Protein AF-A0A939FLE1-F1 (afdb_monomer)

pLDDT: mean 82.6, std 15.69, range [25.11, 98.5]

Radius of gyration: 25.69 Å; Cα contacts (8 Å, |Δi|>4): 641; chains: 1; bounding box: 63×46×70 Å

Sequence (372 aa):
MAMTPRTAQSLAADYDLPSAEVRSLHVERAGSRLTGCLELAVSRSYPVDDETSPDDSPESATLAIRLRDITEVRFDSRDARGVAFRPDAEGTSIGIGARGALRAATADVSPDDRCWHLSSAGRRADATTPPRESRPAPAGPPREGDLGDYAMAAATLLHHAMLEIRTVRYHQHAHQAPVRVLQRVFAGAGQAVLAAGGHRPHLRREAAFRRLIETWARRGGPALTEWIAEVLDVTCRQPDFVADLREQARAARAVGAPRRSAPTPWALPGPPESELRLAMYTAAHTRYGTHHDSSALVHLAVPPHPEDAAGTPWRLRSARSTGLARFQLRTEAFQGAGHARVTVDDDALRHVLLRDGALHITSGEDGDHDPS

Nearest PDB structures (foldseek):
  7cm1-assembly1_B  TM=2.220E-01  e=6.611E+00  Wuhan asiatic toad influenza virus

Structure (mmCIF, N/CA/C/O backbone):
data_AF-A0A939FLE1-F1
#
_entry.id   AF-A0A939FLE1-F1
#
loop_
_atom_site.group_PDB
_atom_site.id
_atom_site.type_symbol
_atom_site.label_atom_id
_atom_site.label_alt_id
_atom_site.label_comp_id
_atom_site.label_asym_id
_atom_site.label_entity_id
_atom_site.label_seq_id
_atom_site.pdbx_PDB_ins_code
_atom_site.Cartn_x
_atom_site.Cartn_y
_atom_site.Cartn_z
_atom_site.occupancy
_atom_site.B_iso_or_equiv
_atom_site.auth_seq_id
_atom_site.auth_comp_id
_atom_site.auth_asym_id
_atom_site.auth_atom_id
_atom_site.pdbx_PDB_model_num
ATOM 1 N N . MET A 1 1 ? 4.320 -12.207 12.372 1.00 90.38 1 MET A N 1
ATOM 2 C CA . MET A 1 1 ? 3.696 -13.267 13.197 1.00 90.38 1 MET A CA 1
ATOM 3 C C . MET A 1 1 ? 2.248 -13.419 12.758 1.00 90.38 1 MET A C 1
ATOM 5 O O . MET A 1 1 ? 1.597 -12.398 12.606 1.00 90.38 1 MET A O 1
ATOM 9 N N . ALA A 1 2 ? 1.736 -14.636 12.562 1.00 94.12 2 ALA A N 1
ATOM 10 C CA . ALA A 1 2 ? 0.326 -14.825 12.201 1.00 94.12 2 ALA A CA 1
ATOM 11 C C . ALA A 1 2 ? -0.610 -14.357 13.334 1.00 94.12 2 ALA A C 1
ATOM 13 O O . ALA A 1 2 ? -0.315 -14.572 14.514 1.00 94.12 2 ALA A O 1
ATOM 14 N N . MET A 1 3 ? -1.732 -13.728 12.986 1.00 95.31 3 MET A N 1
ATOM 15 C CA . MET A 1 3 ? -2.747 -13.276 13.938 1.00 95.31 3 MET A CA 1
ATOM 16 C C . MET A 1 3 ? -3.595 -14.461 14.411 1.00 95.31 3 MET A C 1
ATOM 18 O O . MET A 1 3 ? -4.607 -14.812 13.817 1.00 95.31 3 MET A O 1
ATOM 22 N N . THR A 1 4 ? -3.160 -15.096 15.494 1.00 94.88 4 THR A N 1
ATOM 23 C CA . THR A 1 4 ? -3.895 -16.171 16.181 1.00 94.88 4 THR A CA 1
ATOM 24 C C . THR A 1 4 ? -4.601 -15.638 17.433 1.00 94.88 4 THR A C 1
ATOM 26 O O . THR A 1 4 ? -4.225 -14.565 17.912 1.00 94.88 4 THR A O 1
ATOM 29 N N . PRO A 1 5 ? -5.557 -16.370 18.045 1.00 95.25 5 PRO A N 1
ATOM 30 C CA . PRO A 1 5 ? -6.156 -15.960 19.321 1.00 95.25 5 PRO A CA 1
ATOM 31 C C . PRO A 1 5 ? -5.118 -15.685 20.417 1.00 95.25 5 PRO A C 1
ATOM 33 O O . PRO A 1 5 ? -5.212 -14.694 21.138 1.00 95.25 5 PRO A O 1
ATOM 36 N N . ARG A 1 6 ? -4.060 -16.505 20.483 1.00 93.12 6 ARG A N 1
ATOM 37 C CA . ARG A 1 6 ? -2.935 -16.309 21.410 1.00 93.12 6 ARG A CA 1
ATOM 38 C C . ARG A 1 6 ? -2.147 -15.037 21.097 1.00 93.12 6 ARG A C 1
ATOM 40 O O . ARG A 1 6 ? -1.749 -14.320 22.010 1.00 93.12 6 ARG A O 1
ATOM 47 N N . THR A 1 7 ? -1.913 -14.761 19.816 1.00 93.88 7 THR A N 1
ATOM 48 C CA . THR A 1 7 ? -1.240 -13.536 19.369 1.00 93.88 7 THR A CA 1
ATOM 49 C C . THR A 1 7 ? -2.056 -12.299 19.724 1.00 93.88 7 THR A C 1
ATOM 51 O O . THR A 1 7 ? -1.506 -11.369 20.305 1.00 93.88 7 THR A O 1
ATOM 54 N N . ALA A 1 8 ? -3.361 -12.308 19.438 1.00 95.81 8 ALA A N 1
ATOM 55 C CA . ALA A 1 8 ? -4.273 -11.220 19.774 1.00 95.81 8 ALA A CA 1
ATOM 56 C C . ALA A 1 8 ? -4.303 -10.957 21.288 1.00 95.81 8 ALA A C 1
ATOM 58 O O . ALA A 1 8 ? -4.186 -9.809 21.711 1.00 95.81 8 ALA A O 1
ATOM 59 N N . GLN A 1 9 ? -4.365 -12.015 22.105 1.00 95.00 9 GLN A N 1
ATOM 60 C CA . GLN A 1 9 ? -4.299 -11.897 23.562 1.00 95.00 9 GLN A CA 1
ATOM 61 C C . GLN A 1 9 ? -2.957 -11.324 24.038 1.00 95.00 9 GLN A C 1
ATOM 63 O O . GLN A 1 9 ? -2.938 -10.482 24.929 1.00 95.00 9 GLN A O 1
ATOM 68 N N . SER A 1 10 ? -1.835 -11.754 23.449 1.00 94.12 10 SER A N 1
ATOM 69 C CA . SER A 1 10 ? -0.522 -11.212 23.813 1.00 94.12 10 SER A CA 1
ATOM 70 C C . SER A 1 10 ? -0.400 -9.734 23.457 1.00 94.12 10 SER A C 1
ATOM 72 O O . SER A 1 10 ? 0.109 -8.969 24.263 1.00 94.12 10 SER A O 1
ATOM 74 N N . LEU A 1 11 ? -0.887 -9.325 22.282 1.00 95.44 11 LEU A N 1
ATOM 75 C CA . LEU A 1 11 ? -0.887 -7.918 21.884 1.00 95.44 11 LEU A CA 1
ATOM 76 C C . LEU A 1 11 ? -1.749 -7.069 22.818 1.00 95.44 11 LEU A C 1
ATOM 78 O O . LEU A 1 11 ? -1.311 -6.000 23.210 1.00 95.44 11 LEU A O 1
ATOM 82 N N . ALA A 1 12 ? -2.929 -7.555 23.211 1.00 95.38 12 ALA A N 1
ATOM 83 C CA . ALA A 1 12 ? -3.807 -6.854 24.149 1.00 95.38 12 ALA A CA 1
ATOM 84 C C . ALA A 1 12 ? -3.231 -6.749 25.574 1.00 95.38 12 ALA A C 1
ATOM 86 O O . ALA A 1 12 ? -3.673 -5.906 26.346 1.00 95.38 12 ALA A O 1
ATOM 87 N N . ALA A 1 13 ? -2.278 -7.613 25.939 1.00 94.62 13 ALA A N 1
ATOM 88 C CA . ALA A 1 13 ? -1.564 -7.528 27.211 1.00 94.62 13 ALA A CA 1
ATOM 89 C C . ALA A 1 13 ? -0.372 -6.558 27.154 1.00 94.62 13 ALA A C 1
ATOM 91 O O . ALA A 1 13 ? -0.027 -5.954 28.165 1.00 94.62 13 ALA A O 1
ATOM 92 N N . ASP A 1 14 ? 0.269 -6.437 25.989 1.00 94.88 14 ASP A N 1
ATOM 93 C CA . ASP A 1 14 ? 1.469 -5.618 25.806 1.00 94.88 14 ASP A CA 1
ATOM 94 C C . ASP A 1 14 ? 1.139 -4.181 25.329 1.00 94.88 14 ASP A C 1
ATOM 96 O O . ASP A 1 14 ? 1.942 -3.269 25.539 1.00 94.88 14 ASP A O 1
ATOM 100 N N . TYR A 1 15 ? -0.040 -3.953 24.737 1.00 95.81 15 TYR A N 1
ATOM 101 C CA . TYR A 1 15 ? -0.453 -2.674 24.151 1.00 95.81 15 TYR A CA 1
ATOM 102 C C . TYR A 1 15 ? -1.910 -2.297 24.467 1.00 95.81 15 TYR A C 1
ATOM 104 O O . TYR A 1 15 ? -2.803 -3.148 24.466 1.00 95.81 15 TYR A O 1
ATOM 112 N N . ASP A 1 16 ? -2.171 -0.994 24.613 1.00 95.38 16 ASP A N 1
ATOM 113 C CA . ASP A 1 16 ? -3.520 -0.430 24.756 1.00 95.38 16 ASP A CA 1
ATOM 114 C C . ASP A 1 16 ? -4.223 -0.341 23.389 1.00 95.38 16 ASP A C 1
ATOM 116 O O . ASP A 1 16 ? -4.225 0.689 22.710 1.00 95.38 16 ASP A O 1
ATOM 120 N N . LEU A 1 17 ? -4.796 -1.467 22.954 1.00 96.50 17 LEU A N 1
ATOM 121 C CA . LEU A 1 17 ? -5.547 -1.558 21.698 1.00 96.50 17 LEU A CA 1
ATOM 122 C C . LEU A 1 17 ? -6.850 -0.727 21.684 1.00 96.50 17 LEU A C 1
ATOM 124 O O . LEU A 1 17 ? -7.159 -0.156 20.636 1.00 96.50 17 LEU A O 1
ATOM 128 N N . PRO A 1 18 ? -7.619 -0.607 22.787 1.00 96.25 18 PRO A N 1
ATOM 129 C CA . PRO A 1 18 ? -8.783 0.283 22.847 1.00 96.25 18 PRO A CA 1
ATOM 130 C C . PRO A 1 18 ? -8.490 1.763 22.572 1.00 96.25 18 PRO A C 1
ATOM 132 O O . PRO A 1 18 ? -9.369 2.449 22.053 1.00 96.25 18 PRO A O 1
ATOM 135 N N . SER A 1 19 ? -7.277 2.240 22.861 1.00 94.62 19 SER A N 1
ATOM 136 C CA . SER A 1 19 ? -6.845 3.611 22.535 1.00 94.62 19 SER A CA 1
ATOM 137 C C . SER A 1 19 ? -6.023 3.712 21.245 1.00 94.62 19 SER A C 1
ATOM 139 O O . SER A 1 19 ? -5.601 4.807 20.879 1.00 94.62 19 SER A O 1
ATOM 141 N N . ALA A 1 20 ? -5.784 2.596 20.547 1.00 96.00 20 ALA A N 1
ATOM 142 C CA . ALA A 1 20 ? -4.977 2.567 19.330 1.00 96.00 20 ALA A CA 1
ATOM 143 C C . ALA A 1 20 ? -5.545 3.481 18.239 1.00 96.00 20 ALA A C 1
ATOM 145 O O . ALA A 1 20 ? -6.753 3.509 18.009 1.00 96.00 20 ALA A O 1
ATOM 146 N N . GLU A 1 21 ? -4.678 4.165 17.502 1.00 95.94 21 GLU A N 1
ATOM 147 C CA . GLU A 1 21 ? -5.082 5.024 16.390 1.00 95.94 21 GLU A CA 1
ATOM 148 C C . GLU A 1 21 ? -4.643 4.425 15.057 1.00 95.94 21 GLU A C 1
ATOM 150 O O . GLU A 1 21 ? -3.504 3.976 14.908 1.00 95.94 21 GLU A O 1
ATOM 155 N N . VAL A 1 22 ? -5.525 4.439 14.056 1.00 96.94 22 VAL A N 1
ATOM 156 C CA . VAL A 1 22 ? -5.148 4.066 12.690 1.00 96.94 22 VAL A CA 1
ATOM 157 C C . VAL A 1 22 ? -4.247 5.146 12.106 1.00 96.94 22 VAL A C 1
ATOM 159 O O . VAL A 1 22 ? -4.700 6.244 11.782 1.00 96.94 22 VAL A O 1
ATOM 162 N N . ARG A 1 23 ? -2.972 4.804 11.926 1.00 94.75 23 ARG A N 1
ATOM 163 C CA . ARG A 1 23 ? -1.963 5.678 11.327 1.00 94.75 23 ARG A CA 1
ATOM 164 C C . ARG A 1 23 ? -1.992 5.583 9.805 1.00 94.75 23 ARG A C 1
ATOM 166 O O . ARG A 1 23 ? -1.932 6.607 9.129 1.00 94.75 23 ARG A O 1
ATOM 173 N N . SER A 1 24 ? -2.146 4.378 9.261 1.00 95.69 24 SER A N 1
ATOM 174 C CA . SER A 1 24 ? -2.373 4.186 7.829 1.00 95.69 24 SER A CA 1
ATOM 175 C C . SER A 1 24 ? -3.265 2.977 7.546 1.00 95.69 24 SER A C 1
ATOM 177 O O . SER A 1 24 ? -3.230 1.969 8.252 1.00 95.69 24 SER A O 1
ATOM 179 N N . LEU A 1 25 ? -4.091 3.083 6.506 1.00 98.12 25 LEU A N 1
ATOM 180 C CA . LEU A 1 25 ? -4.851 1.972 5.943 1.00 98.12 25 LEU A CA 1
ATOM 181 C C . LEU A 1 25 ? -4.618 1.945 4.442 1.00 98.12 25 LEU A C 1
ATOM 183 O O . LEU A 1 25 ? -4.825 2.936 3.750 1.00 98.12 25 LEU A O 1
ATOM 187 N N . HIS A 1 26 ? -4.254 0.782 3.935 1.00 95.56 26 HIS A N 1
ATOM 188 C CA . HIS A 1 26 ? -4.019 0.563 2.527 1.00 95.56 26 HIS A CA 1
ATOM 189 C C . HIS A 1 26 ? -4.739 -0.710 2.074 1.00 95.56 26 HIS A C 1
ATOM 191 O O . HIS A 1 26 ? -4.555 -1.773 2.667 1.00 95.56 26 HIS A O 1
ATOM 197 N N . VAL A 1 27 ? -5.555 -0.600 1.023 1.00 97.88 27 VAL A N 1
ATOM 198 C CA . VAL A 1 27 ? -6.233 -1.724 0.371 1.00 97.88 27 VAL A CA 1
ATOM 199 C C . VAL A 1 27 ? -5.961 -1.690 -1.132 1.00 97.88 27 VAL A C 1
ATOM 201 O O . VAL A 1 27 ? -6.165 -0.671 -1.795 1.00 97.88 27 VAL A O 1
ATOM 204 N N . GLU A 1 28 ? -5.531 -2.827 -1.667 1.00 96.12 28 GLU A N 1
ATOM 205 C CA . GLU A 1 28 ? -5.142 -3.023 -3.060 1.00 96.12 28 GLU A CA 1
ATOM 206 C C . GLU A 1 28 ? -5.879 -4.214 -3.676 1.00 96.12 28 GLU A C 1
ATOM 208 O O . GLU A 1 28 ? -6.033 -5.263 -3.048 1.00 96.12 28 GLU A O 1
ATOM 213 N N . ARG A 1 29 ? -6.270 -4.090 -4.946 1.00 93.94 29 ARG A N 1
ATOM 214 C CA . ARG A 1 29 ? -6.736 -5.206 -5.770 1.00 93.94 29 ARG A CA 1
ATOM 215 C C . ARG A 1 29 ? -5.552 -5.903 -6.447 1.00 93.94 29 ARG A C 1
ATOM 217 O O . ARG A 1 29 ? -5.091 -5.474 -7.504 1.00 93.94 29 ARG A O 1
ATOM 224 N N . ALA A 1 30 ? -5.138 -7.037 -5.888 1.00 86.69 30 ALA A N 1
ATOM 225 C CA . ALA A 1 30 ? -4.135 -7.937 -6.449 1.00 86.69 30 ALA A CA 1
ATOM 226 C C . ALA A 1 30 ? -4.813 -9.069 -7.247 1.00 86.69 30 ALA A C 1
ATOM 228 O O . ALA A 1 30 ? -5.282 -10.071 -6.702 1.00 86.69 30 ALA A O 1
ATOM 229 N N . GLY A 1 31 ? -4.895 -8.905 -8.570 1.00 84.62 31 GLY A N 1
ATOM 230 C CA . GLY A 1 31 ? -5.644 -9.828 -9.428 1.00 84.62 31 GLY A CA 1
ATOM 231 C C . GLY A 1 31 ? -7.146 -9.779 -9.123 1.00 84.62 31 GLY A C 1
ATOM 232 O O . GLY A 1 31 ? -7.768 -8.719 -9.217 1.00 84.62 31 GLY A O 1
ATOM 233 N N . SER A 1 32 ? -7.741 -10.920 -8.764 1.00 85.62 32 SER A N 1
ATOM 234 C CA . SER A 1 32 ? -9.157 -11.005 -8.373 1.00 85.62 32 SER A CA 1
ATOM 235 C C . SER A 1 32 ? -9.409 -10.723 -6.889 1.00 85.62 32 SER A C 1
ATOM 237 O O . SER A 1 32 ? -10.562 -10.525 -6.505 1.00 85.62 32 SER A O 1
ATOM 239 N N . ARG A 1 33 ? -8.359 -10.672 -6.062 1.00 93.19 33 ARG A N 1
ATOM 240 C CA . ARG A 1 33 ? -8.459 -10.602 -4.600 1.00 93.19 33 ARG A CA 1
ATOM 241 C C . ARG A 1 33 ? -8.031 -9.241 -4.066 1.00 93.19 33 ARG A C 1
ATOM 243 O O . ARG A 1 33 ? -7.329 -8.492 -4.744 1.00 93.19 33 ARG A O 1
ATOM 250 N N . LEU A 1 34 ? -8.459 -8.934 -2.846 1.00 97.38 34 LEU A N 1
ATOM 251 C CA . LEU A 1 34 ? -8.019 -7.750 -2.119 1.00 97.38 34 LEU A CA 1
ATOM 252 C C . LEU A 1 34 ? -6.916 -8.120 -1.122 1.00 97.38 34 LEU A C 1
ATOM 254 O O . LEU A 1 34 ? -6.986 -9.141 -0.438 1.00 97.38 34 LEU A O 1
ATOM 258 N N . THR A 1 35 ? -5.900 -7.277 -1.032 1.00 97.38 35 THR A N 1
ATOM 259 C CA . THR A 1 35 ? -4.821 -7.345 -0.041 1.00 97.38 35 THR A CA 1
ATOM 260 C C . THR A 1 35 ? -4.679 -5.991 0.626 1.00 97.38 35 THR A C 1
ATOM 262 O O . THR A 1 35 ? -5.128 -4.989 0.077 1.00 97.38 35 THR A O 1
ATOM 265 N N . GLY A 1 36 ? -4.051 -5.925 1.795 1.00 96.69 36 GLY A N 1
ATOM 266 C CA . GLY A 1 36 ? -3.911 -4.643 2.467 1.00 96.69 36 GLY A CA 1
ATOM 267 C C . GLY A 1 36 ? -2.871 -4.608 3.566 1.00 96.69 36 GLY A C 1
ATOM 268 O O . GLY A 1 36 ? -2.272 -5.621 3.934 1.00 96.69 36 GLY A O 1
ATOM 269 N N . CYS A 1 37 ? -2.670 -3.406 4.081 1.00 97.06 37 CYS A N 1
ATOM 270 C CA . CYS A 1 37 ? -1.846 -3.126 5.240 1.00 97.06 37 CYS A CA 1
ATOM 271 C C . CYS A 1 37 ? -2.591 -2.140 6.139 1.00 97.06 37 CYS A C 1
ATOM 273 O O . CYS A 1 37 ? -3.116 -1.140 5.656 1.00 97.06 37 CYS A O 1
ATOM 275 N N . LEU A 1 38 ? -2.645 -2.438 7.430 1.00 98.19 38 LEU A N 1
ATOM 276 C CA . LEU A 1 38 ? -3.150 -1.552 8.469 1.00 98.19 38 LEU A CA 1
ATOM 277 C C . LEU A 1 38 ? -1.992 -1.254 9.415 1.00 98.19 38 LEU A C 1
ATOM 279 O O . LEU A 1 38 ? -1.392 -2.186 9.944 1.00 98.19 38 LEU A O 1
ATOM 283 N N . GLU A 1 39 ? -1.683 0.016 9.632 1.00 96.94 39 GLU A N 1
ATOM 284 C CA . GLU A 1 39 ? -0.706 0.440 10.630 1.00 96.94 39 GLU A CA 1
ATOM 285 C C . GLU A 1 39 ? -1.403 1.182 11.758 1.00 96.94 39 GLU A C 1
ATOM 287 O O . GLU A 1 39 ? -2.199 2.098 11.529 1.00 96.94 39 GLU A O 1
ATOM 292 N N . LEU A 1 40 ? -1.080 0.785 12.982 1.00 96.81 40 LEU A N 1
ATOM 293 C CA . LEU A 1 40 ? -1.652 1.339 14.199 1.00 96.81 40 LEU A CA 1
ATOM 294 C C . LEU A 1 40 ? -0.562 2.008 15.020 1.00 96.81 40 LEU A C 1
ATOM 296 O O . LEU A 1 40 ? 0.481 1.395 15.246 1.00 96.81 40 LEU A O 1
ATOM 300 N N . ALA A 1 41 ? -0.823 3.217 15.504 1.00 94.69 41 ALA A N 1
ATOM 301 C CA . ALA A 1 41 ? -0.088 3.787 16.622 1.00 94.69 41 ALA A CA 1
ATOM 302 C C . ALA A 1 41 ? -0.702 3.254 17.921 1.00 94.69 41 ALA A C 1
ATOM 304 O O . ALA A 1 41 ? -1.914 3.359 18.122 1.00 94.69 41 ALA A O 1
ATOM 305 N N . VAL A 1 42 ? 0.119 2.652 18.780 1.00 94.31 42 VAL A N 1
ATOM 306 C CA . VAL A 1 42 ? -0.329 2.042 20.036 1.00 94.31 42 VAL A CA 1
ATOM 307 C C . VAL A 1 42 ? 0.528 2.494 21.212 1.00 94.31 42 VAL A C 1
ATOM 309 O O . VAL A 1 42 ? 1.749 2.647 21.102 1.00 94.31 42 VAL A O 1
ATOM 312 N N . SER A 1 43 ? -0.119 2.674 22.359 1.00 92.50 43 SER A N 1
ATOM 313 C CA . SER A 1 43 ? 0.560 2.902 23.633 1.00 92.50 43 SER A CA 1
ATOM 314 C C . SER A 1 43 ? 0.997 1.570 24.237 1.00 92.50 43 SER A C 1
ATOM 316 O O . SER A 1 43 ? 0.275 0.574 24.155 1.00 92.50 43 SER A O 1
ATOM 318 N N . ARG A 1 44 ? 2.184 1.547 24.845 1.00 92.44 44 ARG A N 1
ATOM 319 C CA . ARG A 1 44 ? 2.702 0.375 25.565 1.00 92.44 44 ARG A CA 1
ATOM 320 C C . ARG A 1 44 ? 1.988 0.247 26.907 1.00 92.44 44 ARG A C 1
ATOM 322 O O . ARG A 1 44 ? 1.769 1.247 27.582 1.00 92.44 44 ARG A O 1
ATOM 329 N N . SER A 1 45 ? 1.666 -0.978 27.303 1.00 92.50 45 SER A N 1
ATOM 330 C CA . SER A 1 45 ? 1.094 -1.279 28.626 1.00 92.50 45 SER A CA 1
ATOM 331 C C . SER A 1 45 ? 2.142 -1.767 29.633 1.00 92.50 45 SER A C 1
ATOM 333 O O . SER A 1 45 ? 1.813 -2.062 30.779 1.00 92.50 45 SER A O 1
ATOM 335 N N . TYR A 1 46 ? 3.404 -1.866 29.214 1.00 89.25 46 TYR A N 1
ATOM 336 C CA . TYR A 1 46 ? 4.541 -2.276 30.036 1.00 89.25 46 TYR A CA 1
ATOM 337 C C . TYR A 1 46 ? 5.503 -1.099 30.272 1.00 89.25 46 TYR A C 1
ATOM 339 O O . TYR A 1 46 ? 5.548 -0.178 29.453 1.00 89.25 46 TYR A O 1
ATOM 347 N N . PRO A 1 47 ? 6.271 -1.119 31.378 1.00 84.44 47 PRO A N 1
ATOM 348 C CA . PRO A 1 47 ? 7.175 -0.029 31.726 1.00 84.44 47 PRO A CA 1
ATOM 349 C C . PRO A 1 47 ? 8.337 0.088 30.732 1.00 84.44 47 PRO A C 1
ATOM 351 O O . PRO A 1 47 ? 8.887 -0.920 30.281 1.00 84.44 47 PRO A O 1
ATOM 354 N N . VAL A 1 48 ? 8.706 1.329 30.423 1.00 81.75 48 VAL A N 1
ATOM 355 C CA . VAL A 1 48 ? 9.886 1.714 29.642 1.00 81.75 48 VAL A CA 1
ATOM 356 C C . VAL A 1 48 ? 10.564 2.847 30.405 1.00 81.75 48 VAL A C 1
ATOM 358 O O . VAL A 1 48 ? 9.874 3.755 30.860 1.00 81.75 48 VAL A O 1
ATOM 361 N N . ASP A 1 49 ? 11.883 2.784 30.564 1.00 71.44 49 ASP A N 1
ATOM 362 C CA . ASP A 1 49 ? 12.637 3.846 31.229 1.00 71.44 49 ASP A CA 1
ATOM 363 C C . ASP A 1 49 ? 12.763 5.063 30.292 1.00 71.44 49 ASP A C 1
ATOM 365 O O . ASP A 1 49 ? 13.185 4.926 29.136 1.00 71.44 49 ASP A O 1
ATOM 369 N N . ASP A 1 50 ? 12.404 6.252 30.789 1.00 56.69 50 ASP A N 1
ATOM 370 C CA . ASP A 1 50 ? 12.373 7.506 30.013 1.00 56.69 50 ASP A CA 1
ATOM 371 C C . ASP A 1 50 ? 13.748 7.881 29.419 1.00 56.69 50 ASP A C 1
ATOM 373 O O . ASP A 1 50 ? 13.816 8.475 28.345 1.00 56.69 50 ASP A O 1
ATOM 377 N N . GLU A 1 51 ? 14.861 7.452 30.032 1.00 54.69 51 GLU A N 1
ATOM 378 C CA . GLU A 1 51 ? 16.227 7.746 29.554 1.00 54.69 51 GLU A CA 1
ATOM 379 C C . GLU A 1 51 ? 16.582 7.090 28.206 1.00 54.69 51 GLU A C 1
ATOM 381 O O . GLU A 1 51 ? 17.563 7.465 27.561 1.00 54.69 51 GLU A O 1
ATOM 386 N N . THR A 1 52 ? 15.792 6.114 27.746 1.00 52.66 52 THR A N 1
ATOM 387 C CA . THR A 1 52 ? 16.021 5.432 26.460 1.00 52.66 52 THR A CA 1
ATOM 388 C C . THR A 1 52 ? 15.410 6.153 25.255 1.00 52.66 52 THR A C 1
ATOM 390 O O . THR A 1 52 ? 15.602 5.704 24.119 1.00 52.66 52 THR A O 1
ATOM 393 N N . SER A 1 53 ? 14.678 7.249 25.475 1.00 51.22 53 SER A N 1
ATOM 394 C CA . SER A 1 53 ? 14.029 8.027 24.421 1.00 51.22 53 SER A CA 1
ATOM 395 C C . SER A 1 53 ? 14.768 9.362 24.244 1.00 51.22 53 SER A C 1
ATOM 397 O O . SER A 1 53 ? 14.539 10.289 25.009 1.00 51.22 53 SER A O 1
ATOM 399 N N . PRO A 1 54 ? 15.686 9.492 23.265 1.00 47.88 54 PRO A N 1
ATOM 400 C CA . PRO A 1 54 ? 16.457 10.726 23.062 1.00 47.88 54 PRO A CA 1
ATOM 401 C C . PRO A 1 54 ? 15.615 11.930 22.599 1.00 47.88 54 PRO A C 1
ATOM 403 O O . PRO A 1 54 ? 16.146 13.033 22.524 1.00 47.88 54 PRO A O 1
ATOM 406 N N . ASP A 1 55 ? 14.329 11.725 22.308 1.00 52.91 55 ASP A N 1
ATOM 407 C CA . ASP A 1 55 ? 13.340 12.775 22.078 1.00 52.91 55 ASP A CA 1
ATOM 408 C C . ASP A 1 55 ? 12.300 12.710 23.209 1.00 52.91 55 ASP A C 1
ATOM 410 O O . ASP A 1 55 ? 11.722 11.643 23.433 1.00 52.91 55 ASP A O 1
ATOM 414 N N . ASP A 1 56 ? 12.032 13.847 23.865 1.00 47.06 56 ASP A N 1
ATOM 415 C CA . ASP A 1 56 ? 11.069 14.109 24.965 1.00 47.06 56 ASP A CA 1
ATOM 416 C C . ASP A 1 56 ? 9.582 13.805 24.629 1.00 47.06 56 ASP A C 1
ATOM 418 O O . ASP A 1 56 ? 8.645 14.395 25.170 1.00 47.06 56 ASP A O 1
ATOM 422 N N . SER A 1 57 ? 9.319 12.877 23.711 1.00 50.78 57 SER A N 1
ATOM 423 C CA . SER A 1 57 ? 7.993 12.336 23.440 1.00 50.78 57 SER A CA 1
ATOM 424 C C . SER A 1 57 ? 8.040 10.814 23.578 1.00 50.78 57 SER A C 1
ATOM 426 O O . SER A 1 57 ? 8.897 10.180 22.955 1.00 50.78 57 SER A O 1
ATOM 428 N N . PRO A 1 58 ? 7.143 10.189 24.363 1.00 56.53 58 PRO A N 1
ATOM 429 C CA . PRO A 1 58 ? 7.059 8.737 24.416 1.00 56.53 58 PRO A CA 1
ATOM 430 C C . PRO A 1 58 ? 6.590 8.242 23.043 1.00 56.53 58 PRO A C 1
ATOM 432 O O . PRO A 1 58 ? 5.394 8.221 22.745 1.00 56.53 58 PRO A O 1
ATOM 435 N N . GLU A 1 59 ? 7.536 7.901 22.165 1.00 67.31 59 GLU A N 1
ATOM 436 C CA . GLU A 1 59 ? 7.231 7.540 20.784 1.00 67.31 59 GLU A CA 1
ATOM 437 C C . GLU A 1 59 ? 6.340 6.292 20.796 1.00 67.31 59 GLU A C 1
ATOM 439 O O . GLU A 1 59 ? 6.730 5.224 21.281 1.00 67.31 59 GLU A O 1
ATOM 444 N N . SER A 1 60 ? 5.111 6.435 20.300 1.00 78.88 60 SER A N 1
ATOM 445 C CA . SER A 1 60 ? 4.124 5.357 20.223 1.00 78.88 60 SER A CA 1
ATOM 446 C C . SER A 1 60 ? 4.704 4.170 19.458 1.00 78.88 60 SER A C 1
ATOM 448 O O . SER A 1 60 ? 5.322 4.346 18.405 1.00 78.88 60 SER A O 1
ATOM 450 N N . ALA A 1 61 ? 4.482 2.951 19.948 1.00 89.88 61 ALA A N 1
ATOM 451 C CA . ALA A 1 61 ? 4.836 1.761 19.184 1.00 89.88 61 ALA A CA 1
ATOM 452 C C . ALA A 1 61 ? 3.953 1.667 17.931 1.00 89.88 61 ALA A C 1
ATOM 454 O O . ALA A 1 61 ? 2.823 2.162 17.914 1.00 89.88 61 ALA A O 1
ATOM 455 N N . THR A 1 62 ? 4.461 1.037 16.869 1.00 93.31 62 THR A N 1
ATOM 456 C CA . THR A 1 62 ? 3.676 0.801 15.651 1.00 93.31 62 THR A CA 1
ATOM 457 C C . THR A 1 62 ? 3.380 -0.682 15.494 1.00 93.31 62 THR A C 1
ATOM 459 O O . THR A 1 62 ? 4.284 -1.510 15.536 1.00 93.31 62 THR A O 1
ATOM 462 N N . LEU A 1 63 ? 2.118 -1.040 15.263 1.00 95.81 63 LEU A N 1
ATOM 463 C CA . LEU A 1 63 ? 1.755 -2.387 14.824 1.00 95.81 63 LEU A CA 1
ATOM 464 C C . LEU A 1 63 ? 1.435 -2.343 13.335 1.00 95.81 63 LEU A C 1
ATOM 466 O O . LEU A 1 63 ? 0.462 -1.706 12.940 1.00 95.81 63 LEU A O 1
ATOM 470 N N . ALA A 1 64 ? 2.231 -3.031 12.517 1.00 96.69 64 ALA A N 1
ATOM 471 C CA . ALA A 1 64 ? 1.953 -3.211 11.096 1.00 96.69 64 ALA A CA 1
ATOM 472 C C . ALA A 1 64 ? 1.252 -4.556 10.872 1.00 96.69 64 ALA A C 1
ATOM 474 O O . ALA A 1 64 ? 1.795 -5.611 11.202 1.00 96.69 64 ALA A O 1
ATOM 475 N N . ILE A 1 65 ? 0.048 -4.529 10.304 1.00 98.12 65 ILE A N 1
ATOM 476 C CA . ILE A 1 65 ? -0.777 -5.705 10.033 1.00 98.12 65 ILE A CA 1
ATOM 477 C C . ILE A 1 65 ? -0.944 -5.862 8.526 1.00 98.12 65 ILE A C 1
ATOM 479 O O . ILE A 1 65 ? -1.623 -5.072 7.876 1.00 98.12 65 ILE A O 1
ATOM 483 N N . ARG A 1 66 ? -0.365 -6.921 7.965 1.00 98.00 66 ARG A N 1
ATOM 484 C CA . ARG A 1 66 ? -0.554 -7.307 6.566 1.00 98.00 66 ARG A CA 1
ATOM 485 C C . ARG A 1 66 ? -1.748 -8.243 6.440 1.00 98.00 66 ARG A C 1
ATOM 487 O O . ARG A 1 66 ? -1.789 -9.279 7.093 1.00 98.00 66 ARG A O 1
ATOM 494 N N . LEU A 1 67 ? -2.670 -7.904 5.550 1.00 97.88 67 LEU A N 1
ATOM 495 C CA . LEU A 1 67 ? -3.913 -8.624 5.296 1.00 97.88 67 LEU A CA 1
ATOM 496 C C . LEU A 1 67 ? -3.872 -9.250 3.900 1.00 97.88 67 LEU A C 1
ATOM 498 O O . LEU A 1 67 ? -3.507 -8.582 2.927 1.00 97.88 67 LEU A O 1
ATOM 502 N N . ARG A 1 68 ? -4.265 -10.521 3.782 1.00 96.94 68 ARG A N 1
ATOM 503 C CA . ARG A 1 68 ? -4.432 -11.190 2.482 1.00 96.94 68 AR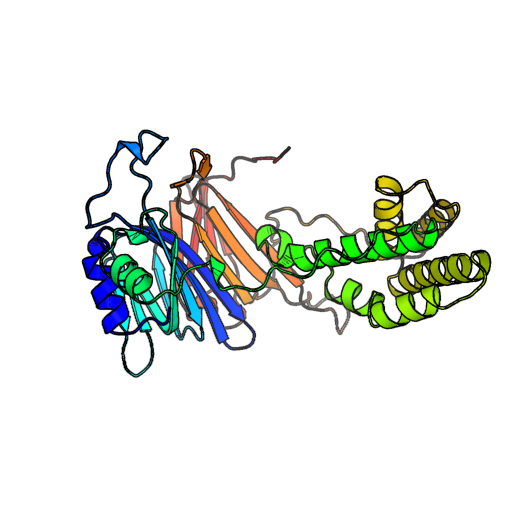G A CA 1
ATOM 504 C C . ARG A 1 68 ? -5.831 -11.766 2.347 1.00 96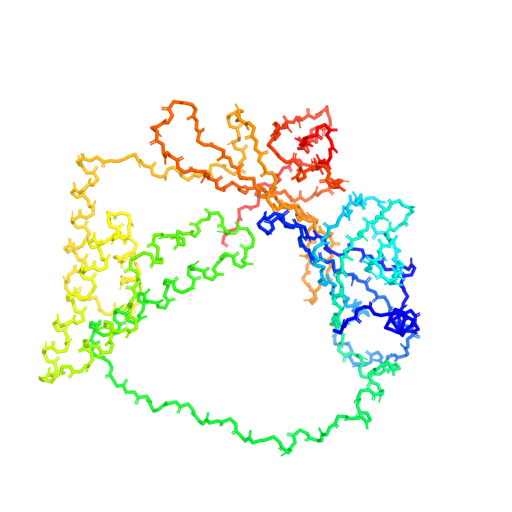.94 68 ARG A C 1
ATOM 506 O O . ARG A 1 68 ? -6.375 -12.287 3.317 1.00 96.94 68 ARG A O 1
ATOM 513 N N . ASP A 1 69 ? -6.348 -11.709 1.125 1.00 96.44 69 ASP A N 1
ATOM 514 C CA . ASP A 1 69 ? -7.687 -12.166 0.761 1.00 96.44 69 ASP A CA 1
ATOM 515 C C . ASP A 1 69 ? -8.763 -11.470 1.611 1.00 96.44 69 ASP A C 1
ATOM 517 O O . ASP A 1 69 ? -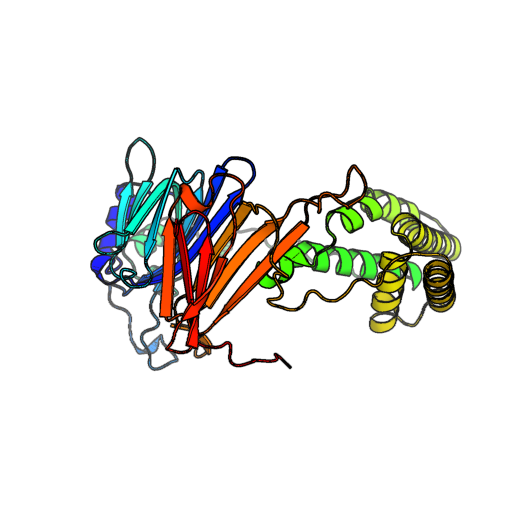9.525 -12.103 2.339 1.00 96.44 69 ASP A O 1
ATOM 521 N N . ILE A 1 70 ? -8.769 -10.136 1.550 1.00 97.75 70 ILE A N 1
ATOM 522 C CA . ILE A 1 70 ? -9.749 -9.291 2.235 1.00 97.75 70 ILE A CA 1
ATOM 523 C C . ILE A 1 70 ? -11.126 -9.492 1.592 1.00 97.75 70 ILE A C 1
ATOM 525 O O . ILE A 1 70 ? -11.274 -9.390 0.372 1.00 97.75 70 ILE A O 1
ATOM 529 N N . THR A 1 71 ? -12.131 -9.748 2.424 1.00 96.44 71 THR A N 1
ATOM 530 C CA . THR A 1 71 ? -13.532 -9.949 2.023 1.00 96.44 71 THR A CA 1
ATOM 531 C C . THR A 1 71 ? -14.436 -8.801 2.462 1.00 96.44 71 THR A C 1
ATOM 533 O O . THR A 1 71 ? -15.429 -8.521 1.794 1.00 96.44 71 THR A O 1
ATOM 536 N N . GLU A 1 72 ? -14.076 -8.098 3.538 1.00 97.44 72 GLU A N 1
ATOM 537 C CA . GLU A 1 72 ? -14.811 -6.940 4.047 1.00 97.44 72 GLU A CA 1
ATOM 538 C C . GLU A 1 72 ? -13.852 -5.785 4.348 1.00 97.44 72 GLU A C 1
ATOM 540 O O . GLU A 1 72 ? -12.842 -5.963 5.032 1.00 97.44 72 GLU A O 1
ATOM 545 N N . VAL A 1 73 ? -14.204 -4.594 3.866 1.00 98.12 73 VAL A N 1
ATOM 546 C CA . VAL A 1 73 ? -13.619 -3.309 4.233 1.00 98.12 73 VAL A CA 1
ATOM 547 C C . VAL A 1 73 ? -14.750 -2.363 4.598 1.00 98.12 73 VAL A C 1
ATOM 549 O O . VAL A 1 73 ? -15.660 -2.137 3.804 1.00 98.12 73 VAL A O 1
ATOM 552 N N . ARG A 1 74 ? -14.671 -1.776 5.788 1.00 98.31 74 ARG A N 1
ATOM 553 C CA . ARG A 1 74 ? -15.503 -0.662 6.230 1.00 98.31 74 ARG A CA 1
ATOM 554 C C . ARG A 1 74 ? -14.646 0.240 7.102 1.00 98.31 74 ARG A C 1
ATOM 556 O O . ARG A 1 74 ? -14.264 -0.144 8.201 1.00 98.31 74 ARG A O 1
ATOM 563 N N . PHE A 1 75 ? -14.333 1.428 6.610 1.00 98.50 75 PHE A N 1
ATOM 564 C CA . PHE A 1 75 ? -13.468 2.374 7.303 1.00 98.50 75 PHE A CA 1
ATOM 565 C C . PHE A 1 75 ? -13.984 3.804 7.138 1.00 98.50 75 PHE A C 1
ATOM 567 O O . PHE A 1 75 ? -14.465 4.178 6.069 1.00 98.50 75 PHE A O 1
ATOM 574 N N . ASP A 1 76 ? -13.882 4.588 8.207 1.00 97.69 76 ASP A N 1
ATOM 575 C CA . ASP A 1 76 ? -14.171 6.020 8.248 1.00 97.69 76 ASP A CA 1
ATOM 576 C C . ASP A 1 76 ? -13.097 6.673 9.116 1.00 97.69 76 ASP A C 1
ATOM 578 O O . ASP A 1 76 ? -12.936 6.299 10.277 1.00 97.69 76 ASP A O 1
ATOM 582 N N . SER A 1 77 ? -12.363 7.643 8.576 1.00 96.94 77 SER A N 1
ATOM 583 C CA . SER A 1 77 ? -11.278 8.311 9.299 1.00 96.94 77 SER A CA 1
ATOM 584 C C . SER A 1 77 ? -11.759 9.047 10.555 1.00 96.94 77 SER A C 1
ATOM 586 O O . SER A 1 77 ? -10.963 9.294 11.454 1.00 96.94 77 SER A O 1
ATOM 588 N N . ARG A 1 78 ? -13.060 9.365 10.660 1.00 95.88 78 ARG A N 1
ATOM 589 C CA . ARG A 1 78 ? -13.670 9.936 11.878 1.00 95.88 78 ARG A CA 1
ATOM 590 C C . ARG A 1 78 ? -13.891 8.915 12.999 1.00 95.88 78 ARG A C 1
ATOM 592 O O . ARG A 1 78 ? -14.207 9.307 14.115 1.00 95.88 78 ARG A O 1
ATOM 599 N N . ASP A 1 79 ? -13.751 7.627 12.702 1.00 95.75 79 ASP A N 1
ATOM 600 C CA . ASP A 1 79 ? -13.940 6.495 13.618 1.00 95.75 79 ASP A CA 1
ATOM 601 C C . ASP A 1 79 ? -12.660 5.634 13.668 1.00 95.75 79 ASP A C 1
ATOM 603 O O . ASP A 1 79 ? -12.701 4.411 13.732 1.00 95.75 79 ASP A O 1
ATOM 607 N N . ALA A 1 80 ? -11.499 6.291 13.559 1.00 95.94 80 ALA A N 1
ATOM 608 C CA . ALA A 1 80 ? -10.182 5.673 13.397 1.00 95.94 80 ALA A CA 1
ATOM 609 C C . ALA A 1 80 ? -9.474 5.318 14.721 1.00 95.94 80 ALA A C 1
ATOM 611 O O . ALA A 1 80 ? -8.283 5.005 14.709 1.00 95.94 80 ALA A O 1
ATOM 612 N N . ARG A 1 81 ? -10.176 5.393 15.858 1.00 96.81 81 ARG A N 1
ATOM 613 C CA . ARG A 1 81 ? -9.629 5.117 17.196 1.00 96.81 81 ARG A CA 1
ATOM 614 C C . ARG A 1 81 ? -10.248 3.869 17.801 1.00 96.81 81 ARG A C 1
ATOM 616 O O . ARG A 1 81 ? -11.452 3.675 17.705 1.00 96.81 81 ARG A O 1
ATOM 623 N N . GLY A 1 82 ? -9.428 3.083 18.479 1.00 97.06 82 GLY A N 1
ATOM 624 C CA . GLY A 1 82 ? -9.782 1.823 19.108 1.00 97.06 82 GLY A CA 1
ATOM 625 C C . GLY A 1 82 ? -9.778 0.661 18.131 1.00 97.06 82 GLY A C 1
ATOM 626 O O . GLY A 1 82 ? -10.379 0.714 17.060 1.00 97.06 82 GLY A O 1
ATOM 627 N N . VAL A 1 83 ? -9.084 -0.411 18.505 1.00 97.69 83 VAL A N 1
ATOM 628 C CA . VAL A 1 83 ? -8.936 -1.607 17.677 1.00 97.69 83 VAL A CA 1
ATOM 629 C C . VAL A 1 83 ? -9.184 -2.864 18.496 1.00 97.69 83 VAL A C 1
ATOM 631 O O . VAL A 1 83 ? -8.751 -2.989 19.639 1.00 97.69 83 VAL A O 1
ATOM 634 N N . ALA A 1 84 ? -9.858 -3.834 17.883 1.00 97.19 84 ALA A N 1
ATOM 635 C CA . ALA A 1 84 ? -10.040 -5.162 18.453 1.00 97.19 84 ALA A CA 1
ATOM 636 C C . ALA A 1 84 ? -9.750 -6.242 17.408 1.00 97.19 84 ALA A C 1
ATOM 638 O O . ALA A 1 84 ? -10.407 -6.304 16.367 1.00 97.19 84 ALA A O 1
ATOM 639 N N . PHE A 1 85 ? -8.804 -7.131 17.713 1.00 97.38 85 PHE A N 1
ATOM 640 C CA . PHE A 1 85 ? -8.511 -8.306 16.894 1.00 97.38 85 PHE A CA 1
ATOM 641 C C . PHE A 1 85 ? -9.390 -9.484 17.318 1.00 97.38 85 PHE A C 1
ATOM 643 O O . PHE A 1 85 ? -9.425 -9.858 18.489 1.00 97.38 85 PHE A O 1
ATOM 650 N N . ARG A 1 86 ? -10.080 -10.092 16.354 1.00 96.75 86 ARG A N 1
ATOM 651 C CA . ARG A 1 86 ? -10.928 -11.275 16.530 1.00 96.75 86 ARG A CA 1
ATOM 652 C C . ARG A 1 86 ? -10.550 -12.320 15.472 1.00 96.75 86 ARG A C 1
ATOM 654 O O . ARG A 1 86 ? -11.197 -12.387 14.428 1.00 96.75 86 ARG A O 1
ATOM 661 N N . PRO A 1 87 ? -9.449 -13.061 15.678 1.00 95.06 87 PRO A N 1
ATOM 662 C CA . PRO A 1 87 ? -9.122 -14.212 14.846 1.00 95.06 87 PRO A CA 1
ATOM 663 C C . PRO A 1 87 ? -10.099 -15.360 15.127 1.00 95.06 87 PRO A C 1
ATOM 665 O O . PRO A 1 87 ? -10.405 -15.649 16.285 1.00 95.06 87 PRO A O 1
ATOM 668 N N . ASP A 1 88 ? -10.569 -16.010 14.072 1.00 91.38 88 ASP A N 1
ATOM 669 C CA . ASP A 1 88 ? -11.518 -17.121 14.106 1.00 91.38 88 ASP A CA 1
ATOM 670 C C . ASP A 1 88 ? -11.100 -18.220 13.105 1.00 91.38 88 ASP A C 1
ATOM 672 O O . ASP A 1 88 ? -9.984 -18.209 12.582 1.00 91.38 88 ASP A O 1
ATOM 676 N N . ALA A 1 89 ? -11.952 -19.229 12.900 1.00 89.12 89 ALA A N 1
ATOM 677 C CA . ALA A 1 89 ? -11.656 -20.340 11.993 1.00 89.12 89 ALA A CA 1
ATOM 678 C C . ALA A 1 89 ? -11.733 -19.954 10.502 1.00 89.12 89 ALA A C 1
ATOM 680 O O . ALA A 1 89 ? -11.137 -20.637 9.672 1.00 89.12 89 ALA A O 1
ATOM 681 N N . GLU A 1 90 ? -12.460 -18.887 10.163 1.00 88.25 90 GLU A N 1
ATOM 682 C CA . GLU A 1 90 ? -12.662 -18.412 8.788 1.00 88.25 90 GLU A CA 1
ATOM 683 C C . GLU A 1 90 ? -11.625 -17.351 8.385 1.00 88.25 90 GLU A C 1
ATOM 685 O O . GLU A 1 90 ? -11.407 -17.106 7.197 1.00 88.25 90 GLU A O 1
ATOM 690 N N . GLY A 1 91 ? -10.945 -16.747 9.361 1.00 93.88 91 GLY A N 1
ATOM 691 C CA . GLY A 1 91 ? -9.831 -15.841 9.141 1.00 93.88 91 GLY A CA 1
ATOM 692 C C . GLY A 1 91 ? -9.603 -14.898 10.316 1.00 93.88 91 GLY A C 1
ATOM 693 O O . GLY A 1 91 ? -9.536 -15.288 11.479 1.00 93.88 91 GLY A O 1
ATOM 694 N N . THR A 1 92 ? -9.400 -13.619 10.018 1.00 96.94 92 THR A N 1
ATOM 695 C CA . THR A 1 92 ? -9.219 -12.576 11.028 1.00 96.94 92 THR A CA 1
ATOM 696 C C . THR A 1 92 ? -10.154 -11.415 10.764 1.00 96.94 92 THR A C 1
ATOM 698 O O . THR A 1 92 ? -10.133 -10.812 9.689 1.00 96.94 92 THR A O 1
ATOM 701 N N . SER A 1 93 ? -10.915 -11.066 11.796 1.00 97.50 93 SER A N 1
ATOM 702 C CA . SER A 1 93 ? -11.755 -9.878 11.829 1.00 97.50 93 SER A CA 1
ATOM 703 C C . SER A 1 93 ? -11.107 -8.811 12.709 1.00 97.50 93 SER A C 1
ATOM 705 O O . SER A 1 93 ? -10.708 -9.084 13.840 1.00 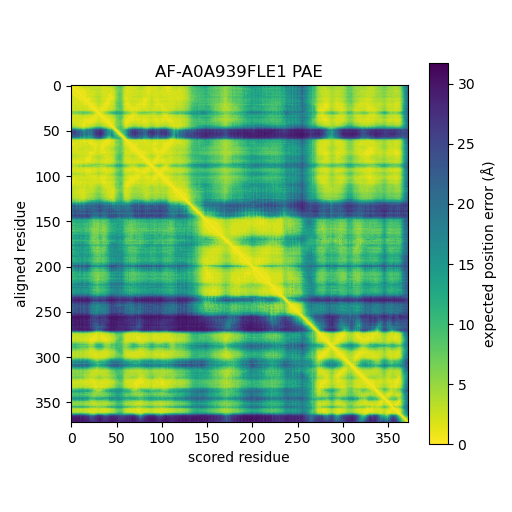97.50 93 SER A O 1
ATOM 707 N N . ILE A 1 94 ? -11.003 -7.585 12.208 1.00 98.06 94 ILE A N 1
ATOM 708 C CA . ILE A 1 94 ? -10.437 -6.436 12.920 1.00 98.06 94 ILE A CA 1
ATOM 709 C C . ILE A 1 94 ? -11.530 -5.382 13.032 1.00 98.06 94 ILE A C 1
ATOM 711 O O . ILE A 1 94 ? -11.972 -4.847 12.018 1.00 98.06 94 ILE A O 1
ATOM 715 N N . GLY A 1 95 ? -11.988 -5.103 14.250 1.00 98.12 95 GLY A N 1
ATOM 716 C CA . GLY A 1 95 ? -12.859 -3.958 14.519 1.00 98.12 95 GLY A CA 1
ATOM 717 C C . GLY A 1 95 ? -12.028 -2.688 14.662 1.00 98.12 95 GLY A C 1
ATOM 718 O O . GLY A 1 95 ? -10.972 -2.740 15.290 1.00 98.12 95 GLY A O 1
ATOM 719 N N . ILE A 1 96 ? -12.502 -1.581 14.092 1.00 98.25 96 ILE A N 1
ATOM 720 C CA . ILE A 1 96 ? -11.879 -0.253 14.191 1.00 98.25 96 ILE A CA 1
ATOM 721 C C . ILE A 1 96 ? -12.962 0.726 14.641 1.00 98.25 96 ILE A C 1
ATOM 723 O O . ILE A 1 96 ? -13.990 0.835 13.978 1.00 98.25 96 ILE A O 1
ATOM 727 N N . GLY A 1 97 ? -12.768 1.404 15.766 1.00 97.00 97 GLY A N 1
ATOM 728 C CA . GLY A 1 97 ? -13.784 2.273 16.346 1.00 97.00 97 GLY A CA 1
ATOM 729 C C . GLY A 1 97 ? -15.116 1.572 16.587 1.00 97.00 97 GLY A C 1
ATOM 730 O O . GLY A 1 97 ? -15.181 0.374 16.882 1.00 97.00 97 GLY A O 1
ATOM 731 N N . ALA A 1 98 ? -16.199 2.334 16.480 1.00 95.69 98 ALA A N 1
ATOM 732 C CA . ALA A 1 98 ? -17.547 1.832 16.718 1.00 95.69 98 ALA A CA 1
ATOM 733 C C . ALA A 1 98 ? -18.106 1.044 15.523 1.00 95.69 98 ALA A C 1
ATOM 735 O O . ALA A 1 98 ? -18.922 0.134 15.693 1.00 95.69 98 ALA A O 1
ATOM 736 N N . ARG A 1 99 ? -17.721 1.418 14.298 1.00 95.31 99 ARG A N 1
ATOM 737 C CA . ARG A 1 99 ? -18.347 0.942 13.056 1.00 95.31 99 ARG A CA 1
ATOM 738 C C . ARG A 1 99 ? -17.348 0.464 12.011 1.00 95.31 99 ARG A C 1
ATOM 740 O O . ARG A 1 99 ? -17.785 -0.035 10.983 1.00 95.31 99 ARG A O 1
ATOM 747 N N . GLY A 1 100 ? -16.049 0.605 12.202 1.00 97.44 100 GLY A N 1
ATOM 748 C CA . GLY A 1 100 ? -15.059 0.091 11.263 1.00 97.44 100 GLY A CA 1
ATOM 749 C C . GLY A 1 100 ? -14.879 -1.425 11.371 1.00 97.44 100 GLY A C 1
ATOM 750 O O . GLY A 1 100 ? -14.982 -2.013 12.451 1.00 97.44 100 GLY A O 1
ATOM 751 N N . ALA A 1 101 ? -14.621 -2.071 10.237 1.00 97.38 101 ALA A N 1
ATOM 752 C CA . ALA A 1 101 ? -14.337 -3.498 10.156 1.00 97.38 101 ALA A CA 1
ATOM 753 C C . ALA A 1 101 ? -13.410 -3.819 8.975 1.00 97.38 101 ALA A C 1
ATOM 755 O O . ALA A 1 101 ? -13.590 -3.304 7.872 1.00 97.38 101 ALA A O 1
ATOM 756 N N . LEU A 1 102 ? -12.450 -4.714 9.198 1.00 98.00 102 LEU A N 1
ATOM 757 C CA . LEU A 1 102 ? -11.694 -5.398 8.150 1.00 98.00 102 LEU A CA 1
ATOM 758 C C . LEU A 1 102 ? -11.819 -6.905 8.369 1.00 98.00 102 LEU A C 1
ATOM 760 O O . LEU A 1 102 ? -11.626 -7.371 9.493 1.00 98.00 102 LEU A O 1
ATOM 764 N N . ARG A 1 103 ? -12.099 -7.671 7.313 1.00 98.00 103 ARG A N 1
ATOM 765 C CA . ARG A 1 103 ? -12.055 -9.141 7.353 1.00 98.00 103 ARG A CA 1
ATOM 766 C C . ARG A 1 103 ? -11.153 -9.674 6.266 1.00 98.00 103 ARG A C 1
ATOM 768 O O . ARG A 1 103 ? -11.269 -9.263 5.114 1.00 98.00 103 ARG A O 1
ATOM 775 N N . ALA A 1 104 ? -10.272 -10.590 6.636 1.00 97.88 104 ALA A N 1
ATOM 776 C CA . ALA A 1 104 ? -9.316 -11.205 5.728 1.00 97.88 104 ALA A CA 1
ATOM 777 C C . ALA A 1 104 ? -9.119 -12.678 6.078 1.00 97.88 104 ALA A C 1
ATOM 779 O O . ALA A 1 104 ? -9.178 -13.038 7.253 1.00 97.88 104 ALA A O 1
ATOM 780 N N . ALA A 1 105 ? -8.818 -13.514 5.083 1.00 96.88 105 ALA A N 1
ATOM 781 C CA . ALA A 1 105 ? -8.509 -14.922 5.336 1.00 96.88 105 ALA A CA 1
ATOM 782 C C . ALA A 1 105 ? -7.242 -15.082 6.194 1.00 96.88 105 ALA A C 1
ATOM 784 O O . ALA A 1 105 ? -7.153 -15.983 7.023 1.00 96.88 105 ALA A O 1
ATOM 785 N N . THR A 1 106 ? -6.253 -14.196 6.015 1.00 96.19 106 THR A N 1
ATOM 786 C CA . THR A 1 106 ? -5.042 -14.184 6.848 1.00 96.19 106 THR A CA 1
ATOM 787 C C . THR A 1 106 ? -4.624 -12.771 7.230 1.00 96.19 106 THR A C 1
ATOM 789 O O . THR A 1 106 ? -4.735 -11.834 6.433 1.00 96.19 106 THR A O 1
ATOM 792 N N . ALA A 1 107 ? -4.088 -12.646 8.443 1.00 97.56 107 ALA A N 1
ATOM 793 C CA . ALA A 1 107 ? -3.455 -11.438 8.943 1.00 97.56 107 ALA A CA 1
ATOM 794 C C . ALA A 1 107 ? -2.100 -11.784 9.578 1.00 97.56 107 ALA A C 1
ATOM 796 O O . ALA A 1 107 ? -2.008 -12.689 10.406 1.00 97.56 107 ALA A O 1
ATOM 797 N N . ASP A 1 108 ? -1.055 -11.052 9.202 1.00 97.38 108 ASP A N 1
ATOM 798 C CA . ASP A 1 108 ? 0.277 -11.132 9.797 1.00 97.38 108 ASP A CA 1
ATOM 799 C C . ASP A 1 108 ? 0.596 -9.805 10.486 1.00 97.38 108 ASP A C 1
ATOM 801 O O . ASP A 1 108 ? 0.585 -8.760 9.843 1.00 97.38 108 ASP A O 1
ATOM 805 N N . VAL A 1 109 ? 0.918 -9.843 11.775 1.00 95.44 109 VAL A N 1
ATOM 806 C CA . VAL A 1 109 ? 1.326 -8.676 12.563 1.00 95.44 109 VAL A CA 1
ATOM 807 C C . VAL A 1 109 ? 2.838 -8.631 12.758 1.00 95.44 109 VAL A C 1
ATOM 809 O O . VAL A 1 109 ? 3.480 -9.653 13.036 1.00 95.44 109 VAL A O 1
ATOM 812 N N . SER A 1 110 ? 3.387 -7.429 12.647 1.00 93.56 110 SER A N 1
ATOM 813 C CA . SER A 1 110 ? 4.779 -7.094 12.916 1.00 93.56 110 SER A CA 1
ATOM 814 C C . SER A 1 110 ? 4.821 -5.856 13.815 1.00 93.56 110 SER A C 1
ATOM 816 O O . SER A 1 110 ? 4.498 -4.765 13.341 1.00 93.56 110 SER A O 1
ATOM 818 N N . PRO A 1 111 ? 5.183 -6.008 15.101 1.00 91.56 111 PRO A N 1
ATOM 819 C CA . PRO A 1 111 ? 5.482 -4.873 15.963 1.00 91.56 111 PRO A CA 1
ATOM 820 C C . PRO A 1 111 ? 6.766 -4.184 15.490 1.00 91.56 111 PRO A C 1
ATOM 822 O O . PRO A 1 111 ? 7.802 -4.831 15.338 1.00 91.56 111 PRO A O 1
ATOM 825 N N . ASP A 1 112 ? 6.685 -2.884 15.251 1.00 90.00 112 ASP A N 1
ATOM 826 C CA . ASP A 1 112 ? 7.814 -1.975 15.088 1.00 90.00 112 ASP A CA 1
ATOM 827 C C . ASP A 1 112 ? 7.908 -1.146 16.371 1.00 90.00 112 ASP A C 1
ATOM 829 O O . ASP A 1 112 ? 7.189 -0.163 16.580 1.00 90.00 112 ASP A O 1
ATOM 833 N N . ASP A 1 113 ? 8.722 -1.656 17.290 1.00 89.06 113 ASP A N 1
ATOM 834 C CA . ASP A 1 113 ? 8.861 -1.134 18.636 1.00 89.06 113 ASP A CA 1
ATOM 835 C C . ASP A 1 113 ? 10.258 -1.445 19.184 1.00 89.06 113 ASP A C 1
ATOM 837 O O . ASP A 1 113 ? 10.630 -2.601 19.399 1.00 89.06 113 ASP A O 1
ATOM 841 N N . ARG A 1 114 ? 11.041 -0.391 19.432 1.00 85.75 114 ARG A N 1
ATOM 842 C CA . ARG A 1 114 ? 12.415 -0.491 19.954 1.00 85.75 114 ARG A CA 1
ATOM 843 C C . ARG A 1 114 ? 12.465 -1.122 21.349 1.00 85.75 114 ARG A C 1
ATOM 845 O O . ARG A 1 114 ? 13.421 -1.819 21.684 1.00 85.75 114 ARG A O 1
ATOM 852 N N . CYS A 1 115 ? 11.406 -0.942 22.131 1.00 88.31 115 CYS A N 1
ATOM 853 C CA . CYS A 1 115 ? 11.272 -1.469 23.483 1.00 88.31 115 CYS A CA 1
ATOM 854 C C . CYS A 1 115 ? 10.519 -2.807 23.502 1.00 88.31 115 CYS A C 1
ATOM 856 O O . CYS A 1 115 ? 10.148 -3.279 24.573 1.00 88.31 115 CYS A O 1
ATOM 858 N N . TRP A 1 116 ? 10.280 -3.443 22.344 1.00 89.69 116 TRP A N 1
ATOM 859 C CA . TRP A 1 116 ? 9.513 -4.693 22.270 1.00 89.69 116 TRP A CA 1
ATOM 860 C C . TRP A 1 116 ? 10.115 -5.821 23.112 1.00 89.69 116 TRP A C 1
ATOM 862 O O . TRP A 1 116 ? 9.375 -6.631 23.662 1.00 89.69 116 TRP A O 1
ATOM 872 N N . HIS A 1 117 ? 11.439 -5.861 23.270 1.00 88.00 117 HIS A N 1
ATOM 873 C CA . HIS A 1 117 ? 12.137 -6.834 24.117 1.00 88.00 117 HIS A CA 1
ATOM 874 C C . HIS A 1 117 ? 11.706 -6.763 25.601 1.00 88.00 117 HIS A C 1
ATOM 876 O O . HIS A 1 117 ? 11.727 -7.771 26.304 1.00 88.00 117 HIS A O 1
ATOM 882 N N . LEU A 1 118 ? 11.218 -5.603 26.061 1.00 90.44 118 LEU A N 1
ATOM 883 C CA . LEU A 1 118 ? 10.657 -5.402 27.404 1.00 90.44 118 LEU A CA 1
ATOM 884 C C . LEU A 1 118 ? 9.189 -5.844 27.523 1.00 90.44 118 LEU A C 1
ATOM 886 O O . LEU A 1 118 ? 8.642 -5.881 28.626 1.00 90.44 118 LEU A O 1
ATOM 890 N N . SER A 1 119 ? 8.533 -6.200 26.419 1.00 91.81 119 SER A N 1
ATOM 891 C CA . SER A 1 119 ? 7.178 -6.755 26.444 1.00 91.81 119 SER A CA 1
ATOM 892 C C . SER A 1 119 ? 7.174 -8.203 26.943 1.00 91.81 119 SER A C 1
ATOM 894 O O . SER A 1 119 ? 8.200 -8.894 26.978 1.00 91.81 119 SER A O 1
ATOM 896 N N . SER A 1 120 ? 5.999 -8.718 27.303 1.00 91.00 120 SER A N 1
ATOM 897 C CA . SER A 1 120 ? 5.863 -10.127 27.680 1.00 91.00 120 SER A CA 1
ATOM 898 C C . SER A 1 120 ? 6.141 -11.056 26.498 1.00 91.00 120 SER A C 1
ATOM 900 O O . SER A 1 120 ? 6.715 -12.133 26.678 1.00 91.00 120 SER A O 1
ATOM 902 N N . ALA A 1 121 ? 5.749 -10.660 25.283 1.00 89.69 121 ALA A N 1
ATOM 903 C CA . ALA A 1 121 ? 6.083 -11.392 24.066 1.00 89.69 121 ALA A CA 1
ATOM 904 C C . ALA A 1 121 ? 7.587 -11.375 23.759 1.00 89.69 121 ALA A C 1
ATOM 906 O O . ALA A 1 121 ? 8.142 -12.437 23.471 1.00 89.69 121 ALA A O 1
ATOM 907 N N . GLY A 1 122 ? 8.229 -10.211 23.871 1.00 88.94 122 GLY A N 1
ATOM 908 C CA . GLY A 1 122 ? 9.659 -10.019 23.625 1.00 88.94 122 GLY A CA 1
ATOM 909 C C . GLY A 1 122 ? 10.518 -10.865 24.552 1.00 88.94 122 GLY A C 1
ATOM 910 O O . GLY A 1 122 ? 11.278 -11.702 24.075 1.00 88.94 122 GLY A O 1
ATOM 911 N N . ARG A 1 123 ? 10.284 -10.789 25.869 1.00 90.38 123 ARG A N 1
ATOM 912 C CA . ARG A 1 123 ? 11.002 -11.619 26.855 1.00 90.38 123 ARG A CA 1
ATOM 913 C C . ARG A 1 123 ? 10.900 -13.120 26.577 1.00 90.38 123 ARG A C 1
ATOM 915 O O . ARG A 1 123 ? 11.865 -13.857 26.763 1.00 90.38 123 ARG A O 1
ATOM 922 N N . ARG A 1 124 ? 9.732 -13.601 26.128 1.00 88.75 124 ARG A N 1
ATOM 923 C CA . ARG A 1 124 ? 9.558 -15.015 25.745 1.00 88.75 124 ARG A CA 1
ATOM 924 C C . ARG A 1 124 ? 10.339 -15.367 24.481 1.00 88.75 124 ARG A C 1
ATOM 926 O O . ARG A 1 124 ? 10.873 -16.468 24.405 1.00 88.75 124 ARG A O 1
ATOM 933 N N . ALA A 1 125 ? 10.383 -14.468 23.500 1.00 87.19 125 ALA A N 1
ATOM 934 C CA . ALA A 1 125 ? 11.162 -14.671 22.285 1.00 87.19 125 ALA A CA 1
ATOM 935 C C . ALA A 1 125 ? 12.666 -14.698 22.596 1.00 87.19 125 ALA A C 1
ATOM 937 O O . ALA A 1 125 ? 13.350 -15.633 22.172 1.00 87.19 125 ALA A O 1
ATOM 938 N N . ASP A 1 126 ? 13.155 -13.756 23.404 1.00 86.00 126 ASP A N 1
ATOM 939 C CA . ASP A 1 126 ? 14.558 -13.671 23.824 1.00 86.00 126 ASP A CA 1
ATOM 940 C C . ASP A 1 126 ? 15.008 -14.936 24.560 1.00 86.00 126 ASP A C 1
ATOM 942 O O . ASP A 1 126 ? 16.050 -15.498 24.233 1.00 86.00 126 ASP A O 1
ATOM 946 N N . ALA A 1 127 ? 14.173 -15.472 25.458 1.00 85.94 127 ALA A N 1
ATOM 947 C CA . ALA A 1 127 ? 14.458 -16.718 26.174 1.00 85.94 127 ALA A CA 1
ATOM 948 C C . ALA A 1 127 ? 14.648 -17.946 25.257 1.00 85.94 127 ALA A C 1
ATOM 950 O O . ALA A 1 127 ? 15.211 -18.953 25.683 1.00 85.94 127 ALA A O 1
ATOM 951 N N . THR A 1 128 ? 14.170 -17.885 24.010 1.00 86.44 128 THR A N 1
ATOM 952 C CA . THR A 1 128 ? 14.254 -18.985 23.030 1.00 86.44 128 THR A CA 1
ATOM 953 C C . THR A 1 128 ? 15.186 -18.693 21.853 1.00 86.44 128 THR A C 1
ATOM 955 O O . THR A 1 128 ? 15.411 -19.574 21.022 1.00 86.44 128 THR A O 1
ATOM 958 N N . THR A 1 129 ? 15.730 -17.476 21.759 1.00 79.88 129 THR A N 1
ATOM 959 C CA . THR A 1 129 ? 16.559 -17.055 20.626 1.00 79.88 129 THR A CA 1
ATOM 960 C C . THR A 1 129 ? 18.028 -17.391 20.904 1.00 79.88 129 THR A C 1
ATOM 962 O O . THR A 1 129 ? 18.595 -16.876 21.866 1.00 79.88 129 THR A O 1
ATOM 965 N N . PRO A 1 130 ? 18.683 -18.243 20.090 1.00 75.50 130 PRO A N 1
ATOM 966 C CA . PRO A 1 130 ? 20.085 -18.589 20.305 1.00 75.50 130 PRO A CA 1
ATOM 967 C C . PRO A 1 130 ? 21.020 -17.379 20.094 1.00 75.50 130 PRO A C 1
ATOM 969 O O . PRO A 1 130 ? 20.700 -16.488 19.299 1.00 75.50 130 PRO A O 1
ATOM 972 N N . PRO A 1 131 ? 22.201 -17.344 20.749 1.00 75.56 131 PRO A N 1
ATOM 973 C CA . PRO A 1 131 ? 23.136 -16.223 20.659 1.00 75.56 131 PRO A CA 1
ATOM 974 C C . PRO A 1 131 ? 23.577 -15.922 19.223 1.00 75.56 131 PRO A C 1
ATOM 976 O O . PRO A 1 131 ? 23.937 -16.823 18.462 1.00 75.56 131 PRO A O 1
ATOM 979 N N . ARG A 1 132 ? 23.617 -14.632 18.865 1.00 64.56 132 ARG A N 1
ATOM 980 C CA . ARG A 1 132 ? 23.928 -14.136 17.509 1.00 64.56 132 ARG A CA 1
ATOM 981 C C . ARG A 1 132 ? 25.305 -14.574 16.984 1.00 64.56 132 ARG A C 1
ATOM 983 O O . ARG A 1 132 ? 25.477 -14.696 15.774 1.00 64.56 132 ARG A O 1
ATOM 990 N N . GLU A 1 133 ? 26.249 -14.848 17.880 1.00 65.94 133 GLU A N 1
ATOM 991 C CA . GLU A 1 133 ? 27.629 -15.277 17.589 1.00 65.94 133 GLU A CA 1
ATOM 992 C C . GLU A 1 133 ? 27.727 -16.664 16.935 1.00 65.94 133 GLU A C 1
ATOM 994 O O . GLU A 1 133 ? 28.747 -17.007 16.348 1.00 65.94 133 GLU A O 1
ATOM 999 N N . SER A 1 134 ? 26.651 -17.451 16.973 1.00 61.75 134 SER A N 1
ATOM 1000 C CA . SER A 1 134 ? 26.596 -18.777 16.346 1.00 61.75 134 SER A CA 1
ATOM 1001 C C . SER A 1 134 ? 26.300 -18.745 14.837 1.00 61.75 134 SER A C 1
ATOM 1003 O O . SER A 1 134 ? 26.245 -19.794 14.190 1.00 61.75 134 SER A O 1
ATOM 1005 N N . ARG A 1 135 ? 26.113 -17.556 14.240 1.00 63.75 135 ARG A N 1
ATOM 1006 C CA . ARG A 1 135 ? 25.816 -17.412 12.809 1.00 63.75 135 ARG A CA 1
ATOM 1007 C C . ARG A 1 135 ? 27.113 -17.306 11.991 1.00 63.75 135 ARG A C 1
ATOM 1009 O O . ARG A 1 135 ? 27.945 -16.458 12.308 1.00 63.75 135 ARG A O 1
ATOM 1016 N N . PRO A 1 136 ? 27.282 -18.096 10.912 1.00 65.88 136 PRO A N 1
ATOM 1017 C CA . PRO A 1 136 ? 28.435 -17.970 10.027 1.00 65.88 136 PRO A CA 1
ATOM 1018 C C . PRO A 1 136 ? 28.562 -16.540 9.504 1.00 65.88 136 PRO A C 1
ATOM 1020 O O . PRO A 1 136 ? 27.554 -15.927 9.132 1.00 65.88 136 PRO A O 1
ATOM 1023 N N . ALA A 1 137 ? 29.792 -16.025 9.450 1.00 69.12 137 ALA A N 1
ATOM 1024 C CA . ALA A 1 137 ? 30.060 -14.741 8.822 1.00 69.12 137 ALA A CA 1
ATOM 1025 C C . ALA A 1 137 ? 29.533 -14.761 7.372 1.00 69.12 137 ALA A C 1
ATOM 1027 O O . ALA A 1 137 ? 29.734 -15.757 6.666 1.00 69.12 137 ALA A O 1
ATOM 1028 N N . PRO A 1 138 ? 28.841 -13.703 6.914 1.00 68.75 138 PRO A N 1
ATOM 1029 C CA . PRO A 1 138 ? 28.450 -13.608 5.517 1.00 68.75 138 PRO A CA 1
ATOM 1030 C C . PRO A 1 138 ? 29.698 -13.686 4.633 1.00 68.75 138 PRO A C 1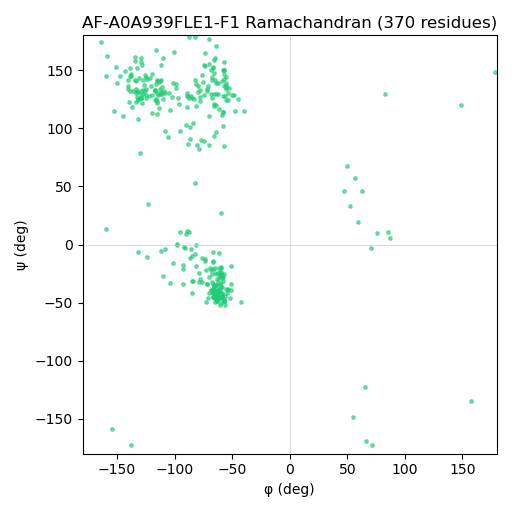
ATOM 1032 O O . PRO A 1 138 ? 30.753 -13.156 4.985 1.00 68.75 138 PRO A O 1
ATOM 1035 N N . ALA A 1 139 ? 29.578 -14.364 3.489 1.00 75.56 139 ALA A N 1
ATOM 1036 C CA . ALA A 1 139 ? 30.644 -14.392 2.497 1.00 75.56 139 ALA A CA 1
ATOM 1037 C C . ALA A 1 139 ? 31.051 -12.951 2.152 1.00 75.56 139 ALA A C 1
ATOM 1039 O O . ALA A 1 139 ? 30.186 -12.091 1.964 1.00 75.56 139 ALA A O 1
ATOM 1040 N N . GLY A 1 140 ? 32.361 -12.693 2.107 1.00 66.50 140 GLY A N 1
ATOM 1041 C CA . GLY A 1 140 ? 32.888 -11.376 1.762 1.00 66.50 140 GLY A CA 1
ATOM 1042 C C . GLY A 1 140 ? 32.390 -10.906 0.388 1.00 66.50 140 GLY A C 1
ATOM 1043 O O . GLY A 1 140 ? 31.998 -11.735 -0.442 1.00 66.50 140 GLY A O 1
ATOM 1044 N N . PRO A 1 141 ? 32.393 -9.587 0.133 1.00 68.94 141 PRO A N 1
ATOM 1045 C CA . PRO A 1 141 ? 31.993 -9.056 -1.162 1.00 68.94 141 PRO A CA 1
ATOM 1046 C C . PRO A 1 141 ? 32.854 -9.659 -2.289 1.00 68.94 141 PRO A C 1
ATOM 1048 O O . PRO A 1 141 ? 34.017 -10.017 -2.061 1.00 68.94 141 PRO A O 1
ATOM 1051 N N . PRO A 1 142 ? 32.308 -9.793 -3.512 1.00 68.38 142 PRO A N 1
ATOM 1052 C CA . PRO A 1 142 ? 33.104 -10.198 -4.664 1.00 68.38 142 PRO A CA 1
ATOM 1053 C C . PRO A 1 142 ? 34.261 -9.214 -4.885 1.00 68.38 142 PRO A C 1
ATOM 1055 O O . PRO A 1 142 ? 34.152 -8.031 -4.567 1.00 68.38 142 PRO A O 1
ATOM 1058 N N . ARG A 1 143 ? 35.377 -9.703 -5.440 1.00 66.81 143 ARG A N 1
ATOM 1059 C CA . ARG A 1 143 ? 36.531 -8.852 -5.765 1.00 66.81 143 ARG A CA 1
ATOM 1060 C C . ARG A 1 143 ? 36.132 -7.804 -6.803 1.00 66.81 143 ARG A C 1
ATOM 1062 O O . ARG A 1 143 ? 35.590 -8.162 -7.848 1.00 66.81 143 ARG A O 1
ATOM 1069 N N . GLU A 1 144 ? 36.441 -6.545 -6.520 1.00 63.53 144 GLU A N 1
ATOM 1070 C CA . GLU A 1 144 ? 36.289 -5.444 -7.469 1.00 63.53 144 GLU A CA 1
ATOM 1071 C C . GLU A 1 144 ? 37.218 -5.654 -8.674 1.00 63.53 144 GLU A C 1
ATOM 1073 O O . GLU A 1 144 ? 38.358 -6.104 -8.537 1.00 63.53 144 GLU A O 1
ATOM 1078 N N . GLY A 1 145 ? 36.708 -5.369 -9.869 1.00 67.62 145 GLY A N 1
ATOM 1079 C CA . GLY A 1 145 ? 37.455 -5.431 -11.119 1.00 67.62 145 GLY A CA 1
ATOM 1080 C C . GLY A 1 145 ? 37.090 -4.245 -12.001 1.00 67.62 145 GLY A C 1
ATOM 1081 O O . GLY A 1 145 ? 35.979 -3.727 -11.906 1.00 67.62 145 GLY A O 1
ATOM 1082 N N . ASP A 1 146 ? 38.026 -3.824 -12.848 1.00 75.31 146 ASP A N 1
ATOM 1083 C CA . ASP A 1 146 ? 37.834 -2.669 -13.722 1.00 75.31 146 ASP A CA 1
ATOM 1084 C C . ASP A 1 146 ? 36.961 -3.033 -14.936 1.00 75.31 146 ASP A C 1
ATOM 1086 O O . ASP A 1 146 ? 37.216 -4.021 -15.644 1.00 75.31 146 ASP A O 1
ATOM 1090 N N . LEU A 1 147 ? 35.900 -2.257 -15.154 1.00 76.56 147 LEU A N 1
ATOM 1091 C CA . LEU A 1 147 ? 34.984 -2.415 -16.280 1.00 76.56 147 LEU A CA 1
ATOM 1092 C C . LEU A 1 147 ? 35.363 -1.407 -17.363 1.00 76.56 147 LEU A C 1
ATOM 1094 O O . LEU A 1 147 ? 35.553 -0.232 -17.073 1.00 76.56 147 LEU A O 1
ATOM 1098 N N . GLY A 1 148 ? 35.414 -1.854 -18.620 1.00 81.81 148 GLY A N 1
ATOM 1099 C CA . GLY A 1 148 ? 35.520 -0.925 -19.745 1.00 81.81 148 GLY A CA 1
ATOM 1100 C C . GLY A 1 148 ? 34.269 -0.047 -19.864 1.00 81.81 148 GLY A C 1
ATOM 1101 O O . GLY A 1 148 ? 33.207 -0.392 -19.336 1.00 81.81 148 GLY A O 1
ATOM 1102 N N . ASP A 1 149 ? 34.388 1.081 -20.562 1.00 84.62 149 ASP A N 1
ATOM 1103 C CA . ASP A 1 149 ? 33.358 2.126 -20.618 1.00 84.62 149 ASP A CA 1
ATOM 1104 C C . ASP A 1 149 ? 31.980 1.604 -21.060 1.00 84.62 149 ASP A C 1
ATOM 1106 O O . ASP A 1 149 ? 30.958 1.948 -20.464 1.00 84.62 149 ASP A O 1
ATOM 1110 N N . TYR A 1 150 ? 31.921 0.719 -22.063 1.00 87.75 150 TYR A N 1
ATOM 1111 C CA . TYR A 1 150 ? 30.655 0.162 -22.551 1.00 87.75 150 TYR A CA 1
ATOM 1112 C C . TYR A 1 150 ? 30.087 -0.900 -21.607 1.00 87.75 150 TYR A C 1
ATOM 1114 O O . TYR A 1 150 ? 28.865 -1.025 -21.483 1.00 87.75 150 TYR A O 1
ATOM 1122 N N . ALA A 1 151 ? 30.947 -1.662 -20.926 1.00 88.50 151 ALA A N 1
ATOM 1123 C CA . ALA A 1 151 ? 30.516 -2.592 -19.886 1.00 88.50 151 ALA A CA 1
ATOM 1124 C C . ALA A 1 151 ? 29.927 -1.838 -18.681 1.00 88.50 151 ALA A C 1
ATOM 1126 O O . ALA A 1 151 ? 28.873 -2.227 -18.171 1.00 88.50 151 ALA A O 1
ATOM 1127 N N . MET A 1 152 ? 30.561 -0.731 -18.282 1.00 86.12 152 MET A N 1
ATOM 1128 C CA . MET A 1 152 ? 30.062 0.171 -17.246 1.00 86.12 152 MET A CA 1
ATOM 1129 C C . MET A 1 152 ? 28.729 0.806 -17.661 1.00 86.12 152 MET A C 1
ATOM 1131 O O . MET A 1 152 ? 27.754 0.713 -16.921 1.00 86.12 152 MET A O 1
ATOM 1135 N N . ALA A 1 153 ? 28.634 1.348 -18.878 1.00 87.50 153 ALA A N 1
ATOM 1136 C CA . ALA A 1 153 ? 27.398 1.916 -19.417 1.00 87.50 153 ALA A CA 1
ATOM 1137 C C . ALA A 1 153 ? 26.234 0.905 -19.406 1.00 87.50 153 ALA A C 1
ATOM 1139 O O . ALA A 1 153 ? 25.124 1.226 -18.977 1.00 87.50 153 ALA A O 1
ATOM 1140 N N . ALA A 1 154 ? 26.478 -0.342 -19.825 1.00 90.31 154 ALA A N 1
ATOM 1141 C CA . ALA A 1 154 ? 25.463 -1.393 -19.796 1.00 90.31 154 ALA A CA 1
ATOM 1142 C C . ALA A 1 154 ? 25.024 -1.753 -18.363 1.00 90.31 154 ALA A C 1
ATOM 1144 O O . ALA A 1 154 ? 23.833 -1.974 -18.126 1.00 90.31 154 ALA A O 1
ATOM 1145 N N . ALA A 1 155 ? 25.963 -1.793 -17.410 1.00 89.06 155 ALA A N 1
ATOM 1146 C CA . ALA A 1 155 ? 25.671 -2.038 -15.999 1.00 89.06 155 ALA A CA 1
ATOM 1147 C C . ALA A 1 155 ? 24.832 -0.906 -15.387 1.00 89.06 155 ALA A C 1
ATOM 1149 O O . ALA A 1 155 ? 23.814 -1.180 -14.748 1.00 89.06 155 ALA A O 1
ATOM 1150 N N . THR A 1 156 ? 25.199 0.349 -15.652 1.00 87.19 156 THR A N 1
ATOM 1151 C CA . THR A 1 156 ? 24.450 1.541 -15.237 1.00 87.19 156 THR A CA 1
ATOM 1152 C C . THR A 1 156 ? 23.021 1.512 -15.768 1.00 87.19 156 THR A C 1
ATOM 1154 O O . THR A 1 156 ? 22.077 1.669 -14.996 1.00 87.19 156 THR A O 1
ATOM 1157 N N . LEU A 1 157 ? 22.825 1.235 -17.061 1.00 89.50 157 LEU A N 1
ATOM 1158 C CA . LEU A 1 157 ? 21.484 1.156 -17.650 1.00 89.50 157 LEU A CA 1
ATOM 1159 C C . LEU A 1 157 ? 20.613 0.093 -16.980 1.00 89.50 157 LEU A C 1
ATOM 1161 O O . LEU A 1 157 ? 19.443 0.346 -16.693 1.00 89.50 157 LEU A O 1
ATOM 1165 N N . LEU A 1 158 ? 21.174 -1.088 -16.705 1.00 89.69 158 LEU A N 1
ATOM 1166 C CA . LEU A 1 158 ? 20.437 -2.151 -16.029 1.00 89.69 158 LEU A CA 1
ATOM 1167 C C . LEU A 1 158 ? 20.121 -1.775 -14.576 1.00 89.69 158 LEU A C 1
ATOM 1169 O O . LEU A 1 158 ? 19.009 -2.023 -14.112 1.00 89.69 158 LEU A O 1
ATOM 1173 N N . HIS A 1 159 ? 21.064 -1.142 -13.875 1.00 87.38 159 HIS A N 1
ATOM 1174 C CA . HIS A 1 159 ? 20.857 -0.643 -12.520 1.00 87.38 159 HIS A CA 1
ATOM 1175 C C . HIS A 1 159 ? 19.720 0.385 -12.469 1.00 87.38 159 HIS A C 1
ATOM 1177 O O . HIS A 1 159 ? 18.775 0.209 -11.701 1.00 87.38 159 HIS A O 1
ATOM 1183 N N . HIS A 1 160 ? 19.745 1.392 -13.344 1.00 86.69 160 HIS A N 1
ATOM 1184 C CA . HIS A 1 160 ? 18.681 2.390 -13.440 1.00 86.69 160 HIS A CA 1
ATOM 1185 C C . HIS A 1 160 ? 17.345 1.766 -13.848 1.00 86.69 160 HIS A C 1
ATOM 1187 O O . HIS A 1 160 ? 16.330 2.066 -13.232 1.00 86.69 160 HIS A O 1
ATOM 1193 N N . ALA A 1 161 ? 17.321 0.823 -14.796 1.00 88.19 161 ALA A N 1
ATOM 1194 C CA . ALA A 1 161 ? 16.094 0.104 -15.144 1.00 88.19 161 ALA A CA 1
ATOM 1195 C C . ALA A 1 161 ? 15.523 -0.681 -13.947 1.00 88.19 161 ALA A C 1
ATOM 1197 O O . ALA A 1 161 ? 14.308 -0.727 -13.752 1.00 88.19 161 ALA A O 1
ATOM 1198 N N . MET A 1 162 ? 16.382 -1.285 -13.119 1.00 87.88 162 MET A N 1
ATOM 1199 C CA . MET A 1 162 ? 15.963 -1.953 -11.885 1.00 87.88 162 MET A CA 1
ATOM 1200 C C . MET A 1 162 ? 15.437 -0.965 -10.839 1.00 87.88 162 MET A C 1
ATOM 1202 O O . MET A 1 162 ? 14.455 -1.285 -10.167 1.00 87.88 162 MET A O 1
ATOM 1206 N N . LEU A 1 163 ? 16.053 0.214 -10.699 1.00 85.31 163 LEU A N 1
ATOM 1207 C CA . LEU A 1 163 ? 15.558 1.282 -9.828 1.00 85.31 163 LEU A CA 1
ATOM 1208 C C . LEU A 1 163 ? 14.191 1.787 -10.298 1.00 85.31 163 LEU A C 1
ATOM 1210 O O . LEU A 1 163 ? 13.265 1.822 -9.493 1.00 85.31 163 LEU A O 1
ATOM 1214 N N . GLU A 1 164 ? 14.032 2.053 -11.595 1.00 83.56 164 GLU A N 1
ATOM 1215 C CA . GLU A 1 164 ? 12.766 2.446 -12.227 1.00 83.56 164 GLU A CA 1
ATOM 1216 C C . GLU A 1 164 ? 11.668 1.410 -11.985 1.00 83.56 164 GLU A C 1
ATOM 1218 O O . GLU A 1 164 ? 10.583 1.745 -11.520 1.00 83.56 164 GLU A O 1
ATOM 1223 N N . ILE A 1 165 ? 11.945 0.121 -12.203 1.00 83.69 165 ILE A N 1
ATOM 1224 C CA . ILE A 1 165 ? 10.986 -0.944 -11.877 1.00 83.69 165 ILE A CA 1
ATOM 1225 C C . ILE A 1 165 ? 10.682 -0.955 -10.377 1.00 83.69 165 ILE A C 1
ATOM 1227 O O . ILE A 1 165 ? 9.539 -1.178 -9.990 1.00 83.69 165 ILE A O 1
ATOM 1231 N N . ARG A 1 166 ? 11.673 -0.708 -9.515 1.00 82.19 166 ARG A N 1
ATOM 1232 C CA . ARG A 1 166 ? 11.485 -0.668 -8.061 1.00 82.19 166 ARG A CA 1
ATOM 1233 C C . ARG A 1 166 ? 10.647 0.528 -7.615 1.00 82.19 166 ARG A C 1
ATOM 1235 O O . ARG A 1 166 ? 10.027 0.420 -6.555 1.00 82.19 166 ARG A O 1
ATOM 1242 N N . THR A 1 167 ? 10.555 1.600 -8.408 1.00 77.88 167 THR A N 1
ATOM 1243 C CA . THR A 1 167 ? 9.719 2.762 -8.070 1.00 77.88 167 THR A CA 1
ATOM 1244 C C . THR A 1 167 ? 8.243 2.411 -7.915 1.00 77.88 167 THR A C 1
ATOM 1246 O O . THR A 1 167 ? 7.557 3.063 -7.137 1.00 77.88 167 THR A O 1
ATOM 1249 N N . VAL A 1 168 ? 7.765 1.318 -8.530 1.00 77.25 168 VAL A N 1
ATOM 1250 C CA . VAL A 1 168 ? 6.387 0.825 -8.338 1.00 77.25 168 VAL A CA 1
ATOM 1251 C C . VAL A 1 168 ? 6.061 0.465 -6.891 1.00 77.25 168 VAL A C 1
ATOM 1253 O O . VAL A 1 168 ? 4.891 0.415 -6.529 1.00 77.25 168 VAL A O 1
ATOM 1256 N N . ARG A 1 169 ? 7.080 0.220 -6.053 1.00 70.88 169 ARG A N 1
ATOM 1257 C CA . ARG A 1 169 ? 6.896 0.023 -4.608 1.00 70.88 169 ARG A CA 1
ATOM 1258 C C . ARG A 1 169 ? 6.449 1.300 -3.904 1.00 70.88 169 ARG A C 1
ATOM 1260 O O . ARG A 1 169 ? 5.835 1.217 -2.848 1.00 70.88 169 ARG A O 1
ATOM 1267 N N . TYR A 1 170 ? 6.763 2.461 -4.467 1.00 75.81 170 TYR A N 1
ATOM 1268 C CA . TYR A 1 170 ? 6.277 3.742 -3.985 1.00 75.81 170 TYR A CA 1
ATOM 1269 C C . TYR A 1 170 ? 4.967 4.035 -4.702 1.00 75.81 170 TYR A C 1
ATOM 1271 O O . TYR A 1 170 ? 4.953 4.429 -5.868 1.00 75.81 170 TYR A O 1
ATOM 1279 N N . HIS A 1 171 ? 3.851 3.837 -4.001 1.00 76.50 171 HIS A N 1
ATOM 1280 C CA . HIS A 1 171 ? 2.514 3.945 -4.584 1.00 76.50 171 HIS A CA 1
ATOM 1281 C C . HIS A 1 171 ? 2.301 5.266 -5.344 1.00 76.50 171 HIS A C 1
ATOM 1283 O O . HIS A 1 171 ? 1.657 5.279 -6.388 1.00 76.50 171 HIS A O 1
ATOM 1289 N N . GLN A 1 172 ? 2.898 6.369 -4.895 1.00 73.31 172 GLN A N 1
ATOM 1290 C CA . GLN A 1 172 ? 2.807 7.670 -5.567 1.00 73.31 172 GLN A CA 1
ATOM 1291 C C . GLN A 1 172 ? 3.415 7.701 -6.989 1.00 73.31 172 GLN A C 1
ATOM 1293 O O . GLN A 1 172 ? 2.956 8.478 -7.821 1.00 73.31 172 GLN A O 1
ATOM 1298 N N . HIS A 1 173 ? 4.370 6.820 -7.306 1.00 72.25 173 HIS A N 1
ATOM 1299 C CA . HIS A 1 173 ? 5.065 6.762 -8.603 1.00 72.25 173 HIS A CA 1
ATOM 1300 C C . HIS A 1 173 ? 4.666 5.558 -9.466 1.00 72.25 173 HIS A C 1
ATOM 1302 O O . HIS A 1 173 ? 5.089 5.450 -10.616 1.00 72.25 173 HIS A O 1
ATOM 1308 N N . ALA A 1 174 ? 3.824 4.651 -8.961 1.00 74.69 174 ALA A N 1
ATOM 1309 C CA . ALA A 1 174 ? 3.531 3.388 -9.641 1.00 74.69 174 ALA A CA 1
ATOM 1310 C C . ALA A 1 174 ? 2.945 3.550 -11.059 1.00 74.69 174 ALA A C 1
ATOM 1312 O O . ALA A 1 174 ? 3.173 2.703 -11.919 1.00 74.69 174 ALA A O 1
ATOM 1313 N N . HIS A 1 175 ? 2.233 4.648 -11.329 1.00 70.94 175 HIS A N 1
ATOM 1314 C CA . HIS A 1 175 ? 1.677 4.960 -12.650 1.00 70.94 175 HIS A CA 1
ATOM 1315 C C . HIS A 1 175 ? 2.727 5.421 -13.682 1.00 70.94 175 HIS A C 1
ATOM 1317 O O . HIS A 1 175 ? 2.434 5.465 -14.878 1.00 70.94 175 HIS A O 1
ATOM 1323 N N . GLN A 1 176 ? 3.936 5.777 -13.241 1.00 72.81 176 GLN A N 1
ATOM 1324 C CA . GLN A 1 176 ? 4.985 6.374 -14.077 1.00 72.81 176 GLN A CA 1
ATOM 1325 C C . GLN A 1 176 ? 5.923 5.309 -14.659 1.00 72.81 176 GLN A C 1
ATOM 1327 O O . GLN A 1 176 ? 6.356 5.432 -15.811 1.00 72.81 176 GLN A O 1
ATOM 1332 N N . ALA A 1 177 ? 6.174 4.239 -13.897 1.00 75.00 177 ALA A N 1
ATOM 1333 C CA . ALA A 1 177 ? 7.143 3.202 -14.229 1.00 75.00 177 ALA A CA 1
ATOM 1334 C C . ALA A 1 177 ? 6.743 2.401 -15.489 1.00 75.00 177 ALA A C 1
ATOM 1336 O O . ALA A 1 177 ? 5.726 1.695 -15.495 1.00 75.00 177 ALA A O 1
ATOM 1337 N N . PRO A 1 178 ? 7.554 2.411 -16.564 1.00 78.25 178 PRO A N 1
ATOM 1338 C CA . PRO A 1 178 ? 7.239 1.713 -17.807 1.00 78.25 178 PRO A CA 1
ATOM 1339 C C . PRO A 1 178 ? 7.606 0.217 -17.739 1.00 78.25 178 PRO A C 1
ATOM 1341 O O . PRO A 1 178 ? 8.292 -0.309 -18.617 1.00 78.25 178 PRO A O 1
ATOM 1344 N N . VAL A 1 179 ? 7.126 -0.502 -16.715 1.00 81.75 179 VAL A N 1
ATOM 1345 C CA . VAL A 1 179 ? 7.548 -1.880 -16.379 1.00 81.75 179 VAL A CA 1
ATOM 1346 C C . VAL A 1 179 ? 7.473 -2.830 -17.572 1.00 81.75 179 VAL A C 1
ATOM 1348 O O . VAL A 1 179 ? 8.429 -3.550 -17.840 1.00 81.75 179 VAL A O 1
ATOM 1351 N N . ARG A 1 180 ? 6.372 -2.817 -18.338 1.00 80.50 180 ARG A N 1
ATOM 1352 C CA . ARG A 1 180 ? 6.211 -3.704 -19.509 1.00 80.50 180 ARG A CA 1
ATOM 1353 C C . ARG A 1 180 ? 7.230 -3.419 -20.613 1.00 80.50 180 ARG A C 1
ATOM 1355 O O . ARG A 1 180 ? 7.640 -4.342 -21.313 1.00 80.50 180 ARG A O 1
ATOM 1362 N N . VAL A 1 181 ? 7.607 -2.154 -20.794 1.00 83.81 181 VAL A N 1
ATOM 1363 C CA . VAL A 1 181 ? 8.607 -1.753 -21.791 1.00 83.81 181 VAL A CA 1
ATOM 1364 C C . VAL A 1 181 ? 9.989 -2.184 -21.312 1.00 83.81 181 VAL A C 1
ATOM 1366 O O . VAL A 1 181 ? 10.681 -2.886 -22.044 1.00 83.81 181 VAL A O 1
ATOM 1369 N N . LEU A 1 182 ? 10.347 -1.870 -20.062 1.00 87.19 182 LEU A N 1
ATOM 1370 C CA . LEU A 1 182 ? 11.633 -2.252 -19.472 1.00 87.19 182 LEU A CA 1
ATOM 1371 C C . LEU A 1 182 ? 11.810 -3.777 -19.439 1.00 87.19 182 LEU A C 1
ATOM 1373 O O . LEU A 1 182 ? 12.830 -4.284 -19.897 1.00 87.19 182 LEU A O 1
ATOM 1377 N N . GLN A 1 183 ? 10.792 -4.529 -19.008 1.00 86.50 183 GLN A N 1
ATOM 1378 C CA . GLN A 1 183 ? 10.816 -5.994 -19.011 1.00 86.50 183 GLN A CA 1
ATOM 1379 C C . GLN A 1 183 ? 11.068 -6.548 -20.417 1.00 86.50 183 GLN A C 1
ATOM 1381 O O . GLN A 1 183 ? 11.893 -7.441 -20.586 1.00 86.50 183 GLN A O 1
ATOM 1386 N N . ARG A 1 184 ? 10.362 -6.035 -21.432 1.00 88.06 184 ARG A N 1
ATOM 1387 C CA . ARG A 1 184 ? 10.508 -6.496 -22.819 1.00 88.06 184 ARG A CA 1
ATOM 1388 C C . ARG A 1 184 ? 11.903 -6.209 -23.366 1.00 88.06 184 ARG A C 1
ATOM 1390 O O . ARG A 1 184 ? 12.480 -7.054 -24.043 1.00 88.06 184 ARG A O 1
ATOM 1397 N N . VAL A 1 185 ? 12.432 -5.020 -23.093 1.00 90.44 185 VAL A N 1
ATOM 1398 C CA . VAL A 1 185 ? 13.721 -4.570 -23.630 1.00 90.44 185 VAL A CA 1
ATOM 1399 C C . VAL A 1 185 ? 14.882 -5.322 -22.995 1.00 90.44 185 VAL A C 1
ATOM 1401 O O . VAL A 1 185 ? 15.742 -5.833 -23.717 1.00 90.44 185 VAL A O 1
ATOM 1404 N N . PHE A 1 186 ? 14.862 -5.452 -21.668 1.00 91.12 186 PHE A N 1
ATOM 1405 C CA . PHE A 1 186 ? 15.905 -6.118 -20.889 1.00 91.12 186 PHE A CA 1
ATOM 1406 C C . PHE A 1 186 ? 15.659 -7.624 -20.700 1.00 91.12 186 PHE A C 1
ATOM 1408 O O . PHE A 1 186 ? 16.387 -8.288 -19.958 1.00 91.12 186 PHE A O 1
ATOM 1415 N N . ALA A 1 187 ? 14.669 -8.205 -21.385 1.00 90.19 187 ALA A N 1
ATOM 1416 C CA . ALA A 1 187 ? 14.452 -9.647 -21.388 1.00 90.19 187 ALA A CA 1
ATOM 1417 C C . ALA A 1 187 ? 15.731 -10.379 -21.839 1.00 90.19 187 ALA A C 1
ATOM 1419 O O . ALA A 1 187 ? 16.277 -10.111 -22.912 1.00 90.19 187 ALA A O 1
ATOM 1420 N N . GLY A 1 188 ? 16.218 -11.299 -20.999 1.00 90.69 188 GLY A N 1
ATOM 1421 C CA . GLY A 1 188 ? 17.454 -12.046 -21.249 1.00 90.69 188 GLY A CA 1
ATOM 1422 C C . GLY A 1 188 ? 18.751 -11.258 -21.012 1.00 90.69 188 GLY A C 1
ATOM 1423 O O . GLY A 1 188 ? 19.820 -11.767 -21.346 1.00 90.69 188 GLY A O 1
ATOM 1424 N N . ALA A 1 189 ? 18.698 -10.056 -20.419 1.00 91.38 189 ALA A N 1
ATOM 1425 C CA . ALA A 1 189 ? 19.881 -9.217 -20.190 1.00 91.38 189 ALA A CA 1
ATOM 1426 C C . ALA A 1 189 ? 21.003 -9.950 -19.438 1.00 91.38 189 ALA A C 1
ATOM 1428 O O . ALA A 1 189 ? 22.159 -9.818 -19.818 1.00 91.38 189 ALA A O 1
ATOM 1429 N N . GLY A 1 190 ? 20.677 -10.790 -18.447 1.00 89.50 190 GLY A N 1
ATOM 1430 C CA . GLY A 1 190 ? 21.682 -11.575 -17.719 1.00 89.50 190 GLY A CA 1
ATOM 1431 C C . GLY A 1 190 ? 22.508 -12.495 -18.627 1.00 89.50 190 GLY A C 1
ATOM 1432 O O . GLY A 1 190 ? 23.733 -12.495 -18.557 1.00 89.50 190 GLY A O 1
ATOM 1433 N N . GLN A 1 191 ? 21.858 -13.223 -19.541 1.00 92.94 191 GLN A N 1
ATOM 1434 C CA . GLN A 1 191 ? 22.554 -14.081 -20.508 1.00 92.94 191 GLN A CA 1
ATOM 1435 C C . GLN A 1 191 ? 23.361 -13.254 -21.514 1.00 92.94 191 GLN A C 1
ATOM 1437 O O . GLN A 1 191 ? 24.497 -13.601 -21.827 1.00 92.94 191 GLN A O 1
ATOM 1442 N N . ALA A 1 192 ? 22.802 -12.140 -21.991 1.00 92.88 192 ALA A N 1
ATOM 1443 C CA . ALA A 1 192 ? 23.465 -11.273 -22.960 1.00 92.88 192 ALA A CA 1
ATOM 1444 C C . ALA A 1 192 ? 24.712 -10.576 -22.382 1.00 92.88 192 ALA A C 1
ATOM 1446 O O . ALA A 1 192 ? 25.725 -10.475 -23.070 1.00 92.88 192 ALA A O 1
ATOM 1447 N N . VAL A 1 193 ? 24.666 -10.152 -21.114 1.00 93.25 193 VAL A N 1
ATOM 1448 C CA . VAL A 1 193 ? 25.806 -9.561 -20.394 1.00 93.25 193 VAL A CA 1
ATOM 1449 C C . VAL A 1 193 ? 26.913 -10.593 -20.188 1.00 93.25 193 VAL A C 1
ATOM 1451 O O . VAL A 1 193 ? 28.074 -10.298 -20.463 1.00 93.25 193 VAL A O 1
ATOM 1454 N N . LEU A 1 194 ? 26.569 -11.819 -19.774 1.00 91.94 194 LEU A N 1
ATOM 1455 C CA . LEU A 1 194 ? 27.548 -12.904 -19.642 1.00 91.94 194 LEU A CA 1
ATOM 1456 C C . LEU A 1 194 ? 28.188 -13.259 -20.992 1.00 91.94 194 LEU A C 1
ATOM 1458 O O . LEU A 1 194 ? 29.404 -13.434 -21.066 1.00 91.94 194 LEU A O 1
ATOM 1462 N N . ALA A 1 195 ? 27.397 -13.308 -22.068 1.00 92.56 195 ALA A N 1
ATOM 1463 C CA . ALA A 1 195 ? 27.901 -13.553 -23.417 1.00 92.56 195 ALA A CA 1
ATOM 1464 C C . ALA A 1 195 ? 28.844 -12.435 -23.894 1.00 92.56 195 ALA A C 1
ATOM 1466 O O . ALA A 1 195 ? 29.928 -12.724 -24.401 1.00 92.56 195 ALA A O 1
ATOM 1467 N N . ALA A 1 196 ? 28.478 -11.166 -23.676 1.00 91.44 196 ALA A N 1
ATOM 1468 C CA . ALA A 1 196 ? 29.327 -10.022 -24.001 1.00 91.44 196 ALA A CA 1
ATOM 1469 C C . ALA A 1 196 ? 30.648 -10.054 -23.208 1.00 91.44 196 ALA A C 1
ATOM 1471 O O . ALA A 1 196 ? 31.725 -9.921 -23.792 1.00 91.44 196 ALA A O 1
ATOM 1472 N N . GLY A 1 197 ? 30.574 -10.317 -21.898 1.00 89.44 197 GLY A N 1
ATOM 1473 C CA . GLY A 1 197 ? 31.730 -10.423 -21.004 1.00 89.44 197 GLY A CA 1
ATOM 1474 C C . GLY A 1 197 ? 32.665 -11.600 -21.306 1.00 89.44 197 GLY A C 1
ATOM 1475 O O . GLY A 1 197 ? 33.853 -11.527 -20.993 1.00 89.44 197 GLY A O 1
ATOM 1476 N N . GLY A 1 198 ? 32.160 -12.658 -21.950 1.00 89.56 198 GLY A N 1
ATOM 1477 C CA . GLY A 1 198 ? 32.928 -13.848 -22.328 1.00 89.56 198 GLY A CA 1
ATOM 1478 C C . GLY A 1 198 ? 33.899 -13.649 -23.499 1.00 89.56 198 GLY A C 1
ATOM 1479 O O . GLY A 1 198 ? 34.755 -14.503 -23.738 1.00 89.56 198 GLY A O 1
ATOM 1480 N N . HIS A 1 199 ? 33.811 -12.536 -24.235 1.00 87.88 199 HIS A N 1
ATOM 1481 C CA . HIS A 1 199 ? 34.720 -12.268 -25.347 1.00 87.88 199 HIS A CA 1
ATOM 1482 C C . HIS A 1 199 ? 36.140 -11.918 -24.873 1.00 87.88 199 HIS A C 1
ATOM 1484 O O . HIS A 1 199 ? 36.355 -11.048 -24.031 1.00 87.88 199 HIS A O 1
ATOM 1490 N N . ARG A 1 200 ? 37.138 -12.539 -25.511 1.00 81.31 200 ARG A N 1
ATOM 1491 C CA . ARG A 1 200 ? 38.544 -12.101 -25.505 1.00 81.31 200 ARG A CA 1
ATOM 1492 C C . ARG A 1 200 ? 38.932 -11.699 -26.936 1.00 81.31 200 ARG A C 1
ATOM 1494 O O . ARG A 1 200 ? 38.498 -12.393 -27.864 1.00 81.31 200 ARG A O 1
ATOM 1501 N N . PRO A 1 201 ? 39.730 -10.636 -27.182 1.00 86.19 201 PRO A N 1
ATOM 1502 C CA . PRO A 1 201 ? 40.342 -9.633 -26.281 1.00 86.19 201 PRO A CA 1
ATOM 1503 C C . PRO A 1 201 ? 39.405 -8.467 -25.876 1.00 86.19 201 PRO A C 1
ATOM 1505 O O . PRO A 1 201 ? 38.282 -8.383 -26.371 1.00 86.19 201 PRO A O 1
ATOM 1508 N N . HIS A 1 202 ? 39.894 -7.540 -25.030 1.00 84.50 202 HIS A N 1
ATOM 1509 C CA . HIS A 1 202 ? 39.171 -6.363 -24.494 1.00 84.50 202 HIS A CA 1
ATOM 1510 C C . HIS A 1 202 ? 38.314 -5.623 -25.535 1.00 84.50 202 HIS A C 1
ATOM 1512 O O . HIS A 1 202 ? 37.125 -5.413 -25.324 1.00 84.50 202 HIS A O 1
ATOM 1518 N N . LEU A 1 203 ? 38.885 -5.295 -26.698 1.00 86.75 203 LEU A N 1
ATOM 1519 C CA . LEU A 1 203 ? 38.181 -4.561 -27.757 1.00 86.75 203 LEU A CA 1
ATOM 1520 C C . LEU A 1 203 ? 36.934 -5.294 -28.279 1.00 86.75 203 LEU A C 1
ATOM 1522 O O . LEU A 1 203 ? 35.924 -4.664 -28.582 1.00 86.75 203 LEU A O 1
ATOM 1526 N N . ARG A 1 204 ? 36.971 -6.632 -28.367 1.00 88.69 204 ARG A N 1
ATOM 1527 C CA . ARG A 1 204 ? 35.807 -7.421 -28.808 1.00 88.69 204 ARG A CA 1
ATOM 1528 C C . ARG A 1 204 ? 34.709 -7.453 -27.752 1.00 88.69 204 ARG A C 1
ATOM 1530 O O . ARG A 1 204 ? 33.537 -7.462 -28.120 1.00 88.69 204 ARG A O 1
ATOM 1537 N N . ARG A 1 205 ? 35.095 -7.456 -26.474 1.00 89.94 205 ARG A N 1
ATOM 1538 C CA . ARG A 1 205 ? 34.184 -7.358 -25.330 1.00 89.94 205 ARG A CA 1
ATOM 1539 C C . ARG A 1 205 ? 33.473 -6.006 -25.314 1.00 89.94 205 ARG A C 1
ATOM 1541 O O . ARG A 1 205 ? 32.248 -5.983 -25.302 1.00 89.94 205 ARG A O 1
ATOM 1548 N N . GLU A 1 206 ? 34.209 -4.904 -25.438 1.00 90.94 206 GLU A N 1
ATOM 1549 C CA . GLU A 1 206 ? 33.625 -3.555 -25.503 1.00 90.94 206 GLU A CA 1
ATOM 1550 C C . GLU A 1 206 ? 32.702 -3.382 -26.716 1.00 90.94 206 GLU A C 1
ATOM 1552 O O . GLU A 1 206 ? 31.573 -2.917 -26.582 1.00 90.94 206 GLU A O 1
ATOM 1557 N N . ALA A 1 207 ? 33.111 -3.864 -27.895 1.00 91.12 207 ALA A N 1
ATOM 1558 C CA . ALA A 1 207 ? 32.249 -3.849 -29.075 1.00 91.12 207 ALA A CA 1
ATOM 1559 C C . ALA A 1 207 ? 30.977 -4.704 -28.896 1.00 91.12 207 ALA A C 1
ATOM 1561 O O . ALA A 1 207 ? 29.932 -4.383 -29.464 1.00 91.12 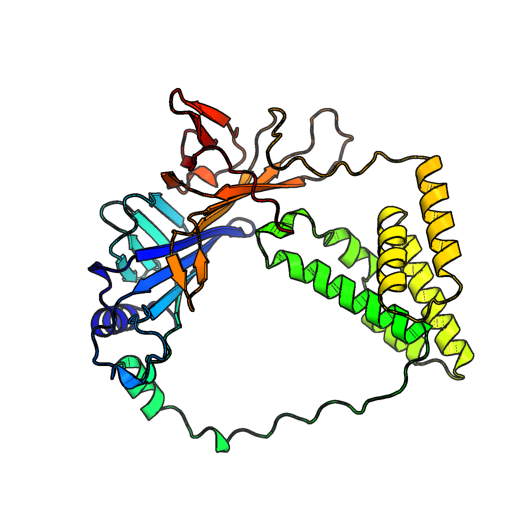207 ALA A O 1
ATOM 1562 N N . ALA A 1 208 ? 31.045 -5.799 -28.131 1.00 92.69 208 ALA A N 1
ATOM 1563 C CA . ALA A 1 208 ? 29.874 -6.609 -27.802 1.00 92.69 208 ALA A CA 1
ATOM 1564 C C . ALA A 1 208 ? 28.924 -5.877 -26.841 1.00 92.69 208 ALA A C 1
ATOM 1566 O O . ALA A 1 208 ? 27.716 -5.894 -27.077 1.00 92.69 208 ALA A O 1
ATOM 1567 N N . PHE A 1 209 ? 29.450 -5.182 -25.828 1.00 93.06 209 PHE A N 1
ATOM 1568 C CA . PHE A 1 209 ? 28.647 -4.335 -24.941 1.00 93.06 209 PHE A CA 1
ATOM 1569 C C . PHE A 1 209 ? 28.018 -3.145 -25.675 1.00 93.06 209 PHE A C 1
ATOM 1571 O O . PHE A 1 209 ? 26.831 -2.884 -25.490 1.00 93.06 209 PHE A O 1
ATOM 1578 N N . ARG A 1 210 ? 28.740 -2.493 -26.593 1.00 91.31 210 ARG A N 1
ATOM 1579 C CA . ARG A 1 210 ? 28.167 -1.449 -27.458 1.00 91.31 210 ARG A CA 1
ATOM 1580 C C . ARG A 1 210 ? 26.961 -1.963 -28.250 1.00 91.31 210 ARG A C 1
ATOM 1582 O O . ARG A 1 210 ? 25.876 -1.392 -28.167 1.00 91.31 210 ARG A O 1
ATOM 1589 N N . ARG A 1 211 ? 27.116 -3.090 -28.960 1.00 93.12 211 ARG A N 1
ATOM 1590 C CA . ARG A 1 211 ? 26.016 -3.713 -29.725 1.00 93.12 211 ARG A CA 1
ATOM 1591 C C . ARG A 1 211 ? 24.834 -4.108 -28.840 1.00 93.12 211 ARG A C 1
ATOM 1593 O O . ARG A 1 211 ? 23.688 -4.074 -29.292 1.00 93.12 211 ARG A O 1
ATOM 1600 N N . LEU A 1 212 ? 25.099 -4.504 -27.595 1.00 94.00 212 LEU A N 1
ATOM 1601 C CA . LEU A 1 212 ? 24.059 -4.827 -26.624 1.00 94.00 212 LEU A CA 1
ATOM 1602 C C . LEU A 1 212 ? 23.210 -3.591 -26.289 1.00 94.00 212 LEU A C 1
ATOM 1604 O O . LEU A 1 212 ? 21.984 -3.672 -26.363 1.00 94.00 212 LEU A O 1
ATOM 1608 N N . ILE A 1 213 ? 23.841 -2.445 -26.017 1.00 91.44 213 ILE A N 1
ATOM 1609 C CA . ILE A 1 213 ? 23.135 -1.186 -25.730 1.00 91.44 213 ILE A CA 1
ATOM 1610 C C . ILE A 1 213 ? 22.329 -0.719 -26.950 1.00 91.44 213 ILE A C 1
ATOM 1612 O O . ILE A 1 213 ? 21.145 -0.408 -26.825 1.00 91.44 213 ILE A O 1
ATOM 1616 N N . GLU A 1 214 ? 22.920 -0.756 -28.147 1.00 89.88 214 GLU A N 1
ATOM 1617 C CA . GLU A 1 214 ? 22.224 -0.429 -29.404 1.00 89.88 214 GLU A CA 1
ATOM 1618 C C . GLU A 1 214 ? 21.004 -1.341 -29.638 1.00 89.88 214 GLU A C 1
ATOM 1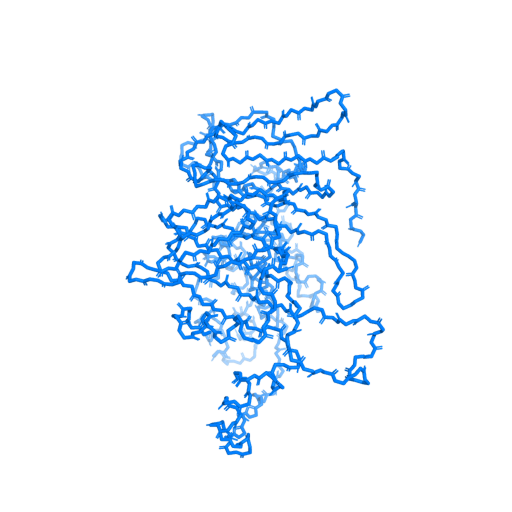620 O O . GLU A 1 214 ? 19.954 -0.901 -30.113 1.00 89.88 214 GLU A O 1
ATOM 1625 N N . THR A 1 215 ? 21.111 -2.622 -29.268 1.00 92.00 215 THR A N 1
ATOM 1626 C CA . THR A 1 215 ? 19.997 -3.576 -29.345 1.00 92.00 215 THR A CA 1
ATOM 1627 C C . THR A 1 215 ? 18.878 -3.209 -28.373 1.00 92.00 215 THR A C 1
ATOM 1629 O O . THR A 1 215 ? 17.704 -3.280 -28.745 1.00 92.00 215 THR A O 1
ATOM 1632 N N . TRP A 1 216 ? 19.208 -2.803 -27.144 1.00 92.88 216 TRP A N 1
ATOM 1633 C CA . TRP A 1 216 ? 18.215 -2.345 -26.172 1.00 92.88 216 TRP A CA 1
ATOM 1634 C C . TRP A 1 216 ? 17.503 -1.071 -26.633 1.00 92.88 216 TRP A C 1
ATOM 1636 O O . TRP A 1 216 ? 16.272 -1.038 -26.611 1.00 92.88 216 TRP A O 1
ATOM 1646 N N . ALA A 1 217 ? 18.243 -0.080 -27.140 1.00 87.38 217 ALA A N 1
ATOM 1647 C CA . ALA A 1 217 ? 17.671 1.145 -27.701 1.00 87.38 217 ALA A CA 1
ATOM 1648 C C . ALA A 1 217 ? 16.691 0.836 -28.846 1.00 87.38 217 ALA A C 1
ATOM 1650 O O . ALA A 1 217 ? 15.527 1.243 -28.813 1.00 87.38 217 ALA A O 1
ATOM 1651 N N . ARG A 1 218 ? 17.105 -0.012 -29.798 1.00 86.25 218 ARG A N 1
ATOM 1652 C CA . ARG A 1 218 ? 16.258 -0.424 -30.927 1.00 86.25 218 ARG A CA 1
ATOM 1653 C C . ARG A 1 218 ? 14.980 -1.139 -30.484 1.00 86.25 218 ARG A C 1
ATOM 1655 O O . ARG A 1 218 ? 13.914 -0.874 -31.031 1.00 86.25 218 ARG A O 1
ATOM 1662 N N . ARG A 1 219 ? 15.067 -2.039 -29.497 1.00 86.88 219 ARG A N 1
ATOM 1663 C CA . ARG A 1 219 ? 13.895 -2.747 -28.944 1.00 86.88 219 ARG A CA 1
ATOM 1664 C C . ARG A 1 219 ? 12.951 -1.817 -28.181 1.00 86.88 219 ARG A C 1
ATOM 1666 O O . ARG A 1 219 ? 11.752 -2.083 -28.137 1.00 86.88 219 ARG A O 1
ATOM 1673 N N . GLY A 1 220 ? 13.492 -0.781 -27.545 1.00 81.19 220 GLY A N 1
ATOM 1674 C CA . GLY A 1 220 ? 12.741 0.168 -26.729 1.00 81.19 220 GLY A CA 1
ATOM 1675 C C . GLY A 1 220 ? 12.035 1.271 -27.506 1.00 81.19 220 GLY A C 1
ATOM 1676 O O . GLY A 1 220 ? 11.110 1.889 -26.979 1.00 81.19 220 GLY A O 1
ATOM 1677 N N . GLY A 1 221 ? 12.443 1.504 -28.753 1.00 83.31 221 GLY A N 1
ATOM 1678 C CA . GLY A 1 221 ? 11.912 2.583 -29.575 1.00 83.31 221 GLY A CA 1
ATOM 1679 C C . GLY A 1 221 ? 12.370 3.974 -29.106 1.00 83.31 221 GLY A C 1
ATOM 1680 O O . GLY A 1 221 ? 13.216 4.093 -28.214 1.00 83.31 221 GLY A O 1
ATOM 1681 N N . PRO A 1 222 ? 11.818 5.049 -29.698 1.00 77.88 222 PRO A N 1
ATOM 1682 C CA . PRO A 1 222 ? 12.348 6.406 -29.535 1.00 77.88 222 PRO A CA 1
ATOM 1683 C C . PRO A 1 222 ? 12.322 6.915 -28.091 1.00 77.88 222 PRO A C 1
ATOM 1685 O O . PRO A 1 222 ? 13.299 7.492 -27.627 1.00 77.88 222 PRO A O 1
ATOM 1688 N N . ALA A 1 223 ? 11.236 6.644 -27.360 1.00 75.06 223 ALA A N 1
ATOM 1689 C CA . ALA A 1 223 ? 11.074 7.108 -25.982 1.00 75.06 223 ALA A CA 1
ATOM 1690 C C . ALA A 1 223 ? 12.085 6.468 -25.017 1.00 75.06 223 ALA A C 1
ATOM 1692 O O . ALA A 1 223 ? 12.611 7.145 -24.141 1.00 75.06 223 ALA A O 1
ATOM 1693 N N . LEU A 1 224 ? 12.387 5.174 -25.177 1.00 81.31 224 LEU A N 1
ATOM 1694 C CA . LEU A 1 224 ? 13.405 4.535 -24.342 1.00 81.31 224 LEU A CA 1
ATOM 1695 C C . LEU A 1 224 ? 14.821 4.885 -24.805 1.00 81.31 224 LEU A C 1
ATOM 1697 O O . LEU A 1 224 ? 15.728 4.933 -23.987 1.00 81.31 224 LEU A O 1
ATOM 1701 N N . THR A 1 225 ? 15.017 5.144 -26.098 1.00 84.12 225 THR A N 1
ATOM 1702 C CA . THR A 1 225 ? 16.311 5.601 -26.626 1.00 84.12 225 THR A CA 1
ATOM 1703 C C . THR A 1 225 ? 16.711 6.947 -26.020 1.00 84.12 225 THR A C 1
ATOM 1705 O O . THR A 1 225 ? 17.863 7.127 -25.640 1.00 84.12 225 THR A O 1
ATOM 1708 N N . GLU A 1 226 ? 15.755 7.865 -25.863 1.00 81.19 226 GLU A N 1
ATOM 1709 C CA . GLU A 1 226 ? 15.968 9.140 -25.171 1.00 81.19 226 GLU A CA 1
ATOM 1710 C C . GLU A 1 226 ? 16.314 8.940 -23.691 1.00 81.19 226 GLU A C 1
ATOM 1712 O O . GLU A 1 226 ? 17.332 9.453 -23.240 1.00 81.19 226 GLU A O 1
ATOM 1717 N N . TRP A 1 227 ? 15.556 8.104 -22.974 1.00 84.31 227 TRP A N 1
ATOM 1718 C CA . TRP A 1 227 ? 15.858 7.761 -21.579 1.00 84.31 227 TRP A CA 1
ATOM 1719 C C . TRP A 1 227 ? 17.245 7.112 -21.413 1.00 84.31 227 TRP A C 1
ATOM 1721 O O . TRP A 1 227 ? 17.986 7.456 -20.498 1.00 84.31 227 TRP A O 1
ATOM 1731 N N . ILE A 1 228 ? 17.642 6.207 -22.319 1.00 85.19 228 ILE A N 1
ATOM 1732 C CA . ILE A 1 228 ? 18.991 5.612 -22.331 1.00 85.19 228 ILE A CA 1
ATOM 1733 C C . ILE A 1 228 ? 20.049 6.712 -22.473 1.00 85.19 228 ILE A C 1
ATOM 1735 O O . ILE A 1 228 ? 21.047 6.694 -21.755 1.00 85.19 228 ILE A O 1
ATOM 1739 N N . ALA A 1 229 ? 19.840 7.669 -23.380 1.00 82.69 229 ALA A N 1
ATOM 1740 C CA . ALA A 1 229 ? 20.772 8.772 -23.581 1.00 82.69 229 ALA A CA 1
ATOM 1741 C C . ALA A 1 229 ? 20.851 9.701 -22.357 1.00 82.69 229 ALA A C 1
ATOM 1743 O O . ALA A 1 229 ? 21.942 10.151 -22.026 1.00 82.69 229 ALA A O 1
ATOM 1744 N N . GLU A 1 230 ? 19.732 9.969 -21.679 1.00 83.38 230 GLU A N 1
ATOM 1745 C CA . GLU A 1 230 ? 19.688 10.756 -20.437 1.00 83.38 230 GLU A CA 1
ATOM 1746 C C . GLU A 1 230 ? 20.457 10.068 -19.300 1.00 83.38 230 GLU A C 1
ATOM 1748 O O . GLU A 1 230 ? 21.326 10.683 -18.685 1.00 83.38 230 GLU A O 1
ATOM 1753 N N . VAL A 1 231 ? 20.212 8.774 -19.062 1.00 81.81 231 VAL A N 1
ATOM 1754 C CA . VAL A 1 231 ? 20.901 8.007 -18.008 1.00 81.81 231 VAL A CA 1
ATOM 1755 C C . VAL A 1 231 ? 22.410 7.945 -18.253 1.00 81.81 231 VAL A C 1
ATOM 1757 O O . VAL A 1 231 ? 23.200 8.092 -17.320 1.00 81.81 231 VAL A O 1
ATOM 1760 N N . LEU A 1 232 ? 22.843 7.739 -19.498 1.00 81.94 232 LEU A N 1
ATOM 1761 C CA . LEU A 1 232 ? 24.272 7.652 -19.807 1.00 81.94 232 LEU A CA 1
ATOM 1762 C C . LEU A 1 232 ? 25.000 8.998 -19.679 1.00 81.94 232 LEU A C 1
ATOM 1764 O O . LEU A 1 232 ? 26.185 8.996 -19.352 1.00 81.94 232 LEU A O 1
ATOM 1768 N N . ASP A 1 233 ? 24.309 10.121 -19.883 1.00 75.56 233 ASP A N 1
ATOM 1769 C CA . ASP A 1 233 ? 24.894 11.467 -19.784 1.00 75.56 233 ASP A CA 1
ATOM 1770 C C . ASP A 1 233 ? 25.208 11.868 -18.336 1.00 75.56 233 ASP A C 1
ATOM 1772 O O . ASP A 1 233 ? 26.197 12.544 -18.071 1.00 75.56 233 ASP A O 1
ATOM 1776 N N . VAL A 1 234 ? 24.388 11.413 -17.385 1.00 66.06 234 VAL A N 1
ATOM 1777 C CA . VAL A 1 234 ? 24.538 11.744 -15.958 1.00 66.06 234 VAL A CA 1
ATOM 1778 C C . VAL A 1 234 ? 25.633 10.913 -15.282 1.00 66.06 234 VAL A C 1
ATOM 1780 O O . VAL A 1 234 ? 26.202 11.339 -14.278 1.00 66.06 234 VAL A O 1
ATOM 1783 N N . THR A 1 235 ? 25.945 9.727 -15.813 1.00 61.69 235 THR A N 1
ATOM 1784 C CA . THR A 1 235 ? 26.581 8.675 -15.001 1.00 61.69 235 THR A CA 1
ATOM 1785 C C . THR A 1 235 ? 27.905 8.137 -15.550 1.00 61.69 235 THR A C 1
ATOM 1787 O O . THR A 1 235 ? 28.594 7.401 -14.845 1.00 61.69 235 THR A O 1
ATOM 1790 N N . CYS A 1 236 ? 28.296 8.454 -16.788 1.00 57.53 236 CYS A N 1
ATOM 1791 C CA . CYS A 1 236 ? 29.511 7.907 -17.407 1.00 57.53 236 CYS A CA 1
ATOM 1792 C C . CYS A 1 236 ? 30.361 9.000 -18.074 1.00 57.53 236 CYS A C 1
ATOM 1794 O O . CYS A 1 236 ? 29.830 9.989 -18.575 1.00 57.53 236 CYS A O 1
ATOM 1796 N N . ARG A 1 237 ? 31.691 8.799 -18.154 1.00 56.34 237 ARG A N 1
ATOM 1797 C CA . ARG A 1 237 ? 32.510 9.505 -19.158 1.00 56.34 237 ARG A CA 1
ATOM 1798 C C . ARG A 1 237 ? 31.917 9.141 -20.519 1.00 56.34 237 ARG A C 1
ATOM 1800 O O . ARG A 1 237 ? 31.869 7.963 -20.857 1.00 56.34 237 ARG A O 1
ATOM 1807 N N . GLN A 1 238 ? 31.364 10.138 -21.203 1.00 57.94 238 GLN A N 1
ATOM 1808 C CA . GLN A 1 238 ? 30.467 9.978 -22.345 1.00 57.94 238 GLN A CA 1
ATOM 1809 C C . GLN A 1 238 ? 31.004 8.965 -23.367 1.00 57.94 238 GLN A C 1
ATOM 1811 O O . GLN A 1 238 ? 32.028 9.235 -23.991 1.00 57.94 238 GLN A O 1
ATOM 1816 N N . PRO A 1 239 ? 30.337 7.819 -23.581 1.00 59.41 239 PRO A N 1
ATOM 1817 C CA . PRO A 1 239 ? 30.696 6.971 -24.701 1.00 59.41 239 PRO A CA 1
ATOM 1818 C C . PRO A 1 239 ? 30.242 7.658 -25.999 1.00 59.41 239 PRO A C 1
ATOM 1820 O O . PRO A 1 239 ? 29.099 8.107 -26.097 1.00 59.41 239 PRO A O 1
ATOM 1823 N N . ASP A 1 240 ? 31.126 7.721 -27.000 1.00 68.00 240 ASP A N 1
ATOM 1824 C CA . ASP A 1 240 ? 31.010 8.560 -28.213 1.00 68.00 240 ASP A CA 1
ATOM 1825 C C . ASP A 1 240 ? 29.675 8.449 -28.988 1.00 68.00 240 ASP A C 1
ATOM 1827 O O . ASP A 1 240 ? 29.325 9.326 -29.771 1.00 68.00 240 ASP A O 1
ATOM 1831 N N . PHE A 1 241 ? 28.898 7.385 -28.771 1.00 71.62 241 PHE A N 1
ATOM 1832 C CA . PHE A 1 241 ? 27.650 7.090 -29.484 1.00 71.62 241 PHE A CA 1
ATOM 1833 C C . PHE A 1 241 ? 26.371 7.651 -28.825 1.00 71.62 241 PHE A C 1
ATOM 1835 O O . PHE A 1 241 ? 25.282 7.495 -29.381 1.00 71.62 241 PHE A O 1
ATOM 1842 N N . VAL A 1 242 ? 26.452 8.300 -27.653 1.00 71.06 242 VAL A N 1
ATOM 1843 C CA . VAL A 1 242 ? 25.274 8.936 -27.015 1.00 71.06 242 VAL A CA 1
ATOM 1844 C C . VAL A 1 242 ? 24.678 10.027 -27.917 1.00 71.06 242 VAL A C 1
ATOM 1846 O O . VAL A 1 242 ? 23.456 10.188 -27.971 1.00 71.06 242 VAL A O 1
ATOM 1849 N N . ALA A 1 243 ? 25.523 10.741 -28.668 1.00 71.94 243 ALA A N 1
ATOM 1850 C CA . ALA A 1 243 ? 25.088 11.725 -29.658 1.00 71.94 243 ALA A CA 1
ATOM 1851 C C . ALA A 1 243 ? 24.237 11.080 -30.769 1.00 71.94 243 ALA A C 1
ATOM 1853 O O . ALA A 1 243 ? 23.131 11.555 -31.041 1.00 71.94 243 ALA A O 1
ATOM 1854 N N . ASP A 1 244 ? 24.688 9.945 -31.313 1.00 76.38 244 ASP A N 1
ATOM 1855 C CA . ASP A 1 244 ? 23.977 9.195 -32.357 1.00 76.38 244 ASP A CA 1
ATOM 1856 C C . ASP A 1 244 ? 22.595 8.722 -31.878 1.00 76.38 244 ASP A C 1
ATOM 1858 O O . ASP A 1 244 ? 21.604 8.818 -32.606 1.00 76.38 244 ASP A O 1
ATOM 1862 N N . LEU A 1 245 ? 22.493 8.247 -30.629 1.00 73.94 245 LEU A N 1
ATOM 1863 C CA . LEU A 1 245 ? 21.210 7.840 -30.042 1.00 73.94 245 LEU A CA 1
ATOM 1864 C C . LEU A 1 245 ? 20.223 9.014 -29.939 1.00 73.94 245 LEU A C 1
ATOM 1866 O O . LEU A 1 245 ? 19.030 8.850 -30.213 1.00 73.94 245 LEU A O 1
ATOM 1870 N N . ARG A 1 246 ? 20.701 10.213 -29.579 1.00 70.38 246 ARG A N 1
ATOM 1871 C CA . ARG A 1 246 ? 19.861 11.422 -29.507 1.00 70.38 246 ARG A CA 1
ATOM 1872 C C . ARG A 1 246 ? 19.347 11.831 -30.879 1.00 70.38 246 ARG A C 1
ATOM 1874 O O . ARG A 1 246 ? 18.170 12.170 -31.006 1.00 70.38 246 ARG A O 1
ATOM 1881 N N . GLU A 1 247 ? 20.199 11.806 -31.899 1.00 74.06 247 GLU A N 1
ATOM 1882 C CA . GLU A 1 247 ? 19.782 12.114 -33.268 1.00 74.06 247 GLU A CA 1
ATOM 1883 C C . GLU A 1 247 ? 18.735 11.123 -33.774 1.00 74.06 247 GLU A C 1
ATOM 1885 O O . GLU A 1 247 ? 17.713 11.543 -34.316 1.00 74.06 247 GLU A O 1
ATOM 1890 N N . GLN A 1 248 ? 18.911 9.828 -33.497 1.00 71.62 248 GLN A N 1
ATOM 1891 C CA . GLN A 1 248 ? 17.922 8.799 -33.829 1.00 71.62 248 GLN A CA 1
ATOM 1892 C C . GLN A 1 248 ? 16.571 9.047 -33.138 1.00 71.62 248 GLN A C 1
ATOM 1894 O O . GLN A 1 248 ? 15.523 8.968 -33.783 1.00 71.62 248 GLN A O 1
ATOM 1899 N N . ALA A 1 249 ? 16.574 9.401 -31.848 1.00 68.75 249 ALA A N 1
ATOM 1900 C CA . ALA A 1 249 ? 15.349 9.722 -31.114 1.00 68.75 249 ALA A CA 1
ATOM 1901 C C . ALA A 1 249 ? 14.651 10.983 -31.663 1.00 68.75 249 ALA A C 1
ATOM 1903 O O . ALA A 1 249 ? 13.425 11.001 -31.814 1.00 68.75 249 ALA A O 1
ATOM 1904 N N . ARG A 1 250 ? 15.417 12.028 -32.012 1.00 70.94 250 ARG A N 1
ATOM 1905 C CA . ARG A 1 250 ? 14.895 13.267 -32.619 1.00 70.94 250 ARG A CA 1
ATOM 1906 C C . ARG A 1 250 ? 14.325 13.030 -34.017 1.00 70.94 250 ARG A C 1
ATOM 1908 O O . ARG A 1 250 ? 13.225 13.498 -34.302 1.00 70.94 250 ARG A O 1
ATOM 1915 N N . ALA A 1 251 ? 15.026 12.276 -34.860 1.00 69.69 251 ALA A N 1
ATOM 1916 C CA . ALA A 1 251 ? 14.569 11.934 -36.204 1.00 69.69 251 ALA A CA 1
ATOM 1917 C C . ALA A 1 251 ? 13.265 11.123 -36.161 1.00 69.69 251 ALA A C 1
ATOM 1919 O O . ALA A 1 251 ? 12.332 11.411 -36.906 1.00 69.69 251 ALA A O 1
ATOM 1920 N N . ALA A 1 252 ? 13.143 10.173 -35.230 1.00 61.94 252 ALA A N 1
ATOM 1921 C CA . ALA A 1 252 ? 11.916 9.400 -35.061 1.00 61.94 252 ALA A CA 1
ATOM 1922 C C . ALA A 1 252 ? 10.725 10.251 -34.575 1.00 61.94 252 ALA A C 1
ATOM 1924 O O . ALA A 1 252 ? 9.593 10.021 -35.000 1.00 61.94 252 ALA A O 1
ATOM 1925 N N . ARG A 1 253 ? 10.962 11.279 -33.743 1.00 59.56 253 ARG A N 1
ATOM 1926 C CA . ARG A 1 253 ? 9.925 12.251 -33.336 1.00 59.56 253 ARG A CA 1
ATOM 1927 C C . ARG A 1 253 ? 9.404 13.090 -34.502 1.00 59.56 253 ARG A C 1
ATOM 1929 O O . ARG A 1 253 ? 8.217 13.398 -34.524 1.00 59.56 253 ARG A O 1
ATOM 1936 N N . ALA A 1 254 ? 10.262 13.434 -35.462 1.00 60.16 254 ALA A N 1
ATOM 1937 C CA . ALA A 1 254 ? 9.871 14.205 -36.642 1.00 60.16 254 ALA A CA 1
ATOM 1938 C C . ALA A 1 254 ? 8.966 13.415 -37.610 1.00 60.16 254 ALA A C 1
ATOM 1940 O O . ALA A 1 254 ? 8.255 14.019 -38.407 1.00 60.16 254 ALA A O 1
ATOM 1941 N N . VAL A 1 255 ? 8.971 12.078 -37.524 1.00 54.72 255 VAL A N 1
ATOM 1942 C CA . VAL A 1 255 ? 8.244 11.177 -38.438 1.00 54.72 255 VAL A CA 1
ATOM 1943 C C . VAL A 1 255 ? 6.936 10.633 -37.829 1.00 54.72 255 VAL A C 1
ATOM 1945 O O . VAL A 1 255 ? 6.055 10.209 -38.573 1.00 54.72 255 VAL A O 1
ATOM 1948 N N . GLY A 1 256 ? 6.736 10.722 -36.506 1.00 45.59 256 GLY A N 1
ATOM 1949 C CA . GLY A 1 256 ? 5.419 10.548 -35.875 1.00 45.59 256 GLY A CA 1
ATOM 1950 C C . GLY A 1 256 ? 5.435 9.945 -34.465 1.00 45.59 256 GLY A C 1
ATOM 1951 O O . GLY A 1 256 ? 5.868 8.813 -34.283 1.00 45.59 256 GLY A O 1
ATOM 1952 N N . ALA A 1 257 ? 4.907 10.686 -33.480 1.00 38.03 257 ALA A N 1
ATOM 1953 C CA . ALA A 1 257 ? 4.126 10.205 -32.323 1.00 38.03 257 ALA A CA 1
ATOM 1954 C C . ALA A 1 257 ? 3.743 11.394 -31.408 1.00 38.03 257 ALA A C 1
ATOM 1956 O O . ALA A 1 257 ? 4.513 12.353 -31.308 1.00 38.03 257 ALA A O 1
ATOM 1957 N N . PRO A 1 258 ? 2.589 11.354 -30.711 1.00 38.59 258 PRO A N 1
ATOM 1958 C CA . PRO A 1 258 ? 2.148 12.444 -29.851 1.00 38.59 258 PRO A CA 1
ATOM 1959 C C . PRO A 1 258 ? 3.063 12.600 -28.633 1.00 38.59 258 PRO A C 1
ATOM 1961 O O . PRO A 1 258 ? 3.531 11.622 -28.046 1.00 38.59 258 PRO A O 1
ATOM 1964 N N . ARG A 1 259 ? 3.261 13.855 -28.226 1.00 37.78 259 ARG A N 1
ATOM 1965 C CA . ARG A 1 259 ? 3.902 14.253 -26.968 1.00 37.78 259 ARG A CA 1
ATOM 1966 C C . ARG A 1 259 ? 3.282 13.460 -25.810 1.00 37.78 259 ARG A C 1
ATOM 1968 O O . ARG A 1 259 ? 2.063 13.447 -25.650 1.00 37.78 259 ARG A O 1
ATOM 1975 N N . ARG A 1 260 ? 4.111 12.826 -24.976 1.00 39.16 260 ARG A N 1
ATOM 1976 C CA . ARG A 1 260 ? 3.678 12.305 -23.673 1.00 39.16 260 ARG A CA 1
ATOM 1977 C C . ARG A 1 260 ? 3.409 13.526 -22.792 1.00 39.16 260 ARG A C 1
ATOM 1979 O O . ARG A 1 260 ? 4.318 14.019 -22.136 1.00 39.16 260 ARG A O 1
ATOM 1986 N N . SER A 1 261 ? 2.201 14.081 -22.867 1.00 33.25 261 SER A N 1
ATOM 1987 C CA . SER A 1 261 ? 1.784 15.149 -21.962 1.00 33.25 261 SER A CA 1
ATOM 1988 C C . SER A 1 261 ? 1.938 14.640 -20.534 1.00 33.25 261 SER A C 1
ATOM 1990 O O . SER A 1 261 ? 1.455 13.549 -20.214 1.00 33.25 261 SER A O 1
ATOM 1992 N N . ALA A 1 262 ? 2.637 15.407 -19.699 1.00 34.41 262 ALA A N 1
ATOM 1993 C CA . ALA A 1 262 ? 2.618 15.194 -18.262 1.00 34.41 262 ALA A CA 1
ATOM 1994 C C . ALA A 1 262 ? 1.143 15.185 -17.824 1.00 34.41 262 ALA A C 1
ATOM 1996 O O . ALA A 1 262 ? 0.409 16.110 -18.187 1.00 34.41 262 ALA A O 1
ATOM 1997 N N . PRO A 1 263 ? 0.654 14.130 -17.151 1.00 38.06 263 PRO A N 1
ATOM 1998 C CA . PRO A 1 263 ? -0.709 14.145 -16.660 1.00 38.06 263 PRO A CA 1
ATOM 1999 C C . PRO A 1 263 ? -0.817 15.265 -15.625 1.00 38.06 263 PRO A C 1
ATOM 2001 O O . PRO A 1 263 ? -0.104 15.262 -14.625 1.00 38.06 263 PRO A O 1
ATOM 2004 N N . THR A 1 264 ? -1.690 16.235 -15.884 1.00 36.16 264 THR A N 1
ATOM 2005 C CA . THR A 1 264 ? -2.063 17.257 -14.907 1.00 36.16 264 THR A CA 1
ATOM 2006 C C . THR A 1 264 ? -2.574 16.548 -13.645 1.00 36.16 264 THR A C 1
ATOM 2008 O O . THR A 1 264 ? -3.391 15.631 -13.797 1.00 36.16 264 THR A O 1
ATOM 2011 N N . PRO A 1 265 ? -2.151 16.935 -12.424 1.00 38.91 265 PRO A N 1
ATOM 2012 C CA . PRO A 1 265 ? -2.379 16.144 -11.208 1.00 38.91 265 PRO A CA 1
ATOM 2013 C C . PRO A 1 265 ? -3.848 15.891 -10.826 1.00 38.91 265 PRO A C 1
ATOM 2015 O O . PRO A 1 265 ? -4.122 15.101 -9.929 1.00 38.91 265 PRO A O 1
ATOM 2018 N N . TRP A 1 266 ? -4.820 16.496 -11.506 1.00 45.72 266 TRP A N 1
ATOM 2019 C CA . TRP A 1 266 ? -6.236 16.301 -11.190 1.00 45.72 266 TRP A CA 1
ATOM 2020 C C . TRP A 1 266 ? -7.203 16.651 -12.326 1.00 45.72 266 TRP A C 1
ATOM 2022 O O . TRP A 1 266 ? -8.416 16.674 -12.111 1.00 45.72 266 TRP A O 1
ATOM 2032 N N . ALA A 1 267 ? -6.718 16.831 -13.556 1.00 44.31 267 ALA A N 1
ATOM 2033 C CA . ALA A 1 267 ? -7.617 16.856 -14.700 1.00 44.31 267 ALA A CA 1
ATOM 2034 C C . ALA A 1 267 ? -8.063 15.410 -14.973 1.00 44.31 267 ALA A C 1
ATOM 2036 O O . ALA A 1 267 ? -7.436 14.648 -15.715 1.00 44.31 267 ALA A O 1
ATOM 2037 N N . LEU A 1 268 ? -9.152 14.998 -14.334 1.00 47.25 268 LEU A N 1
ATOM 2038 C CA . LEU A 1 268 ? -10.074 14.046 -14.931 1.00 47.25 268 LEU A CA 1
ATOM 2039 C C . LEU A 1 268 ? -10.940 14.896 -15.880 1.00 47.25 268 LEU A C 1
ATOM 2041 O O . LEU A 1 268 ? -11.962 15.389 -15.413 1.00 47.25 268 LEU A O 1
ATOM 2045 N N . PRO A 1 269 ? -10.547 15.178 -17.149 1.00 42.94 269 PRO A N 1
ATOM 2046 C CA . PRO A 1 269 ? -11.458 15.830 -18.088 1.00 42.94 269 PRO A CA 1
ATOM 2047 C C . PRO A 1 269 ? -12.606 14.851 -18.292 1.00 42.94 269 PRO A C 1
ATOM 2049 O O . PRO A 1 269 ? -12.411 13.860 -18.978 1.00 42.94 269 PRO A O 1
ATOM 2052 N N . GLY A 1 270 ? -13.698 15.055 -17.550 1.00 59.91 270 GLY A N 1
ATOM 2053 C CA . GLY A 1 270 ? -14.537 13.989 -16.989 1.00 59.91 270 GLY A CA 1
ATOM 2054 C C . GLY A 1 270 ? -14.769 12.794 -17.913 1.00 59.91 270 GLY A C 1
ATOM 2055 O O . GLY A 1 270 ? -15.362 12.972 -18.968 1.00 59.91 270 GLY A O 1
ATOM 2056 N N . PRO A 1 271 ? -14.274 11.591 -17.576 1.00 56.66 271 PRO A N 1
ATOM 2057 C CA . PRO A 1 271 ? -14.585 10.423 -18.404 1.00 56.66 271 PRO A CA 1
ATOM 2058 C C . PRO A 1 271 ? -14.511 9.096 -17.602 1.00 56.66 271 PRO A C 1
ATOM 2060 O O . PRO A 1 271 ? -14.503 9.113 -16.373 1.00 56.66 271 PRO A O 1
ATOM 2063 N N . PRO A 1 272 ? -14.339 7.955 -18.286 1.00 66.19 272 PRO A N 1
ATOM 2064 C CA . PRO A 1 272 ? -15.207 6.775 -18.316 1.00 66.19 272 PRO A CA 1
ATOM 2065 C C . PRO A 1 272 ? -15.225 5.951 -17.011 1.00 66.19 272 PRO A C 1
ATOM 2067 O O . PRO A 1 272 ? -14.489 6.223 -16.064 1.00 66.19 272 PRO A O 1
ATOM 2070 N N . GLU A 1 273 ? -16.049 4.901 -16.969 1.00 79.06 273 GLU A N 1
ATOM 2071 C CA . GLU A 1 273 ? -16.026 3.911 -15.887 1.00 79.06 273 GLU A CA 1
ATOM 2072 C C . GLU A 1 273 ? -14.589 3.483 -15.548 1.00 79.06 273 GLU A C 1
ATOM 2074 O O . GLU A 1 273 ? -13.824 3.067 -16.414 1.00 79.06 273 GLU A O 1
ATOM 2079 N N . SER A 1 274 ? -14.212 3.602 -14.279 1.00 86.38 274 SER A N 1
ATOM 2080 C CA . SER A 1 274 ? -12.868 3.316 -13.785 1.00 86.38 274 SER A CA 1
ATOM 2081 C C . SER A 1 274 ? -12.921 2.310 -12.647 1.00 86.38 274 SER A C 1
ATOM 2083 O O . SER A 1 274 ? -13.864 2.293 -11.856 1.00 86.38 274 SER A O 1
ATOM 2085 N N . GLU A 1 275 ? -11.912 1.453 -12.556 1.00 90.88 275 GLU A N 1
ATOM 2086 C CA . GLU A 1 275 ? -11.826 0.461 -11.488 1.00 90.88 275 GLU A CA 1
ATOM 2087 C C . GLU A 1 275 ? -10.834 0.905 -10.423 1.00 90.88 275 GLU A C 1
ATOM 2089 O O . GLU A 1 275 ? -9.661 1.152 -10.725 1.00 90.88 275 GLU A O 1
ATOM 2094 N N . LEU A 1 276 ? -11.271 0.934 -9.164 1.00 92.81 276 LEU A N 1
ATOM 2095 C CA . LEU A 1 276 ? -10.374 1.156 -8.038 1.00 92.81 276 LEU A CA 1
ATOM 2096 C C . LEU A 1 276 ? -9.395 -0.014 -7.913 1.00 92.81 276 LEU A C 1
ATOM 2098 O O . LEU A 1 276 ? -9.787 -1.173 -7.742 1.00 92.81 276 LEU A O 1
ATOM 2102 N N . ARG A 1 277 ? -8.104 0.299 -8.003 1.00 93.62 277 ARG A N 1
ATOM 2103 C CA . ARG A 1 277 ? -7.007 -0.653 -7.794 1.00 93.62 277 ARG A CA 1
ATOM 2104 C C . ARG A 1 277 ? -6.338 -0.463 -6.449 1.00 93.62 277 ARG A C 1
ATOM 2106 O O . ARG A 1 277 ? -5.935 -1.454 -5.857 1.00 93.62 277 ARG A O 1
ATOM 2113 N N . LEU A 1 278 ? -6.281 0.773 -5.967 1.00 94.88 278 LEU A N 1
ATOM 2114 C CA . LEU A 1 278 ? -5.650 1.137 -4.706 1.00 94.88 278 LEU A CA 1
ATOM 2115 C C . LEU A 1 278 ? -6.486 2.190 -3.999 1.00 94.88 278 LEU A C 1
ATOM 2117 O O . LEU A 1 278 ? -6.866 3.172 -4.637 1.00 94.88 278 LEU A O 1
ATOM 2121 N N . ALA A 1 279 ? -6.680 2.037 -2.696 1.00 96.56 279 ALA A N 1
ATOM 2122 C CA . ALA A 1 279 ? -7.067 3.129 -1.819 1.00 96.56 279 ALA A CA 1
ATOM 2123 C C . ALA A 1 279 ? -6.173 3.119 -0.582 1.00 96.56 279 ALA A C 1
ATOM 2125 O O . ALA A 1 279 ? -6.063 2.107 0.114 1.00 96.56 279 ALA A O 1
ATOM 2126 N N . MET A 1 280 ? -5.528 4.250 -0.331 1.00 96.69 280 MET A N 1
ATOM 2127 C CA . MET A 1 280 ? -4.624 4.456 0.786 1.00 96.69 280 MET A CA 1
ATOM 2128 C C . MET A 1 280 ? -5.043 5.707 1.549 1.00 96.69 280 MET A C 1
ATOM 2130 O O . MET A 1 280 ? -5.292 6.749 0.946 1.00 96.69 280 MET A O 1
ATOM 2134 N N . TYR A 1 281 ? -5.097 5.575 2.866 1.00 97.06 281 TYR A N 1
ATOM 2135 C CA . TYR A 1 281 ? -5.299 6.632 3.841 1.00 97.06 281 TYR A CA 1
ATOM 2136 C C . TYR A 1 281 ? -4.097 6.669 4.779 1.00 97.06 281 TYR A C 1
ATOM 2138 O O . TYR A 1 281 ? -3.662 5.625 5.268 1.00 97.06 281 TYR A O 1
ATOM 2146 N N . THR A 1 282 ? -3.621 7.872 5.072 1.00 95.62 282 THR A N 1
ATOM 2147 C CA . THR A 1 282 ? -2.614 8.145 6.094 1.00 95.62 282 THR A CA 1
ATOM 2148 C C . THR A 1 282 ? -3.147 9.254 6.992 1.00 95.62 282 THR A C 1
ATOM 2150 O O . THR A 1 282 ? -3.553 10.308 6.500 1.00 95.62 282 THR A O 1
ATOM 2153 N N . ALA A 1 283 ? -3.171 9.019 8.301 1.00 94.56 283 ALA A N 1
ATOM 2154 C CA . ALA A 1 283 ? -3.532 10.025 9.291 1.00 94.56 283 ALA A CA 1
ATOM 2155 C C . ALA A 1 283 ? -2.398 11.041 9.473 1.00 94.56 283 ALA A C 1
ATOM 2157 O O . ALA A 1 283 ? -1.225 10.709 9.276 1.00 94.56 283 ALA A O 1
ATOM 2158 N N . ALA A 1 284 ? -2.744 12.256 9.901 1.00 92.31 284 ALA A N 1
ATOM 2159 C CA . ALA A 1 284 ? -1.736 13.217 10.324 1.00 92.31 284 ALA A CA 1
ATOM 2160 C C . ALA A 1 284 ? -1.011 12.673 11.561 1.00 92.31 284 ALA A C 1
ATOM 2162 O O . ALA A 1 284 ? -1.657 12.220 12.506 1.00 92.31 284 ALA A O 1
ATOM 2163 N N . HIS A 1 285 ? 0.318 12.665 11.546 1.00 86.69 285 HIS A N 1
ATOM 2164 C CA . HIS A 1 285 ? 1.111 12.155 12.660 1.00 86.69 285 HIS A CA 1
ATOM 2165 C C . HIS A 1 285 ? 2.531 12.713 12.635 1.00 86.69 285 HIS A C 1
ATOM 2167 O O . HIS A 1 285 ? 3.018 13.166 11.604 1.00 86.69 285 HIS A O 1
ATOM 2173 N N . THR A 1 286 ? 3.215 12.619 13.770 1.00 81.81 286 THR A N 1
ATOM 2174 C CA . THR A 1 286 ? 4.653 12.878 13.863 1.00 81.81 286 THR A CA 1
ATOM 2175 C C . THR A 1 286 ? 5.374 11.555 14.101 1.00 81.81 286 THR A C 1
ATOM 2177 O O . THR A 1 286 ? 4.945 10.757 14.939 1.00 81.81 286 THR A O 1
ATOM 2180 N N . ARG A 1 287 ? 6.443 11.289 13.348 1.00 71.94 287 ARG A N 1
ATOM 2181 C CA . ARG A 1 287 ? 7.291 10.097 13.503 1.00 71.94 287 ARG A CA 1
ATOM 2182 C C . ARG A 1 287 ? 8.752 10.498 13.347 1.00 71.94 287 ARG A C 1
ATOM 2184 O O . ARG A 1 287 ? 9.074 11.202 12.395 1.00 71.94 287 ARG A O 1
ATOM 2191 N N . TYR A 1 288 ? 9.623 10.067 14.264 1.00 70.81 288 TYR A N 1
ATOM 2192 C CA . TYR A 1 288 ? 11.042 10.464 14.274 1.00 70.81 288 TYR A CA 1
ATOM 2193 C C . TYR A 1 288 ? 11.248 11.984 14.095 1.00 70.81 288 TYR A C 1
ATOM 2195 O O . TYR A 1 288 ? 12.008 12.422 13.232 1.00 70.81 288 TYR A O 1
ATOM 2203 N N . GLY A 1 289 ? 10.471 12.793 14.824 1.00 72.12 289 GLY A N 1
ATOM 2204 C CA . GLY A 1 289 ? 10.516 14.260 14.749 1.00 72.12 289 GLY A CA 1
ATOM 2205 C C . GLY A 1 289 ? 9.971 14.885 13.455 1.00 72.12 289 GLY A C 1
ATOM 2206 O O . GLY A 1 289 ? 9.902 16.106 13.355 1.00 72.12 289 GLY A O 1
ATOM 2207 N N . THR A 1 290 ? 9.546 14.087 12.472 1.00 77.75 290 THR A N 1
ATOM 2208 C CA . THR A 1 290 ? 9.011 14.584 11.196 1.00 77.75 290 THR A CA 1
ATOM 2209 C C . THR A 1 290 ? 7.488 14.610 11.228 1.00 77.75 290 THR A C 1
ATOM 2211 O O . THR A 1 290 ? 6.854 13.592 11.514 1.00 77.75 290 THR A O 1
ATOM 2214 N N . HIS A 1 291 ? 6.900 15.771 10.934 1.00 84.25 291 HIS A N 1
ATOM 2215 C CA . HIS A 1 291 ? 5.454 15.925 10.798 1.00 84.25 291 HIS A CA 1
ATOM 2216 C C . HIS A 1 291 ? 4.976 15.435 9.426 1.00 84.25 291 HIS A C 1
ATOM 2218 O O . HIS A 1 291 ? 5.582 15.738 8.398 1.00 84.25 291 HIS A O 1
ATOM 2224 N N . HIS A 1 292 ? 3.869 14.701 9.416 1.00 85.06 292 HIS A N 1
ATOM 2225 C CA . HIS A 1 292 ? 3.189 14.231 8.220 1.00 85.06 292 HIS A CA 1
ATOM 2226 C C . HIS A 1 292 ? 1.731 14.682 8.247 1.00 85.06 292 HIS A C 1
ATOM 2228 O O . HIS A 1 292 ? 1.008 14.357 9.191 1.00 85.06 292 HIS A O 1
ATOM 2234 N N . ASP A 1 293 ? 1.287 15.352 7.184 1.00 90.19 293 ASP A N 1
ATOM 2235 C CA . ASP A 1 293 ? -0.122 15.689 6.988 1.00 90.19 293 ASP A CA 1
ATOM 2236 C C . ASP A 1 293 ? -0.967 14.448 6.687 1.00 90.19 293 ASP A C 1
ATOM 2238 O O . ASP A 1 293 ? -0.495 13.446 6.129 1.00 90.19 293 ASP A O 1
ATOM 2242 N N . SER A 1 294 ? -2.262 14.538 6.992 1.00 93.06 294 SER A N 1
ATOM 2243 C CA . SER A 1 294 ? -3.214 13.529 6.541 1.00 93.06 294 SER A CA 1
ATOM 2244 C C . SER A 1 294 ? -3.266 13.514 5.015 1.00 93.06 294 SER A C 1
ATOM 2246 O O . SER A 1 294 ? -3.230 14.556 4.359 1.00 93.06 294 SER A O 1
ATOM 2248 N N . SER A 1 295 ? -3.329 12.325 4.423 1.00 93.38 295 SER A N 1
ATOM 2249 C CA . SER A 1 295 ? -3.346 12.191 2.969 1.00 93.38 295 SER A CA 1
ATOM 2250 C C . SER A 1 295 ? -4.098 10.961 2.495 1.00 93.38 295 SER A C 1
ATOM 2252 O O . SER A 1 295 ? -4.214 9.956 3.199 1.00 93.38 295 SER A O 1
ATOM 2254 N N . ALA A 1 296 ? -4.633 11.062 1.281 1.00 94.06 296 ALA A N 1
ATOM 2255 C CA . ALA A 1 296 ? -5.223 9.956 0.552 1.00 94.06 296 ALA A CA 1
ATOM 2256 C C . ALA A 1 296 ? -4.493 9.772 -0.773 1.00 94.06 296 ALA A C 1
ATOM 2258 O O . ALA A 1 296 ? -4.123 10.743 -1.431 1.00 94.06 296 ALA A O 1
ATOM 2259 N N . LEU A 1 297 ? -4.336 8.522 -1.189 1.00 91.75 297 LEU A N 1
ATOM 2260 C CA . LEU A 1 297 ? -3.856 8.161 -2.515 1.00 91.75 297 LEU A CA 1
ATOM 2261 C C . LEU A 1 297 ? -4.758 7.071 -3.079 1.00 91.75 297 LEU A C 1
ATOM 2263 O O . LEU A 1 297 ? -4.995 6.049 -2.437 1.00 91.75 297 LEU A O 1
ATOM 2267 N N . VAL A 1 298 ? -5.225 7.271 -4.305 1.00 91.50 298 VAL A N 1
ATOM 2268 C CA . VAL A 1 298 ? -6.008 6.274 -5.031 1.00 91.50 298 VAL A CA 1
ATOM 2269 C C . VAL A 1 298 ? -5.368 5.962 -6.364 1.00 91.50 298 VAL A C 1
ATOM 2271 O O . VAL A 1 298 ? -4.841 6.851 -7.037 1.00 91.50 298 VAL A O 1
ATOM 2274 N N . HIS A 1 299 ? -5.431 4.695 -6.763 1.00 91.00 299 HIS A N 1
ATOM 2275 C CA . HIS A 1 299 ? -5.110 4.282 -8.125 1.00 91.00 299 HIS A CA 1
ATOM 2276 C C . HIS A 1 299 ? -6.363 3.789 -8.820 1.00 91.00 299 HIS A C 1
ATOM 2278 O O . HIS A 1 299 ? -7.061 2.908 -8.317 1.00 91.00 299 HIS A O 1
ATOM 2284 N N . LEU A 1 300 ? -6.598 4.324 -10.009 1.00 88.75 300 LEU A N 1
ATOM 2285 C CA . LEU A 1 300 ? -7.720 3.991 -10.866 1.00 88.75 300 LEU A CA 1
ATOM 2286 C C . LEU A 1 300 ? -7.182 3.356 -12.145 1.00 88.75 300 LEU A C 1
ATOM 2288 O O . LEU A 1 300 ? -6.340 3.937 -12.833 1.00 88.75 300 LEU A O 1
ATOM 2292 N N . ALA A 1 301 ? -7.665 2.162 -12.473 1.00 89.00 301 ALA A N 1
ATOM 2293 C CA . ALA A 1 301 ? -7.499 1.610 -13.806 1.00 89.00 301 ALA A CA 1
ATOM 2294 C C . ALA A 1 301 ? -8.575 2.223 -14.706 1.00 89.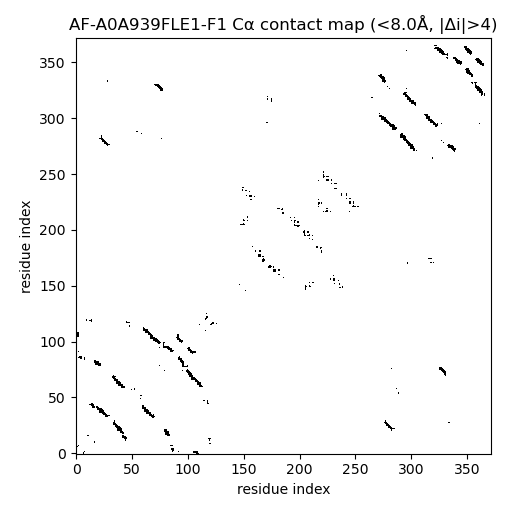00 301 ALA A C 1
ATOM 2296 O O . ALA A 1 301 ? -9.768 2.077 -14.443 1.00 89.00 301 ALA A O 1
ATOM 2297 N N . VAL A 1 302 ? -8.138 2.922 -15.748 1.00 86.19 302 VAL A N 1
ATOM 2298 C CA . VAL A 1 302 ? -9.001 3.621 -16.698 1.00 86.19 302 VAL A CA 1
ATOM 2299 C C . VAL A 1 302 ? -8.941 2.885 -18.038 1.00 86.19 302 VAL A C 1
ATOM 2301 O O . VAL A 1 302 ? -7.829 2.659 -18.544 1.00 86.19 302 VAL A O 1
ATOM 2304 N N . PRO A 1 303 ? -10.090 2.479 -18.604 1.00 81.81 303 PRO A N 1
ATOM 2305 C CA . PRO A 1 303 ? -10.131 1.853 -19.915 1.00 81.81 303 PRO A CA 1
ATOM 2306 C C . PRO A 1 303 ? -9.700 2.844 -21.007 1.00 81.81 303 PRO A C 1
ATOM 2308 O O . PRO A 1 303 ? -9.737 4.061 -20.793 1.00 81.81 303 PRO A O 1
ATOM 2311 N N . PRO A 1 304 ? -9.266 2.344 -22.176 1.00 78.50 304 PRO A N 1
ATOM 2312 C CA . PRO A 1 304 ? -9.067 3.193 -23.347 1.00 78.50 304 PRO A CA 1
ATOM 2313 C C . PRO A 1 304 ? -10.361 3.937 -23.712 1.00 78.50 304 PRO A C 1
ATOM 2315 O O . PRO A 1 304 ? -11.464 3.447 -23.461 1.00 78.50 304 PRO A O 1
ATOM 2318 N N . HIS A 1 305 ? -10.225 5.123 -24.301 1.00 75.06 305 HIS A N 1
ATOM 2319 C CA . HIS A 1 305 ? -11.363 5.876 -24.814 1.00 75.06 305 HIS A CA 1
ATOM 2320 C C . HIS A 1 305 ? -12.004 5.111 -25.989 1.00 75.06 305 HIS A C 1
ATOM 2322 O O . HIS A 1 305 ? -11.276 4.460 -26.736 1.00 75.06 305 HIS A O 1
ATOM 2328 N N . PRO A 1 306 ? -13.329 5.188 -26.215 1.00 71.00 306 PRO A N 1
ATOM 2329 C CA . PRO A 1 306 ? -13.967 4.530 -27.363 1.00 71.00 306 PRO A CA 1
ATOM 2330 C C . PRO A 1 306 ? -13.395 4.941 -28.728 1.00 71.00 306 PRO A C 1
ATOM 2332 O O . PRO A 1 306 ? -13.477 4.179 -29.685 1.00 71.00 306 PRO A O 1
ATOM 2335 N N . GLU A 1 307 ? -12.812 6.138 -28.808 1.00 75.19 307 GLU A N 1
ATOM 2336 C CA . GLU A 1 307 ? -12.142 6.663 -30.007 1.00 75.19 307 GLU A CA 1
ATOM 2337 C C . GLU A 1 307 ? -10.675 6.216 -30.131 1.00 75.19 307 GLU A C 1
ATOM 2339 O O . GLU A 1 307 ? -10.048 6.434 -31.168 1.00 75.19 307 GLU A O 1
ATOM 2344 N N . ASP A 1 308 ? -10.108 5.599 -29.089 1.00 74.25 308 ASP A N 1
ATOM 2345 C CA . ASP A 1 308 ? -8.758 5.048 -29.153 1.00 74.25 308 ASP A CA 1
ATOM 2346 C C . ASP A 1 308 ? -8.723 3.835 -30.097 1.00 74.25 308 ASP A C 1
ATOM 2348 O O . ASP A 1 308 ? -9.679 3.065 -30.223 1.00 74.25 308 ASP A O 1
ATOM 2352 N N . ALA A 1 309 ? -7.571 3.617 -30.738 1.00 75.56 309 ALA A N 1
ATOM 2353 C CA . ALA A 1 309 ? -7.370 2.473 -31.619 1.00 75.56 309 ALA A CA 1
ATOM 2354 C C . ALA A 1 309 ? -7.655 1.140 -30.902 1.00 75.56 309 ALA A C 1
ATOM 2356 O O . ALA A 1 309 ? -7.321 0.955 -29.723 1.00 75.56 309 ALA A O 1
ATOM 2357 N N . ALA A 1 310 ? -8.214 0.177 -31.640 1.00 71.94 310 ALA A N 1
ATOM 2358 C CA . ALA A 1 310 ? -8.489 -1.159 -31.127 1.00 71.94 310 ALA A CA 1
ATOM 2359 C C . ALA A 1 310 ? -7.221 -1.791 -30.519 1.00 71.94 310 ALA A C 1
ATOM 2361 O O . ALA A 1 310 ? -6.151 -1.793 -31.128 1.00 71.94 310 ALA A O 1
ATOM 2362 N N . GLY A 1 311 ? -7.341 -2.327 -29.301 1.00 72.00 311 GLY A N 1
ATOM 2363 C CA . GLY A 1 311 ? -6.216 -2.913 -28.563 1.00 72.00 311 GLY A CA 1
ATOM 2364 C C . GLY A 1 311 ? -5.400 -1.925 -27.722 1.00 72.00 311 GLY A C 1
ATOM 2365 O O . GLY A 1 311 ? -4.397 -2.329 -27.128 1.00 72.00 311 GLY A O 1
ATOM 2366 N N . THR A 1 312 ? -5.818 -0.658 -27.619 1.00 75.44 312 THR A N 1
ATOM 2367 C CA . THR A 1 312 ? -5.202 0.296 -26.685 1.00 75.44 312 THR A CA 1
ATOM 2368 C C . THR A 1 312 ? -5.298 -0.235 -25.246 1.00 75.44 312 THR A C 1
ATOM 2370 O O . THR A 1 312 ? -6.375 -0.639 -24.804 1.00 75.44 312 THR A O 1
ATOM 2373 N N . PRO A 1 313 ? -4.183 -0.293 -24.492 1.00 78.38 313 PRO A N 1
ATOM 2374 C CA . PRO A 1 313 ? -4.190 -0.860 -23.152 1.00 78.38 313 PRO A CA 1
ATOM 2375 C C . PRO A 1 313 ? -4.872 0.068 -22.142 1.00 78.38 313 PRO A C 1
ATOM 2377 O O . PRO A 1 313 ? -4.817 1.294 -22.260 1.00 78.38 313 PRO A O 1
ATOM 2380 N N . TRP A 1 314 ? -5.418 -0.535 -21.084 1.00 82.69 314 TRP A N 1
ATOM 2381 C CA . TRP A 1 314 ? -5.831 0.184 -19.879 1.00 82.69 314 TRP A CA 1
ATOM 2382 C C . TRP A 1 314 ? -4.657 0.963 -19.286 1.00 82.69 314 TRP A C 1
ATOM 2384 O O . TRP A 1 314 ? -3.506 0.511 -19.326 1.00 82.69 314 TRP A O 1
ATOM 2394 N N . ARG A 1 315 ? -4.959 2.119 -18.697 1.00 82.56 315 ARG A N 1
ATOM 2395 C CA . ARG A 1 315 ? -3.966 3.000 -18.077 1.00 82.56 315 ARG A CA 1
ATOM 2396 C C . ARG A 1 315 ? -4.210 3.089 -16.579 1.00 82.56 315 ARG A C 1
ATOM 2398 O O . ARG A 1 315 ? -5.352 3.164 -16.140 1.00 82.56 315 ARG A O 1
ATOM 2405 N N . LEU A 1 316 ? -3.133 3.110 -15.801 1.00 84.00 316 LEU A N 1
ATOM 2406 C CA . LEU A 1 316 ? -3.207 3.426 -14.380 1.00 84.00 316 LEU A CA 1
ATOM 2407 C C . LEU A 1 316 ? -3.141 4.945 -14.216 1.00 84.00 316 LEU A C 1
ATOM 2409 O O . LEU A 1 316 ? -2.225 5.580 -14.738 1.00 84.00 316 LEU A O 1
ATOM 2413 N N . ARG A 1 317 ? -4.100 5.524 -13.497 1.00 82.94 317 ARG A N 1
ATOM 2414 C CA . ARG A 1 317 ? -4.051 6.907 -13.019 1.00 82.94 317 ARG A CA 1
ATOM 2415 C C . ARG A 1 317 ? -3.928 6.904 -11.505 1.00 82.94 317 ARG A C 1
ATOM 2417 O O . ARG A 1 317 ? -4.562 6.086 -10.844 1.00 82.94 317 ARG A O 1
ATOM 2424 N N . SER A 1 318 ? -3.143 7.825 -10.967 1.00 83.31 318 SER A N 1
ATOM 2425 C CA . SER A 1 318 ? -3.043 8.052 -9.528 1.00 83.31 318 SER A CA 1
ATOM 2426 C C . SER A 1 318 ? -3.603 9.432 -9.202 1.00 83.31 318 SER A C 1
ATOM 2428 O O . SER A 1 318 ? -3.361 10.372 -9.952 1.00 83.31 318 SER A O 1
ATOM 2430 N N . ALA A 1 319 ? -4.335 9.547 -8.099 1.00 81.62 319 ALA A N 1
ATOM 2431 C CA . ALA A 1 319 ? -4.762 10.826 -7.544 1.00 81.62 319 ALA A CA 1
ATOM 2432 C C . ALA A 1 319 ? -4.405 10.858 -6.060 1.00 81.62 319 ALA A C 1
ATOM 2434 O O . ALA A 1 319 ? -4.669 9.892 -5.341 1.00 81.62 319 ALA A O 1
ATOM 2435 N N . ARG A 1 320 ? -3.781 11.951 -5.624 1.00 85.56 320 ARG A N 1
ATOM 2436 C CA . ARG A 1 320 ? -3.380 12.189 -4.238 1.00 85.56 320 ARG A CA 1
ATOM 2437 C C . ARG A 1 320 ? -4.073 13.446 -3.736 1.00 85.56 320 ARG A C 1
ATOM 2439 O O . ARG A 1 320 ? -4.284 14.366 -4.514 1.00 85.56 320 ARG A O 1
ATOM 2446 N N . SER A 1 321 ? -4.399 13.457 -2.455 1.00 87.00 321 SER A N 1
ATOM 2447 C CA . SER A 1 321 ? -4.883 14.632 -1.740 1.00 87.00 321 SER A CA 1
ATOM 2448 C C . SER A 1 321 ? -4.233 14.677 -0.358 1.00 87.00 321 SER A C 1
ATOM 2450 O O . SER A 1 321 ? -3.959 13.623 0.228 1.00 87.00 321 SER A O 1
ATOM 2452 N N . THR A 1 322 ? -3.944 15.874 0.134 1.00 88.75 322 THR A N 1
ATOM 2453 C CA . THR A 1 322 ? -3.419 16.149 1.480 1.00 88.75 322 THR A CA 1
ATOM 2454 C C . THR A 1 322 ? -4.432 16.984 2.268 1.00 88.75 322 THR A C 1
ATOM 2456 O O . THR A 1 322 ? -5.418 17.457 1.708 1.00 88.75 322 THR A O 1
ATOM 2459 N N . GLY A 1 323 ? -4.252 17.120 3.584 1.00 86.50 323 GLY A N 1
ATOM 2460 C CA . GLY A 1 323 ? -5.165 17.919 4.411 1.00 86.50 323 GLY A CA 1
ATOM 2461 C C . GLY A 1 323 ? -6.593 17.363 4.414 1.00 86.50 323 GLY A C 1
ATOM 2462 O O . GLY A 1 323 ? -7.570 18.086 4.208 1.00 86.50 323 GLY A O 1
ATOM 2463 N N . LEU A 1 324 ? -6.725 16.048 4.597 1.00 91.88 324 LEU A N 1
ATOM 2464 C CA . LEU A 1 324 ? -8.017 15.371 4.566 1.00 91.88 324 LEU A CA 1
ATOM 2465 C C . LEU A 1 324 ? -8.919 15.807 5.723 1.00 91.88 324 LEU A C 1
ATOM 2467 O O . LEU A 1 324 ? -8.556 15.663 6.891 1.00 91.88 324 LEU A O 1
ATOM 2471 N N . ALA A 1 325 ? -10.152 16.189 5.393 1.00 92.38 325 ALA A N 1
ATOM 2472 C CA . ALA A 1 325 ? -11.237 16.361 6.354 1.00 92.38 325 ALA A CA 1
ATOM 2473 C C . ALA A 1 325 ? -11.964 15.034 6.644 1.00 92.38 325 ALA A C 1
ATOM 2475 O O . ALA A 1 325 ? -12.495 14.822 7.740 1.00 92.38 325 ALA A O 1
ATOM 2476 N N . ARG A 1 326 ? -12.028 14.129 5.654 1.00 94.62 326 ARG A N 1
ATOM 2477 C CA . ARG A 1 326 ? -12.617 12.792 5.812 1.00 94.62 326 ARG A CA 1
ATOM 2478 C C . ARG A 1 326 ? -12.126 11.820 4.746 1.00 94.62 326 ARG A C 1
ATOM 2480 O O . ARG A 1 326 ? -11.995 12.180 3.581 1.00 94.62 326 ARG A O 1
ATOM 2487 N N . PHE A 1 327 ? -11.962 10.563 5.135 1.00 97.06 327 PHE A N 1
ATOM 2488 C CA . PHE A 1 327 ? -11.781 9.440 4.226 1.00 97.06 327 PHE A CA 1
ATOM 2489 C C . PHE A 1 327 ? -12.716 8.302 4.631 1.00 97.06 327 PHE A C 1
ATOM 2491 O O . PHE A 1 327 ? -12.690 7.855 5.776 1.00 97.06 327 PHE A O 1
ATOM 2498 N N . GLN A 1 328 ? -13.533 7.823 3.698 1.00 97.56 328 GLN A N 1
ATOM 2499 C CA . GLN A 1 328 ? -14.392 6.660 3.888 1.00 97.56 328 GLN A CA 1
ATOM 2500 C C . GLN A 1 328 ? -14.155 5.640 2.787 1.00 97.56 328 GLN A C 1
ATOM 2502 O O . GLN A 1 328 ? -14.068 5.996 1.612 1.00 97.56 328 GLN A O 1
ATOM 2507 N N . LEU A 1 329 ? -14.099 4.369 3.172 1.00 98.25 329 LEU A N 1
ATOM 2508 C CA . LEU A 1 329 ? -13.884 3.263 2.252 1.00 98.25 329 LEU A CA 1
ATOM 2509 C C . LEU A 1 329 ? -14.753 2.069 2.628 1.00 98.25 329 LEU A C 1
ATOM 2511 O O . LEU A 1 329 ? -14.799 1.651 3.789 1.00 98.25 329 LEU A O 1
ATOM 2515 N N . ARG A 1 330 ? -15.401 1.495 1.619 1.00 97.81 330 ARG A N 1
ATOM 2516 C CA . ARG A 1 330 ? -16.159 0.253 1.704 1.00 97.81 330 ARG A CA 1
ATOM 2517 C C . ARG A 1 330 ? -15.746 -0.733 0.616 1.00 97.81 330 ARG A C 1
ATOM 2519 O O . ARG A 1 330 ? -15.235 -0.329 -0.431 1.00 97.81 330 ARG A O 1
ATOM 2526 N N . THR A 1 331 ? -15.989 -2.024 0.844 1.00 96.56 331 THR A N 1
ATOM 2527 C CA . THR A 1 331 ? -15.664 -3.110 -0.100 1.00 96.56 331 THR A CA 1
ATOM 2528 C C . THR A 1 331 ? -16.187 -2.846 -1.511 1.00 96.56 331 THR A C 1
ATOM 2530 O O . THR A 1 331 ? -15.504 -3.136 -2.495 1.00 96.56 331 THR A O 1
ATOM 2533 N N . GLU A 1 332 ? -17.388 -2.278 -1.622 1.00 95.56 332 GLU A N 1
ATOM 2534 C CA . GLU A 1 332 ? -18.090 -2.036 -2.884 1.00 95.56 332 GLU A CA 1
ATOM 2535 C C . GLU A 1 332 ? -17.309 -1.097 -3.812 1.00 95.56 332 GLU A C 1
ATOM 2537 O O . GLU A 1 332 ? -17.433 -1.198 -5.032 1.00 95.56 332 GLU A O 1
ATOM 2542 N N . ALA A 1 333 ? -16.423 -0.253 -3.269 1.00 94.19 333 ALA A N 1
ATOM 2543 C CA . ALA A 1 333 ? -15.574 0.633 -4.060 1.00 94.19 333 ALA A CA 1
ATOM 2544 C C . ALA A 1 333 ? -14.643 -0.136 -5.010 1.00 94.19 333 ALA A C 1
ATOM 2546 O O . ALA A 1 333 ? -14.258 0.380 -6.057 1.00 94.19 333 ALA A O 1
ATOM 2547 N N . PHE A 1 334 ? -14.302 -1.383 -4.670 1.00 94.06 334 PHE A N 1
ATOM 2548 C CA . PHE A 1 334 ? -13.464 -2.248 -5.496 1.00 94.06 334 PHE A CA 1
ATOM 2549 C C . PHE A 1 334 ? -14.268 -3.127 -6.465 1.00 94.06 334 PHE A C 1
ATOM 2551 O O . PHE A 1 334 ? -13.660 -3.896 -7.212 1.00 94.06 334 PHE A O 1
ATOM 2558 N N . GLN A 1 335 ? -15.604 -3.089 -6.458 1.00 90.19 335 GLN A N 1
ATOM 2559 C CA . GLN A 1 335 ? -16.440 -3.977 -7.271 1.00 90.19 335 GLN A CA 1
ATOM 2560 C C . GLN A 1 335 ? -16.668 -3.399 -8.680 1.00 90.19 335 GLN A C 1
ATOM 2562 O O . GLN A 1 335 ? -17.616 -2.657 -8.940 1.00 90.19 335 GLN A O 1
ATOM 2567 N N . GLY A 1 336 ? -15.782 -3.763 -9.612 1.00 84.56 336 GLY A N 1
ATOM 2568 C CA . GLY A 1 336 ? -15.877 -3.418 -11.036 1.00 84.56 336 GLY A CA 1
ATOM 2569 C C . GLY A 1 336 ? -15.726 -1.923 -11.341 1.00 84.56 336 GLY A C 1
ATOM 2570 O O . G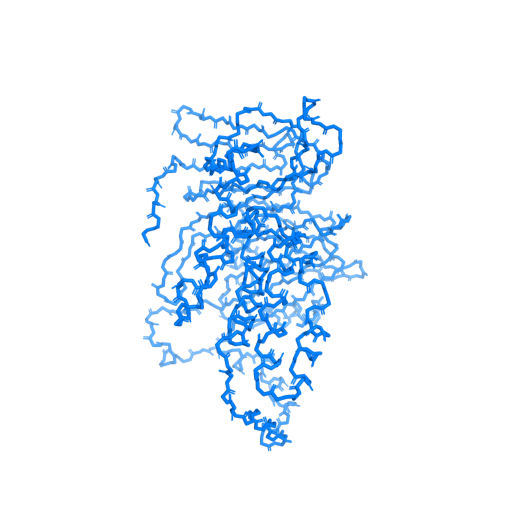LY A 1 336 ? -15.349 -1.131 -10.478 1.00 84.56 336 GLY A O 1
ATOM 2571 N N . ALA A 1 337 ? -16.032 -1.544 -12.584 1.00 85.31 337 ALA A N 1
ATOM 2572 C CA . ALA A 1 337 ? -15.802 -0.194 -13.096 1.00 85.31 337 ALA A CA 1
ATOM 2573 C C . ALA A 1 337 ? -16.951 0.772 -12.765 1.00 85.31 337 ALA A C 1
ATOM 2575 O O . ALA A 1 337 ? -18.110 0.487 -13.056 1.00 85.31 337 ALA A O 1
ATOM 2576 N N . GLY A 1 338 ? -16.640 1.908 -12.141 1.00 82.19 338 GLY A N 1
ATOM 2577 C CA . GLY A 1 338 ? -17.606 2.923 -11.729 1.00 82.19 338 GLY A CA 1
ATOM 2578 C C . GLY A 1 338 ? -17.167 4.341 -12.081 1.00 82.19 338 GLY A C 1
ATOM 2579 O O . GLY A 1 338 ? -15.993 4.617 -12.325 1.00 82.19 338 GLY A O 1
ATOM 2580 N N . HIS A 1 339 ? -18.130 5.258 -12.099 1.00 81.25 339 HIS A N 1
ATOM 2581 C CA . HIS A 1 339 ? -17.869 6.662 -12.390 1.00 81.25 339 HIS A CA 1
ATOM 2582 C C . HIS A 1 339 ? -17.280 7.352 -11.160 1.00 81.25 339 HIS A C 1
ATOM 2584 O O . HIS A 1 339 ? -17.894 7.351 -10.089 1.00 81.25 339 HIS A O 1
ATOM 2590 N N . ALA A 1 340 ? -16.100 7.947 -11.326 1.00 80.69 340 ALA A N 1
ATOM 2591 C CA . ALA A 1 340 ? -15.551 8.873 -10.351 1.00 80.69 340 ALA A CA 1
ATOM 2592 C C . ALA A 1 340 ? -16.223 10.238 -10.542 1.00 80.69 340 ALA A C 1
ATOM 2594 O O . ALA A 1 340 ? -16.311 10.742 -11.662 1.00 80.69 340 ALA A O 1
ATOM 2595 N N . ARG A 1 341 ? -16.702 10.837 -9.455 1.00 82.06 341 ARG A N 1
ATOM 2596 C CA . ARG A 1 341 ? -17.251 12.194 -9.446 1.00 82.06 341 ARG A CA 1
ATOM 2597 C C . ARG A 1 341 ? -16.390 13.058 -8.549 1.00 82.06 341 ARG A C 1
ATOM 2599 O O . ARG A 1 341 ? -16.066 12.658 -7.433 1.00 82.06 341 ARG A O 1
ATOM 2606 N N . VAL A 1 342 ? -16.034 14.231 -9.053 1.00 83.06 342 VAL A N 1
ATOM 2607 C CA . VAL A 1 342 ? -15.360 15.265 -8.277 1.00 83.06 342 VAL A CA 1
ATOM 2608 C C . VAL A 1 342 ? -16.308 16.446 -8.198 1.00 83.06 342 VAL A C 1
ATOM 2610 O O . VAL A 1 342 ? -16.746 16.945 -9.232 1.00 83.06 342 VAL A O 1
ATOM 2613 N N . THR A 1 343 ? -16.652 16.855 -6.986 1.00 83.31 343 THR A N 1
ATOM 2614 C CA . THR A 1 343 ? -17.486 18.031 -6.724 1.00 83.31 343 THR A CA 1
ATOM 2615 C C . THR A 1 343 ? -16.779 18.922 -5.719 1.00 83.31 343 THR A C 1
ATOM 2617 O O . THR A 1 343 ? -15.960 18.442 -4.939 1.00 83.31 343 THR A O 1
ATOM 2620 N N . VAL A 1 344 ? -17.085 20.210 -5.748 1.00 84.31 344 VAL A N 1
ATOM 2621 C CA . VAL A 1 344 ? -16.652 21.175 -4.736 1.00 84.31 344 VAL A CA 1
ATOM 2622 C C . VAL A 1 344 ? -17.923 21.696 -4.078 1.00 84.31 344 VAL A C 1
ATOM 2624 O O . VAL A 1 344 ? -18.894 21.950 -4.795 1.00 84.31 344 VAL A O 1
ATOM 2627 N N . ASP A 1 345 ? -17.962 21.732 -2.749 1.00 83.50 345 ASP A N 1
ATOM 2628 C CA . ASP A 1 345 ? -19.101 22.273 -2.005 1.00 83.50 345 ASP A CA 1
ATOM 2629 C C . ASP A 1 345 ? -18.979 23.791 -1.781 1.00 83.50 345 ASP A C 1
ATOM 2631 O O . ASP A 1 345 ? -18.014 24.429 -2.210 1.00 83.50 345 ASP A O 1
ATOM 2635 N N . ASP A 1 346 ? -19.989 24.373 -1.132 1.00 79.38 346 ASP A N 1
ATOM 2636 C CA . ASP A 1 346 ? -20.049 25.812 -0.851 1.00 79.38 346 ASP A CA 1
ATOM 2637 C C . ASP A 1 346 ? -18.939 26.278 0.117 1.00 79.38 346 ASP A C 1
ATOM 2639 O O . ASP A 1 346 ? -18.579 27.454 0.110 1.00 79.38 346 ASP A O 1
ATOM 2643 N N . ASP A 1 347 ? -18.357 25.356 0.895 1.00 79.88 347 ASP A N 1
ATOM 2644 C CA . ASP A 1 347 ? -17.234 25.596 1.811 1.00 79.88 347 ASP A CA 1
ATOM 2645 C C . ASP A 1 347 ? -15.865 25.415 1.116 1.00 79.88 347 ASP A C 1
ATOM 2647 O O . ASP A 1 347 ? -14.824 25.352 1.775 1.00 79.88 347 ASP A O 1
ATOM 2651 N N . ALA A 1 348 ? -15.855 25.320 -0.221 1.00 81.44 348 ALA A N 1
ATOM 2652 C CA . ALA A 1 348 ? -14.684 25.039 -1.051 1.00 81.44 348 ALA A CA 1
ATOM 2653 C C . ALA A 1 348 ? -13.990 23.698 -0.732 1.00 81.44 348 ALA A C 1
ATOM 2655 O O . ALA A 1 348 ? -12.841 23.470 -1.124 1.00 81.44 348 ALA A O 1
ATOM 2656 N N . LEU A 1 349 ? -14.678 22.767 -0.061 1.00 83.62 349 LEU A N 1
ATOM 2657 C CA . LEU A 1 349 ? -14.164 21.424 0.155 1.00 83.62 349 LEU A CA 1
ATOM 2658 C C . LEU A 1 349 ? -14.339 20.597 -1.107 1.00 83.62 349 LEU A C 1
ATOM 2660 O O . LEU A 1 349 ? -15.406 20.505 -1.720 1.00 83.62 349 LEU A O 1
ATOM 2664 N N . ARG A 1 350 ? -13.261 19.917 -1.473 1.00 85.69 350 ARG A N 1
ATOM 2665 C CA . ARG A 1 350 ? -13.249 19.017 -2.610 1.00 85.69 350 ARG A CA 1
ATOM 2666 C C . ARG A 1 350 ? -13.701 17.634 -2.170 1.00 85.69 350 ARG A C 1
ATOM 2668 O O . ARG A 1 350 ? -13.111 17.023 -1.280 1.00 85.69 350 ARG A O 1
ATOM 2675 N N . HIS A 1 351 ? -14.703 17.102 -2.855 1.00 87.00 351 HIS A N 1
ATOM 2676 C CA . HIS A 1 351 ? -15.184 15.740 -2.682 1.00 87.00 351 HIS A CA 1
ATOM 2677 C C . HIS A 1 351 ? -14.811 14.877 -3.876 1.00 87.00 351 HIS A C 1
ATOM 2679 O O . HIS A 1 351 ? -15.110 15.213 -5.021 1.00 87.00 351 HIS A O 1
ATOM 2685 N N . VAL A 1 352 ? -14.224 13.717 -3.600 1.00 87.94 352 VAL A N 1
ATOM 2686 C CA . VAL A 1 352 ? -14.018 12.652 -4.580 1.00 87.94 352 VAL A CA 1
ATOM 2687 C C . VAL A 1 352 ? -14.880 11.466 -4.179 1.00 87.94 352 VAL A C 1
ATOM 2689 O O . VAL A 1 352 ? -14.699 10.886 -3.108 1.00 87.94 352 VAL A O 1
ATOM 2692 N N . LEU A 1 353 ? -15.825 11.116 -5.046 1.00 89.19 353 LEU A N 1
ATOM 2693 C CA . LEU A 1 353 ? -16.776 10.029 -4.859 1.00 89.19 353 LEU A CA 1
ATOM 2694 C C . LEU A 1 353 ? -16.559 8.960 -5.924 1.00 89.19 353 LEU A C 1
ATOM 2696 O O . LEU A 1 353 ? -16.414 9.266 -7.108 1.00 89.19 353 LEU A O 1
ATOM 2700 N N . LEU A 1 354 ? -16.612 7.698 -5.516 1.00 88.94 354 LEU A N 1
ATOM 2701 C CA . LEU A 1 354 ? -16.648 6.557 -6.426 1.00 88.94 354 LEU A CA 1
ATOM 2702 C C . LEU A 1 354 ? -17.730 5.581 -5.964 1.00 88.94 354 LEU A C 1
ATOM 2704 O O . LEU A 1 354 ? -17.884 5.362 -4.761 1.00 88.94 354 LEU A O 1
ATOM 2708 N N . ARG A 1 355 ? -18.446 4.982 -6.929 1.00 84.50 355 ARG A N 1
ATOM 2709 C CA . ARG A 1 355 ? -19.440 3.915 -6.696 1.00 84.50 355 ARG A CA 1
ATOM 2710 C C . ARG A 1 355 ? -20.438 4.279 -5.591 1.00 84.50 355 ARG A C 1
ATOM 2712 O O . ARG A 1 355 ? -20.412 3.701 -4.510 1.00 84.50 355 ARG A O 1
ATOM 2719 N N . ASP A 1 356 ? -21.273 5.282 -5.859 1.00 83.50 356 ASP A N 1
ATOM 2720 C CA . ASP A 1 356 ? -22.350 5.724 -4.957 1.00 83.50 356 ASP A CA 1
ATOM 2721 C C . ASP A 1 356 ? -21.883 6.011 -3.513 1.00 83.50 356 ASP A C 1
ATOM 2723 O O . ASP A 1 356 ? -22.606 5.789 -2.544 1.00 83.50 356 ASP A O 1
ATOM 2727 N N . GLY A 1 357 ? -20.647 6.504 -3.363 1.00 87.75 357 GLY A N 1
ATOM 2728 C CA . GLY A 1 357 ? -20.056 6.858 -2.070 1.00 87.75 357 GLY A CA 1
ATOM 2729 C C . GLY A 1 357 ? -19.391 5.697 -1.326 1.00 87.75 357 GLY A C 1
ATOM 2730 O O . GLY A 1 357 ? -19.021 5.856 -0.164 1.00 87.75 357 GLY A O 1
ATOM 2731 N N . ALA A 1 358 ? -19.197 4.539 -1.967 1.00 93.62 358 ALA A N 1
ATOM 2732 C CA . ALA A 1 358 ? -18.411 3.448 -1.392 1.00 93.62 358 ALA A CA 1
ATOM 2733 C C . ALA A 1 358 ? -16.946 3.852 -1.140 1.00 93.62 358 ALA A C 1
ATOM 2735 O O . ALA A 1 358 ? -16.319 3.349 -0.210 1.00 93.62 358 ALA A O 1
ATOM 2736 N N . LEU A 1 359 ? -16.413 4.782 -1.932 1.00 95.31 359 LEU A N 1
ATOM 2737 C CA . LEU A 1 359 ? -15.242 5.579 -1.573 1.00 95.31 359 LEU A CA 1
ATOM 2738 C C . LEU A 1 359 ? -15.659 7.052 -1.561 1.00 95.31 359 LEU A C 1
ATOM 2740 O O . LEU A 1 359 ? -16.224 7.544 -2.541 1.00 95.31 359 LEU A O 1
ATOM 2744 N N . HIS A 1 360 ? -15.346 7.740 -0.464 1.00 95.00 360 HIS A N 1
ATOM 2745 C CA . HIS A 1 360 ? -15.567 9.175 -0.303 1.00 95.00 360 HIS A CA 1
ATOM 2746 C C . HIS A 1 360 ? -14.347 9.817 0.348 1.00 95.00 360 HIS A C 1
ATOM 2748 O O . HIS A 1 360 ? -13.981 9.479 1.474 1.00 95.00 360 HIS A O 1
ATOM 2754 N N . ILE A 1 361 ? -13.717 10.739 -0.369 1.00 93.69 361 ILE A N 1
ATOM 2755 C CA . ILE A 1 361 ? -12.595 11.539 0.121 1.00 93.69 361 ILE A CA 1
ATOM 2756 C C . ILE A 1 361 ? -13.055 12.989 0.158 1.00 93.69 361 ILE A C 1
ATOM 2758 O O . ILE A 1 361 ? -13.595 13.477 -0.833 1.00 93.69 361 ILE A O 1
ATOM 2762 N N . THR A 1 362 ? -12.830 13.658 1.284 1.00 92.38 362 THR A N 1
ATOM 2763 C CA . THR A 1 362 ? -13.037 15.098 1.433 1.00 92.38 362 THR A CA 1
ATOM 2764 C C . THR A 1 362 ? -11.731 15.742 1.871 1.00 92.38 362 THR A C 1
ATOM 2766 O O . THR A 1 362 ? -11.152 15.324 2.879 1.00 92.38 362 THR A O 1
ATOM 2769 N N . SER A 1 363 ? -11.301 16.770 1.151 1.00 89.06 363 SER A N 1
ATOM 2770 C CA . SER A 1 363 ? -10.108 17.563 1.452 1.00 89.06 363 SER A CA 1
ATOM 2771 C C . SER A 1 363 ? -10.401 19.054 1.335 1.00 89.06 363 SER A C 1
ATOM 2773 O O . SER A 1 363 ? -11.343 19.444 0.643 1.00 89.06 363 SER A O 1
ATOM 2775 N N . GLY A 1 364 ? -9.586 19.880 1.995 1.00 78.56 364 GLY A N 1
ATOM 2776 C CA . GLY A 1 364 ? -9.513 21.304 1.656 1.00 78.56 364 GLY A CA 1
ATOM 2777 C C . GLY A 1 364 ? -8.971 21.508 0.237 1.00 78.56 364 GLY A C 1
ATOM 2778 O O . GLY A 1 364 ? -8.517 20.545 -0.392 1.00 78.56 364 GLY A O 1
ATOM 2779 N N . GLU A 1 365 ? -9.026 22.741 -0.276 1.00 61.16 365 GLU A N 1
ATOM 2780 C CA . GLU A 1 365 ? -8.282 23.102 -1.488 1.00 61.16 365 GLU A CA 1
ATOM 2781 C C . GLU A 1 365 ? -6.819 22.668 -1.331 1.00 61.16 365 GLU A C 1
ATOM 2783 O O . GLU A 1 365 ? -6.188 22.942 -0.307 1.00 61.16 365 GLU A O 1
ATOM 2788 N N . ASP A 1 366 ? -6.310 21.942 -2.334 1.00 51.94 366 ASP A N 1
ATOM 2789 C CA . ASP A 1 366 ? -4.910 21.541 -2.404 1.00 51.94 366 ASP A CA 1
ATOM 2790 C C . ASP A 1 366 ? -4.073 22.833 -2.375 1.00 51.94 366 ASP A C 1
ATOM 2792 O O . ASP A 1 366 ? -3.973 23.547 -3.372 1.00 51.94 366 ASP A O 1
ATOM 2796 N N . GLY A 1 367 ? -3.486 23.158 -1.222 1.00 37.91 367 GLY A N 1
ATOM 2797 C CA . GLY A 1 367 ? -2.348 24.060 -1.182 1.00 37.91 367 GLY A CA 1
ATOM 2798 C C . GLY A 1 367 ? -1.273 23.418 -2.046 1.00 37.91 367 GLY A C 1
ATOM 2799 O O . GLY A 1 367 ? -0.792 22.337 -1.712 1.00 37.91 367 GLY A O 1
ATOM 2800 N N . ASP A 1 368 ? -0.986 24.039 -3.186 1.00 32.47 368 ASP A N 1
ATOM 2801 C CA . ASP A 1 368 ? -0.013 23.612 -4.188 1.00 32.47 368 ASP A CA 1
ATOM 2802 C C . ASP A 1 368 ? 1.369 23.489 -3.517 1.00 32.47 368 ASP A C 1
ATOM 2804 O O . ASP A 1 368 ? 2.155 24.433 -3.453 1.00 32.47 368 ASP A O 1
ATOM 2808 N N . HIS A 1 369 ? 1.645 22.339 -2.902 1.00 29.75 369 HIS A N 1
ATOM 2809 C CA . HIS A 1 369 ? 2.960 22.021 -2.370 1.00 29.75 369 HIS A CA 1
ATOM 2810 C C . HIS A 1 369 ? 3.769 21.367 -3.480 1.00 29.75 369 HIS A C 1
ATOM 2812 O O . HIS A 1 369 ? 3.812 20.146 -3.628 1.00 29.75 369 HIS A O 1
ATOM 2818 N N . ASP A 1 370 ? 4.390 22.245 -4.262 1.00 25.11 370 ASP A N 1
ATOM 2819 C CA . ASP A 1 370 ? 5.514 21.966 -5.142 1.00 25.11 370 ASP A CA 1
ATOM 2820 C C . ASP A 1 370 ? 6.673 21.386 -4.302 1.00 25.11 370 ASP A C 1
ATOM 2822 O O . ASP A 1 370 ? 7.185 22.074 -3.411 1.00 25.11 370 ASP A O 1
ATOM 2826 N N . PRO A 1 371 ? 7.081 20.118 -4.491 1.00 31.27 371 PRO A N 1
ATOM 2827 C CA . PRO A 1 371 ? 8.289 19.612 -3.871 1.00 31.27 371 PRO A CA 1
ATOM 2828 C C . PRO A 1 371 ? 9.473 20.008 -4.757 1.00 31.27 371 PRO A C 1
ATOM 2830 O O . PRO A 1 371 ? 9.687 19.425 -5.821 1.00 31.27 371 PRO A O 1
ATOM 2833 N N . SER A 1 372 ? 10.216 21.020 -4.307 1.00 28.17 372 SER A N 1
ATOM 2834 C CA . SER A 1 372 ? 11.556 21.343 -4.817 1.00 28.17 372 SER A CA 1
ATOM 2835 C C . SER A 1 372 ? 12.545 20.192 -4.633 1.00 28.17 372 SER A C 1
ATOM 2837 O O . SER A 1 372 ? 12.427 19.463 -3.618 1.00 28.17 372 SER A O 1
#

Solvent-accessible surface area (backbone atoms only — not comparable to full-atom values): 20468 Å² total; per-residue (Å²): 84,70,56,38,61,68,47,41,51,50,46,59,64,36,27,42,36,70,75,14,32,54,40,32,42,35,42,34,54,61,84,95,38,30,32,35,40,40,30,29,40,26,48,68,64,54,86,73,71,71,89,79,47,96,52,102,55,90,77,61,32,34,42,39,33,41,34,37,53,44,77,42,42,33,45,40,61,90,40,38,46,18,44,46,75,48,45,59,96,83,23,30,36,35,40,26,36,92,77,23,36,39,30,19,54,40,40,35,42,45,78,53,47,95,64,40,60,68,29,73,67,28,46,56,50,56,78,70,54,78,70,77,86,77,56,80,78,75,81,75,80,78,84,89,75,93,66,56,71,38,49,42,51,51,50,51,52,53,50,50,52,51,51,44,53,52,38,45,77,42,72,94,44,36,66,72,44,60,48,74,57,53,51,64,38,52,58,64,45,71,61,53,52,53,56,24,67,66,43,80,56,70,70,56,18,39,54,38,29,45,53,48,50,55,49,34,32,65,67,45,37,49,73,44,21,42,51,52,38,54,57,45,63,79,72,46,86,73,62,88,58,47,62,58,41,46,51,53,25,52,55,46,54,77,76,65,71,82,80,84,71,78,79,61,81,74,73,67,78,82,66,70,56,25,25,47,37,32,46,33,42,33,45,60,47,73,55,95,91,42,79,40,72,20,30,39,41,35,30,33,41,33,63,55,56,91,87,50,64,91,84,56,66,68,40,62,44,68,45,71,50,52,56,53,78,38,45,35,43,33,51,64,31,56,64,56,64,30,57,68,45,78,50,68,51,98,84,54,34,36,34,42,32,27,50,97,55,23,26,33,38,32,20,50,70,78,74,85,76,76,84,128

Secondary structure (DSSP, 8-state):
-B--HHHHHHHHHHEEEEEEEEEEEEEEEETTEEEEEEEEEEEESS---GGG-SSSS-PPEEEEEEEEEEEEEEEEGGG-B-EEEEE-SS-EEEEETTTEEEEEEEEEEEEE-TTGGGSHHHHHHHTTSPPGGGSPPPPPPPPP-PPPHHHHHHHHHHHHHHHHHHGGGSGGGTTT--HHHHHHHSTTHHHHHHHHHT-SSHHHHHHHHHHHHHHHHHHHHHHHHHHHHHHHHHHSS--TTHHHHHHHHHHHHHHS----PPPPTT---S---BEEEEEEEE--EEETTEEE--EEEEEEEEPPPTTSPTTPPPEEEEEEEESEEEEEEEGGGGSS-B-EEEEE-TT--EEEEETTTTEEEEE---------

Organism: NCBI:txid2816232

Mean predicted aligned error: 11.02 Å

Foldseek 3Di:
DWDDPVNLVLCVQFWVQQFKFFQKWKWFDDPPFIKIKTKIFTDTPFDDDPVVDPDPDPRTKIKIKIATRKDWWWDKNVQGGHWHWDADPQEIWIDTGPDTIIGGNIMDIDIPDPCCCRGPVNVVVVVVDDDPVPDDDPDDDPDDDDDPQLLVLLVLVVVVLVVLCVCCVVVVCVQPRPVVLSCQLCPCVVVQSVVLVPDPDPVSSSVSSVVSLVSSLVSNDLVVLVVSLVSQVVGGPRDPCSVVSPVRSVVVVVVDDDDPPDPDQDPCVFDDFKAWRMWMWGDFDADPNDTDFTKIKTKIFAQDDPPDDPPDDTGIDMHMDTAWPMWIAIPCSRVGTWGWDWDADPQRWIWTATDNRNTITTHHPGPPPDDD